Protein AF-0000000084596287 (afdb_homodimer)

pLDDT: mean 81.34, std 21.22, range [20.77, 98.56]

Structure (mmCIF, N/CA/C/O backbone):
data_AF-0000000084596287-model_v1
#
loop_
_entity.id
_entity.type
_entity.pdbx_description
1 polymer 'Putative short-chain dehydrogenase/reductase'
#
loop_
_atom_site.group_PDB
_atom_site.id
_atom_site.type_symbol
_atom_site.label_atom_id
_atom_site.label_alt_id
_atom_site.label_comp_id
_atom_site.label_asym_id
_atom_site.label_entity_id
_atom_site.label_seq_id
_atom_site.pdbx_PDB_ins_code
_atom_site.Cartn_x
_atom_site.Cartn_y
_atom_site.Cartn_z
_atom_site.occupancy
_atom_site.B_iso_or_equiv
_atom_site.auth_seq_id
_atom_site.auth_comp_id
_atom_site.auth_asym_id
_atom_site.auth_atom_id
_atom_site.pdbx_PDB_model_num
ATOM 1 N N . MET A 1 1 ? 4.531 -38.219 -10.102 1 72.12 1 MET A N 1
ATOM 2 C CA . MET A 1 1 ? 3.617 -37.281 -10.773 1 72.12 1 MET A CA 1
ATOM 3 C C . MET A 1 1 ? 4.258 -35.906 -10.953 1 72.12 1 MET A C 1
ATOM 5 O O . MET A 1 1 ? 5.074 -35.5 -10.125 1 72.12 1 MET A O 1
ATOM 9 N N . SER A 1 2 ? 4.152 -35.281 -12.078 1 91.38 2 SER A N 1
ATOM 10 C CA . SER A 1 2 ? 4.789 -34 -12.422 1 91.38 2 SER A CA 1
ATOM 11 C C . SER A 1 2 ? 4.223 -32.875 -11.586 1 91.38 2 SER A C 1
ATOM 13 O O . SER A 1 2 ? 3.033 -32.844 -11.273 1 91.38 2 SER A O 1
ATOM 15 N N . VAL A 1 3 ? 5.141 -32.125 -10.961 1 96.31 3 VAL A N 1
ATOM 16 C CA . VAL A 1 3 ? 4.738 -30.938 -10.211 1 96.31 3 VAL A CA 1
ATOM 17 C C . VAL A 1 3 ? 4.984 -29.688 -11.055 1 96.31 3 VAL A C 1
ATOM 19 O O . VAL A 1 3 ? 6.066 -29.516 -11.625 1 96.31 3 VAL A O 1
ATOM 22 N N . SER A 1 4 ? 3.945 -28.891 -11.164 1 98.31 4 SER A N 1
ATOM 23 C CA . SER A 1 4 ? 4.051 -27.688 -11.984 1 98.31 4 SER A CA 1
ATOM 24 C C . SER A 1 4 ? 4.273 -26.453 -11.125 1 98.31 4 SER A C 1
ATOM 26 O O . SER A 1 4 ? 3.65 -26.297 -10.07 1 98.31 4 SER A O 1
ATOM 28 N N . TYR A 1 5 ? 5.234 -25.562 -11.562 1 97.31 5 TYR A N 1
ATOM 29 C CA . TYR A 1 5 ? 5.605 -24.328 -10.875 1 97.31 5 TYR A CA 1
ATOM 30 C C . TYR A 1 5 ? 5.52 -23.125 -11.82 1 97.31 5 TYR A C 1
ATOM 32 O O . TYR A 1 5 ? 6.109 -23.141 -12.898 1 97.31 5 TYR A O 1
ATOM 40 N N . ALA A 1 6 ? 4.73 -22.188 -11.453 1 97.81 6 ALA A N 1
ATOM 41 C CA . ALA A 1 6 ? 4.758 -20.891 -12.125 1 97.81 6 ALA A CA 1
ATOM 42 C C . ALA A 1 6 ? 5.523 -19.859 -11.297 1 97.81 6 ALA A C 1
ATOM 44 O O . ALA A 1 6 ? 5.18 -19.609 -10.141 1 97.81 6 ALA A O 1
ATOM 45 N N . ILE A 1 7 ? 6.578 -19.266 -11.852 1 94.56 7 ILE A N 1
ATOM 46 C CA . ILE A 1 7 ? 7.461 -18.344 -11.141 1 94.56 7 ILE A CA 1
ATOM 47 C C . ILE A 1 7 ? 7.492 -17 -11.867 1 94.56 7 ILE A C 1
ATOM 49 O O . ILE A 1 7 ? 7.988 -16.906 -12.992 1 94.56 7 ILE A O 1
ATOM 53 N N . THR A 1 8 ? 6.957 -15.992 -11.227 1 94.69 8 THR A N 1
ATOM 54 C CA . THR A 1 8 ? 7.027 -14.656 -11.82 1 94.69 8 THR A CA 1
ATOM 55 C C . THR A 1 8 ? 8.367 -14 -11.516 1 94.69 8 THR A C 1
ATOM 57 O O . THR A 1 8 ? 9.016 -14.336 -10.523 1 94.69 8 THR A O 1
ATOM 60 N N . GLY A 1 9 ? 8.789 -13.07 -12.43 1 90.31 9 GLY A N 1
ATOM 61 C CA . GLY A 1 9 ? 10.055 -12.398 -12.203 1 90.31 9 GLY A CA 1
ATOM 62 C C . GLY A 1 9 ? 11.242 -13.344 -12.172 1 90.31 9 GLY A C 1
ATOM 63 O O . GLY A 1 9 ? 12.125 -13.219 -11.32 1 90.31 9 GLY A O 1
ATOM 64 N N . ALA A 1 10 ? 11.328 -14.258 -13.023 1 87.75 10 ALA A N 1
ATOM 65 C CA . ALA A 1 10 ? 12.281 -15.359 -12.961 1 87.75 10 ALA A CA 1
ATOM 66 C C . ALA A 1 10 ? 13.656 -14.93 -13.461 1 87.75 10 ALA A C 1
ATOM 68 O O . ALA A 1 10 ? 14.648 -15.617 -13.227 1 87.75 10 ALA A O 1
ATOM 69 N N . ASN A 1 11 ? 13.812 -13.852 -14.266 1 76.44 11 ASN A N 1
ATOM 70 C CA . ASN A 1 11 ? 15.094 -13.469 -14.844 1 76.44 11 ASN A CA 1
ATOM 71 C C . ASN A 1 11 ? 15.914 -12.633 -13.867 1 76.44 11 ASN A C 1
ATOM 73 O O . ASN A 1 11 ? 17.109 -12.875 -13.688 1 76.44 11 ASN A O 1
ATOM 77 N N . ARG A 1 12 ? 15.508 -11.227 -13.711 1 60.16 12 ARG A N 1
ATOM 78 C CA . ARG A 1 12 ? 16.297 -10.266 -12.953 1 60.16 12 ARG A CA 1
ATOM 79 C C . ARG A 1 12 ? 15.602 -9.891 -11.648 1 60.16 12 ARG A C 1
ATOM 81 O O . ARG A 1 12 ? 14.375 -9.805 -11.602 1 60.16 12 ARG A O 1
ATOM 88 N N . GLY A 1 13 ? 16.047 -10.492 -10.602 1 51.16 13 GLY A N 1
ATOM 89 C CA . GLY A 1 13 ? 15.422 -9.891 -9.43 1 51.16 13 GLY A CA 1
ATOM 90 C C . GLY A 1 13 ? 16.141 -8.641 -8.953 1 51.16 13 GLY A C 1
ATOM 91 O O . GLY A 1 13 ? 17.375 -8.586 -8.961 1 51.16 13 GLY A O 1
ATOM 92 N N . ILE A 1 14 ? 15.609 -7.574 -9.445 1 44.91 14 ILE A N 1
ATOM 93 C CA . ILE A 1 14 ? 16.25 -6.398 -8.859 1 44.91 14 ILE A CA 1
ATOM 94 C C . ILE A 1 14 ? 16.531 -6.648 -7.383 1 44.91 14 ILE A C 1
ATOM 96 O O . ILE A 1 14 ? 17.578 -6.258 -6.867 1 44.91 14 ILE A O 1
ATOM 100 N N . VAL A 1 15 ? 15.43 -6.965 -6.773 1 43.16 15 VAL A N 1
ATOM 101 C CA . VAL A 1 15 ? 15.547 -7.215 -5.34 1 43.16 15 VAL A CA 1
ATOM 102 C C . VAL A 1 15 ? 16.266 -8.547 -5.105 1 43.16 15 VAL A C 1
ATOM 104 O O . VAL A 1 15 ? 15.828 -9.586 -5.59 1 43.16 15 VAL A O 1
ATOM 107 N N . LEU A 1 16 ? 17.406 -8.516 -4.594 1 46.19 16 LEU A N 1
ATOM 108 C CA . LEU A 1 16 ? 18.344 -9.57 -4.223 1 46.19 16 LEU A CA 1
ATOM 109 C C . LEU A 1 16 ? 18.656 -10.461 -5.422 1 46.19 16 LEU A C 1
ATOM 111 O O . LEU A 1 16 ? 18.078 -11.539 -5.57 1 46.19 16 LEU A O 1
ATOM 115 N N . ARG A 1 17 ? 19.359 -9.883 -6.477 1 46.84 17 ARG A N 1
ATOM 116 C CA . ARG A 1 17 ? 19.766 -10.383 -7.785 1 46.84 17 ARG A CA 1
ATOM 117 C C . ARG A 1 17 ? 19.828 -11.906 -7.793 1 46.84 17 ARG A C 1
ATOM 119 O O . ARG A 1 17 ? 19.328 -12.555 -8.719 1 46.84 17 ARG A O 1
ATOM 126 N N . HIS A 1 18 ? 20.438 -12.367 -6.875 1 50.06 18 HIS A N 1
ATOM 127 C CA . HIS A 1 18 ? 20.875 -13.766 -6.957 1 50.06 18 HIS A CA 1
ATOM 128 C C . HIS A 1 18 ? 19.734 -14.711 -6.594 1 50.06 18 HIS A C 1
ATOM 130 O O . HIS A 1 18 ? 19.656 -15.828 -7.117 1 50.06 18 HIS A O 1
ATOM 136 N N . GLU A 1 19 ? 18.641 -14.195 -5.949 1 54.28 19 GLU A N 1
ATOM 137 C CA . GLU A 1 19 ? 17.672 -15.117 -5.344 1 54.28 19 GLU A CA 1
ATOM 138 C C . GLU A 1 19 ? 16.562 -15.469 -6.32 1 54.28 19 GLU A C 1
ATOM 140 O O . GLU A 1 19 ? 16.078 -16.594 -6.34 1 54.28 19 GLU A O 1
ATOM 145 N N . LYS A 1 20 ? 16.312 -14.648 -7.359 1 61.31 20 LYS A N 1
ATOM 146 C CA . LYS A 1 20 ? 15.125 -14.844 -8.18 1 61.31 20 LYS A CA 1
ATOM 147 C C . LYS A 1 20 ? 15.32 -15.992 -9.172 1 61.31 20 LYS A C 1
ATOM 149 O O . LYS A 1 20 ? 14.43 -16.812 -9.352 1 61.31 20 LYS A O 1
ATOM 154 N N . PHE A 1 21 ? 16.547 -16.141 -9.586 1 74.12 21 PHE A N 1
ATOM 155 C CA . PHE A 1 21 ? 16.922 -17.188 -10.539 1 74.12 21 PHE A CA 1
ATOM 156 C C . PHE A 1 21 ? 17.094 -18.516 -9.844 1 74.12 21 PHE A C 1
ATOM 158 O O . PHE A 1 21 ? 16.891 -19.578 -10.445 1 74.12 21 PHE A O 1
ATOM 165 N N . GLU A 1 22 ? 17.172 -18.453 -8.578 1 78.56 22 GLU A N 1
ATOM 166 C CA . GLU A 1 22 ? 17.531 -19.656 -7.836 1 78.56 22 GLU A CA 1
ATOM 167 C C . GLU A 1 22 ? 16.344 -20.609 -7.738 1 78.56 22 GLU A C 1
ATOM 169 O O . GLU A 1 22 ? 16.531 -21.828 -7.754 1 78.56 22 GLU A O 1
ATOM 174 N N . PHE A 1 23 ? 15.203 -20.094 -7.789 1 85.25 23 PHE A N 1
ATOM 175 C CA . PHE A 1 23 ? 14.039 -20.953 -7.77 1 85.25 23 PHE A CA 1
ATOM 176 C C . PHE A 1 23 ? 13.977 -21.812 -9.031 1 85.25 23 PHE A C 1
ATOM 178 O O . PHE A 1 23 ? 13.766 -23.016 -8.961 1 85.25 23 PHE A O 1
ATOM 185 N N . VAL A 1 24 ? 14.219 -21.156 -10.164 1 91.62 24 VAL A N 1
ATOM 186 C CA . VAL A 1 24 ? 14.141 -21.875 -11.43 1 91.62 24 VAL A CA 1
ATOM 187 C C . VAL A 1 24 ? 15.234 -22.938 -11.492 1 91.62 24 VAL A C 1
ATOM 189 O O . VAL A 1 24 ? 14.977 -24.094 -11.859 1 91.62 24 VAL A O 1
ATOM 192 N N . ASN A 1 25 ? 16.375 -22.531 -11.062 1 90.31 25 ASN A N 1
ATOM 193 C CA . ASN A 1 25 ? 17.516 -23.438 -11.094 1 90.31 25 ASN A CA 1
ATOM 194 C C . ASN A 1 25 ? 17.297 -24.656 -10.219 1 90.31 25 ASN A C 1
ATOM 196 O O . ASN A 1 25 ? 17.438 -25.797 -10.688 1 90.31 25 ASN A O 1
ATOM 200 N N . GLN A 1 26 ? 16.828 -24.5 -9.062 1 89.75 26 GLN A N 1
ATOM 201 C CA . GLN A 1 26 ? 16.672 -25.594 -8.102 1 89.75 26 GLN A CA 1
ATOM 202 C C . GLN A 1 26 ? 15.5 -26.484 -8.477 1 89.75 26 GLN A C 1
ATOM 204 O O . GLN A 1 26 ? 15.633 -27.719 -8.492 1 89.75 26 GLN A O 1
ATOM 209 N N . LEU A 1 27 ? 14.414 -25.938 -8.82 1 93.31 27 LEU A N 1
ATOM 210 C CA . LEU A 1 27 ? 13.203 -26.703 -9.078 1 93.31 27 LEU A CA 1
ATOM 211 C C . LEU A 1 27 ? 13.297 -27.453 -10.398 1 93.31 27 LEU A C 1
ATOM 213 O O . LEU A 1 27 ? 12.734 -28.547 -10.547 1 93.31 27 LEU A O 1
ATOM 217 N N . SER A 1 28 ? 14.031 -26.891 -11.367 1 95.56 28 SER A N 1
ATOM 218 C CA . SER A 1 28 ? 14.133 -27.516 -12.68 1 95.56 28 SER A CA 1
ATOM 219 C C . SER A 1 28 ? 15.117 -28.688 -12.664 1 95.56 28 SER A C 1
ATOM 221 O O . SER A 1 28 ? 15.195 -29.453 -13.625 1 95.56 28 SER A O 1
ATOM 223 N N . ALA A 1 29 ? 15.844 -28.812 -11.594 1 93.62 29 ALA A N 1
ATOM 224 C CA . ALA A 1 29 ? 16.797 -29.906 -11.469 1 93.62 29 ALA A CA 1
ATOM 225 C C . ALA A 1 29 ? 16.078 -31.25 -11.5 1 93.62 29 ALA A C 1
ATOM 227 O O . ALA A 1 29 ? 16.656 -32.25 -11.93 1 93.62 29 ALA A O 1
ATOM 228 N N . ASN A 1 30 ? 14.867 -31.328 -11.016 1 94.44 30 ASN A N 1
ATOM 229 C CA . ASN A 1 30 ? 14.008 -32.5 -11.203 1 94.44 30 ASN A CA 1
ATOM 230 C C . ASN A 1 30 ? 13.305 -32.469 -12.555 1 94.44 30 ASN A C 1
ATOM 232 O O . ASN A 1 30 ? 12.406 -31.641 -12.773 1 94.44 30 ASN A O 1
ATOM 236 N N . PRO A 1 31 ? 13.633 -33.375 -13.391 1 95.69 31 PRO A N 1
ATOM 237 C CA . PRO A 1 31 ? 13.117 -33.312 -14.766 1 95.69 31 PRO A CA 1
ATOM 238 C C . PRO A 1 31 ? 11.617 -33.594 -14.836 1 95.69 31 PRO A C 1
ATOM 240 O O . PRO A 1 31 ? 10.984 -33.344 -15.867 1 95.69 31 PRO A O 1
ATOM 243 N N . ASN A 1 32 ? 11.078 -34.094 -13.836 1 95.94 32 ASN A N 1
ATOM 244 C CA . ASN A 1 32 ? 9.648 -34.406 -13.828 1 95.94 32 ASN A CA 1
ATOM 245 C C . ASN A 1 32 ? 8.828 -33.156 -13.539 1 95.94 32 ASN A C 1
ATOM 247 O O . ASN A 1 32 ? 7.613 -33.125 -13.766 1 95.94 32 ASN A O 1
ATOM 251 N N . ASN A 1 33 ? 9.469 -32.156 -13.023 1 97.06 33 ASN A N 1
ATOM 252 C CA . ASN A 1 33 ? 8.781 -30.891 -12.781 1 97.06 33 ASN A CA 1
ATOM 253 C C . ASN A 1 33 ? 8.516 -30.141 -14.078 1 97.06 33 ASN A C 1
ATOM 255 O O . ASN A 1 33 ? 9.203 -30.359 -15.078 1 97.06 33 ASN A O 1
ATOM 259 N N . ILE A 1 34 ? 7.488 -29.375 -14.117 1 98.12 34 ILE A N 1
ATOM 260 C CA . ILE A 1 34 ? 7.223 -28.422 -15.203 1 98.12 34 ILE A CA 1
ATOM 261 C C . ILE A 1 34 ? 7.359 -27 -14.68 1 98.12 34 ILE A C 1
ATOM 263 O O . ILE A 1 34 ? 6.617 -26.578 -13.781 1 98.12 34 ILE A O 1
ATOM 267 N N . ILE A 1 35 ? 8.305 -26.219 -15.227 1 97.5 35 ILE A N 1
ATOM 268 C CA . ILE A 1 35 ? 8.609 -24.891 -14.727 1 97.5 35 ILE A CA 1
ATOM 269 C C . ILE A 1 35 ? 8.172 -23.844 -15.75 1 97.5 35 ILE A C 1
ATOM 271 O O . ILE A 1 35 ? 8.602 -23.875 -16.906 1 97.5 35 ILE A O 1
ATOM 275 N N . PHE A 1 36 ? 7.328 -23.031 -15.352 1 97.94 36 PHE A N 1
ATOM 276 C CA . PHE A 1 36 ? 7.012 -21.828 -16.125 1 97.94 36 PHE A CA 1
ATOM 277 C C . PHE A 1 36 ? 7.742 -20.625 -15.555 1 97.94 36 PHE A C 1
ATOM 279 O O . PHE A 1 36 ? 7.387 -20.109 -14.492 1 97.94 36 PHE A O 1
ATOM 286 N N . ALA A 1 37 ? 8.75 -20.156 -16.266 1 96.25 37 ALA A N 1
ATOM 287 C CA . ALA A 1 37 ? 9.531 -18.984 -15.875 1 96.25 37 ALA A CA 1
ATOM 288 C C . ALA A 1 37 ? 9.047 -17.734 -16.609 1 96.25 37 ALA A C 1
ATOM 290 O O . ALA A 1 37 ? 9.289 -17.578 -17.812 1 96.25 37 ALA A O 1
ATOM 291 N N . PHE A 1 38 ? 8.438 -16.859 -15.859 1 95.94 38 PHE A N 1
ATOM 292 C CA . PHE A 1 38 ? 7.895 -15.648 -16.453 1 95.94 38 PHE A CA 1
ATOM 293 C C . PHE A 1 38 ? 8.891 -14.5 -16.328 1 95.94 38 PHE A C 1
ATOM 295 O O . PHE A 1 38 ? 9.461 -14.266 -15.258 1 95.94 38 PHE A O 1
ATOM 302 N N . ALA A 1 39 ? 9.133 -13.805 -17.406 1 92.62 39 ALA A N 1
ATOM 303 C CA . ALA A 1 39 ? 10 -12.641 -17.453 1 92.62 39 ALA A CA 1
ATOM 304 C C . ALA A 1 39 ? 9.383 -11.531 -18.297 1 92.62 39 ALA A C 1
ATOM 306 O O . ALA A 1 39 ? 8.703 -11.805 -19.297 1 92.62 39 ALA A O 1
ATOM 307 N N . ARG A 1 40 ? 9.68 -10.328 -17.891 1 90.69 40 ARG A N 1
ATOM 308 C CA . ARG A 1 40 ? 9.156 -9.188 -18.641 1 90.69 40 ARG A CA 1
ATOM 309 C C . ARG A 1 40 ? 9.727 -9.156 -20.062 1 90.69 40 ARG A C 1
ATOM 311 O O . ARG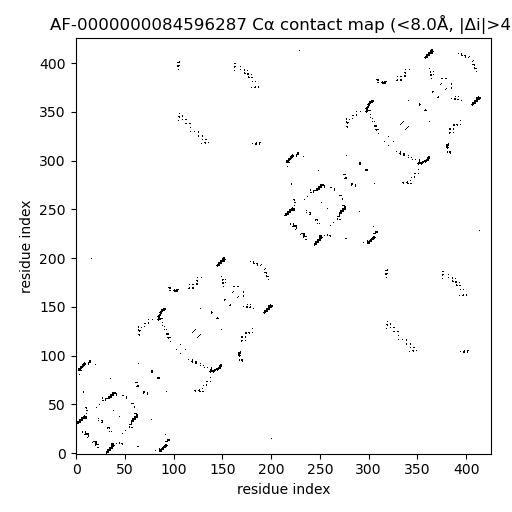 A 1 40 ? 9.023 -8.797 -21 1 90.69 40 ARG A O 1
ATOM 318 N N . ASN A 1 41 ? 10.945 -9.477 -20.109 1 90.31 41 ASN A N 1
ATOM 319 C CA . ASN A 1 41 ? 11.648 -9.539 -21.391 1 90.31 41 ASN A CA 1
ATOM 320 C C . ASN A 1 41 ? 12.383 -10.867 -21.562 1 90.31 41 ASN A C 1
ATOM 322 O O . ASN A 1 41 ? 13.586 -10.953 -21.328 1 90.31 41 ASN A O 1
ATOM 326 N N . PRO A 1 42 ? 11.641 -11.836 -22.094 1 91.62 42 PRO A N 1
ATOM 327 C CA . PRO A 1 42 ? 12.258 -13.156 -22.25 1 91.62 42 PRO A CA 1
ATOM 328 C C . PRO A 1 42 ? 13.492 -13.133 -23.156 1 91.62 42 PRO A C 1
ATOM 330 O O . PRO A 1 42 ? 14.43 -13.898 -22.938 1 91.62 42 PRO A O 1
ATOM 333 N N . GLY A 1 43 ? 13.469 -12.266 -24.109 1 89.56 43 GLY A N 1
ATOM 334 C CA . GLY A 1 43 ? 14.594 -12.188 -25.031 1 89.56 43 GLY A CA 1
ATOM 335 C C . GLY A 1 43 ? 15.898 -11.805 -24.359 1 89.56 43 GLY A C 1
ATOM 336 O O . GLY A 1 43 ? 16.969 -12.203 -24.797 1 89.56 43 GLY A O 1
ATOM 337 N N . ALA A 1 44 ? 15.797 -11.109 -23.266 1 86.88 44 ALA A N 1
ATOM 338 C CA . ALA A 1 44 ? 16.984 -10.617 -22.578 1 86.88 44 ALA A CA 1
ATOM 339 C C . ALA A 1 44 ? 17.328 -11.516 -21.391 1 86.88 44 ALA A C 1
ATOM 341 O O . ALA A 1 44 ? 18.297 -11.25 -20.672 1 86.88 44 ALA A O 1
ATOM 342 N N . ALA A 1 45 ? 16.594 -12.586 -21.297 1 88.69 45 ALA A N 1
ATOM 343 C CA . ALA A 1 45 ? 16.812 -13.469 -20.156 1 88.69 45 ALA A CA 1
ATOM 344 C C . ALA A 1 45 ? 17.844 -14.547 -20.484 1 88.69 45 ALA A C 1
ATOM 346 O O . ALA A 1 45 ? 17.531 -15.742 -20.469 1 88.69 45 ALA A O 1
ATOM 347 N N . THR A 1 46 ? 19.047 -14.172 -20.578 1 88.06 46 THR A N 1
ATOM 348 C CA . THR A 1 46 ? 20.109 -15.039 -21.078 1 88.06 46 THR A CA 1
ATOM 349 C C . THR A 1 46 ? 20.344 -16.203 -20.141 1 88.06 46 THR A C 1
ATOM 351 O O . THR A 1 46 ? 20.516 -17.344 -20.578 1 88.06 46 THR A O 1
ATOM 354 N N . ARG A 1 47 ? 20.312 -15.969 -18.875 1 88.06 47 ARG A N 1
ATOM 355 C CA . ARG A 1 47 ? 20.547 -17.016 -17.891 1 88.06 47 ARG A CA 1
ATOM 356 C C . ARG A 1 47 ? 19.469 -18.094 -17.969 1 88.06 47 ARG A C 1
ATOM 358 O O . ARG A 1 47 ? 19.781 -19.281 -17.844 1 88.06 47 ARG A O 1
ATOM 365 N N . LEU A 1 48 ? 18.312 -17.703 -18.172 1 92.06 48 LEU A N 1
ATOM 366 C CA . LEU A 1 48 ? 17.203 -18.656 -18.281 1 92.06 48 LEU A CA 1
ATOM 367 C C . LEU A 1 48 ? 17.344 -19.5 -19.547 1 92.06 48 LEU A C 1
ATOM 369 O O . LEU A 1 48 ? 17.109 -20.719 -19.5 1 92.06 48 LEU A O 1
ATOM 373 N N . HIS A 1 49 ? 17.688 -18.859 -20.547 1 93.38 49 HIS A N 1
ATOM 374 C CA . HIS A 1 49 ? 17.859 -19.594 -21.797 1 93.38 49 HIS A CA 1
ATOM 375 C C . HIS A 1 49 ? 19.016 -20.578 -21.703 1 93.38 49 HIS A C 1
ATOM 377 O O . HIS A 1 49 ? 18.906 -21.703 -22.203 1 93.38 49 HIS A O 1
ATOM 383 N N . ASP A 1 50 ? 20.047 -20.109 -21.094 1 92.56 50 ASP A N 1
ATOM 384 C CA . ASP A 1 50 ? 21.172 -21.016 -20.891 1 92.56 50 ASP A CA 1
ATOM 385 C C . ASP A 1 50 ? 20.75 -22.234 -20.078 1 92.56 50 ASP A C 1
ATOM 387 O O . ASP A 1 50 ? 21.109 -23.375 -20.438 1 92.56 50 ASP A O 1
ATOM 391 N N . LEU A 1 51 ? 20.031 -22.031 -19.062 1 93.06 51 LEU A N 1
ATOM 392 C CA . LEU A 1 51 ? 19.562 -23.125 -18.219 1 93.06 51 LEU A CA 1
ATOM 393 C C . LEU A 1 51 ? 18.641 -24.047 -18.984 1 93.06 51 LEU A C 1
ATOM 395 O O . LEU A 1 51 ? 18.688 -25.266 -18.812 1 93.06 51 LEU A O 1
ATOM 399 N N . ARG A 1 52 ? 17.844 -23.516 -19.812 1 94.25 52 ARG A N 1
ATOM 400 C CA . ARG A 1 52 ? 16.875 -24.266 -20.594 1 94.25 52 ARG A CA 1
ATOM 401 C C . ARG A 1 52 ? 17.562 -25.234 -21.547 1 94.25 52 ARG A C 1
ATOM 403 O O . ARG A 1 52 ? 17 -26.281 -21.891 1 94.25 52 ARG A O 1
ATOM 410 N N . THR A 1 53 ? 18.734 -24.844 -22.016 1 94.88 53 THR A N 1
ATOM 411 C CA . THR A 1 53 ? 19.469 -25.75 -22.891 1 94.88 53 THR A CA 1
ATOM 412 C C . THR A 1 53 ? 19.797 -27.062 -22.172 1 94.88 53 THR A C 1
ATOM 414 O O . THR A 1 53 ? 19.922 -28.109 -22.812 1 94.88 53 THR A O 1
ATOM 417 N N . GLN A 1 54 ? 19.859 -27.016 -20.859 1 94.44 54 GLN A N 1
ATOM 418 C CA . GLN A 1 54 ? 20.203 -28.188 -20.062 1 94.44 54 GLN A CA 1
ATOM 419 C C . GLN A 1 54 ? 18.969 -28.812 -19.438 1 94.44 54 GLN A C 1
ATOM 421 O O . GLN A 1 54 ? 18.953 -30 -19.094 1 94.44 54 GLN A O 1
ATOM 426 N N . ARG A 1 55 ? 18.031 -27.984 -19.188 1 95.38 55 ARG A N 1
ATOM 427 C CA . ARG A 1 55 ? 16.797 -28.375 -18.516 1 95.38 55 ARG A CA 1
ATOM 428 C C . ARG A 1 55 ? 15.594 -28.172 -19.422 1 95.38 55 ARG A C 1
ATOM 430 O O . ARG A 1 55 ? 15.039 -27.078 -19.5 1 95.38 55 ARG A O 1
ATOM 437 N N . LYS A 1 56 ? 15.031 -29.234 -19.984 1 95.31 56 LYS A N 1
ATOM 438 C CA . LYS A 1 56 ? 14.008 -29.125 -21.016 1 95.31 56 LYS A CA 1
ATOM 439 C C . LYS A 1 56 ? 12.633 -28.891 -20.406 1 95.31 56 LYS A C 1
ATOM 441 O O . LYS A 1 56 ? 11.672 -28.609 -21.125 1 95.31 56 LYS A O 1
ATOM 446 N N . ASN A 1 57 ? 12.594 -28.984 -19.078 1 97.06 57 ASN A N 1
ATOM 447 C CA . ASN A 1 57 ? 11.312 -28.844 -18.391 1 97.06 57 ASN A CA 1
ATOM 448 C C . ASN A 1 57 ? 11.016 -27.391 -18.047 1 97.06 57 ASN A C 1
ATOM 450 O O . ASN A 1 57 ? 10.102 -27.094 -17.266 1 97.06 57 ASN A O 1
ATOM 454 N N . ILE A 1 58 ? 11.797 -26.391 -18.688 1 97.06 58 ILE A N 1
ATOM 455 C CA . ILE A 1 58 ? 11.617 -24.969 -18.422 1 97.06 58 ILE A CA 1
ATOM 456 C C . ILE A 1 58 ? 10.891 -24.312 -19.594 1 97.06 58 ILE A C 1
ATOM 458 O O . ILE A 1 58 ? 11.336 -24.406 -20.734 1 97.06 58 ILE A O 1
ATOM 462 N N . HIS A 1 59 ? 9.758 -23.734 -19.312 1 97.5 59 HIS A N 1
ATOM 463 C CA . HIS A 1 59 ? 9.039 -22.875 -20.234 1 97.5 59 HIS A CA 1
ATOM 464 C C . HIS A 1 59 ? 9.289 -21.391 -19.938 1 97.5 59 HIS A C 1
ATOM 466 O O . HIS A 1 59 ? 8.922 -20.922 -18.859 1 97.5 59 HIS A O 1
ATOM 472 N N . ILE A 1 60 ? 9.922 -20.625 -20.844 1 96.19 60 ILE A N 1
ATOM 473 C CA . ILE A 1 60 ? 10.148 -19.188 -20.656 1 96.19 60 ILE A CA 1
ATOM 474 C C . ILE A 1 60 ? 9.016 -18.406 -21.312 1 96.19 60 ILE A C 1
ATOM 476 O O . ILE A 1 60 ? 8.805 -18.5 -22.516 1 96.19 60 ILE A O 1
ATOM 480 N N . VAL A 1 61 ? 8.289 -17.641 -20.547 1 96.12 61 VAL A N 1
ATOM 481 C CA . VAL A 1 61 ? 7.07 -16.984 -21.016 1 96.12 61 VAL A CA 1
ATOM 482 C C . VAL A 1 61 ? 7.109 -15.5 -20.656 1 96.12 61 VAL A C 1
ATOM 484 O O . VAL A 1 61 ? 7.57 -15.133 -19.562 1 96.12 61 VAL A O 1
ATOM 487 N N . LYS A 1 62 ? 6.625 -14.656 -21.516 1 96.19 62 LYS A N 1
ATOM 488 C CA . LYS A 1 62 ? 6.551 -13.219 -21.266 1 96.19 62 LYS A CA 1
ATOM 489 C C . LYS A 1 62 ? 5.418 -12.891 -20.281 1 96.19 62 LYS A C 1
ATOM 491 O O . LYS A 1 62 ? 4.297 -13.375 -20.453 1 96.19 62 LYS A O 1
ATOM 496 N N . LEU A 1 63 ? 5.789 -12.086 -19.281 1 96.5 63 LEU A N 1
ATOM 497 C CA . LEU A 1 63 ? 4.746 -11.617 -18.375 1 96.5 63 LEU A CA 1
ATOM 498 C C . LEU A 1 63 ? 5.215 -10.391 -17.594 1 96.5 63 LEU A C 1
ATOM 500 O O . LEU A 1 63 ? 6.258 -10.43 -16.938 1 96.5 63 LEU A O 1
ATOM 504 N N . ASP A 1 64 ? 4.551 -9.352 -17.766 1 95.06 64 ASP A N 1
ATOM 505 C CA . ASP A 1 64 ? 4.539 -8.234 -16.812 1 95.06 64 ASP A CA 1
ATOM 506 C C . ASP A 1 64 ? 3.27 -8.25 -15.969 1 95.06 64 ASP A C 1
ATOM 508 O O . ASP A 1 64 ? 2.168 -8.047 -16.484 1 95.06 64 ASP A O 1
ATOM 512 N N . ILE A 1 65 ? 3.461 -8.477 -14.695 1 95.06 65 ILE A N 1
ATOM 513 C CA . ILE A 1 65 ? 2.33 -8.773 -13.82 1 95.06 65 ILE A CA 1
ATOM 514 C C . ILE A 1 65 ? 1.466 -7.523 -13.656 1 95.06 65 ILE A C 1
ATOM 516 O O . ILE A 1 65 ? 0.379 -7.586 -13.078 1 95.06 65 ILE A O 1
ATOM 520 N N . ARG A 1 66 ? 1.858 -6.379 -14.195 1 93.62 66 ARG A N 1
ATOM 521 C CA . ARG A 1 66 ? 1.077 -5.148 -14.117 1 93.62 66 ARG A CA 1
ATOM 522 C C . ARG A 1 66 ? -0.008 -5.113 -15.188 1 93.62 66 ARG A C 1
ATOM 524 O O . ARG A 1 66 ? -0.925 -4.293 -15.125 1 93.62 66 ARG A O 1
ATOM 531 N N . TYR A 1 67 ? 0.077 -6.027 -16.094 1 95.31 67 TYR A N 1
ATOM 532 C CA . TYR A 1 67 ? -0.854 -6 -17.219 1 95.31 67 TYR A CA 1
ATOM 533 C C . TYR A 1 67 ? -1.77 -7.219 -17.188 1 95.31 67 TYR A C 1
ATOM 535 O O . TYR A 1 67 ? -1.315 -8.344 -17.391 1 95.31 67 TYR A O 1
ATOM 543 N N . LEU A 1 68 ? -3.029 -6.957 -17.172 1 95.44 68 LEU A N 1
ATOM 544 C CA . LEU A 1 68 ? -4.023 -8.016 -17.016 1 95.44 68 LEU A CA 1
ATOM 545 C C . LEU A 1 68 ? -4.055 -8.906 -18.25 1 95.44 68 LEU A C 1
ATOM 547 O O . LEU A 1 68 ? -4.234 -10.125 -18.141 1 95.44 68 LEU A O 1
ATOM 551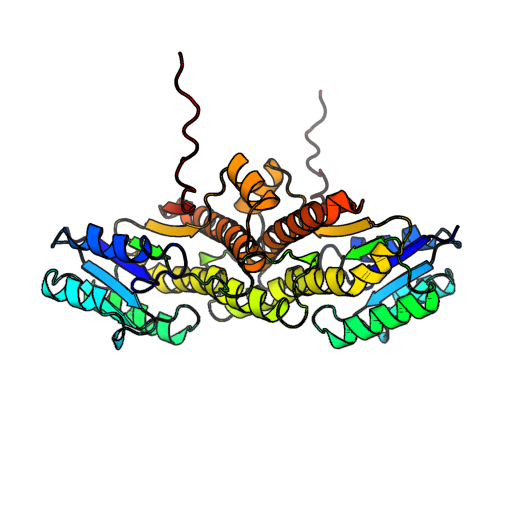 N N . GLN A 1 69 ? -3.893 -8.32 -19.344 1 96.31 69 GLN A N 1
ATOM 552 C CA . GLN A 1 69 ? -3.934 -9.109 -20.578 1 96.31 69 GLN A CA 1
ATOM 553 C C . GLN A 1 69 ? -2.775 -10.102 -20.625 1 96.31 69 GLN A C 1
ATOM 555 O O . GLN A 1 69 ? -2.947 -11.242 -21.062 1 96.31 69 GLN A O 1
ATOM 560 N N . GLU A 1 70 ? -1.605 -9.672 -20.234 1 97.5 70 GLU A N 1
ATOM 561 C CA . GLU A 1 70 ? -0.467 -10.586 -20.203 1 97.5 70 GLU A CA 1
ATOM 562 C C . GLU A 1 70 ? -0.678 -11.695 -19.188 1 97.5 70 GLU A C 1
ATOM 564 O O . GLU A 1 70 ? -0.277 -12.836 -19.406 1 97.5 70 GLU A O 1
ATOM 569 N N . LEU A 1 71 ? -1.354 -11.359 -18.125 1 97.69 71 LEU A N 1
ATOM 570 C CA . LEU A 1 71 ? -1.688 -12.367 -17.125 1 97.69 71 LEU A CA 1
ATOM 571 C C . LEU A 1 71 ? -2.65 -13.398 -17.703 1 97.69 71 LEU A C 1
ATOM 573 O O . LEU A 1 71 ? -2.455 -14.602 -17.516 1 97.69 71 LEU A O 1
ATOM 577 N N . ALA A 1 72 ? -3.604 -12.93 -18.406 1 97.31 72 ALA A N 1
ATOM 578 C CA . ALA A 1 72 ? -4.57 -13.828 -19.031 1 97.31 72 ALA A CA 1
ATOM 579 C C . ALA A 1 72 ? -3.883 -14.773 -20.016 1 97.31 72 ALA A C 1
ATOM 581 O O . ALA A 1 72 ? -4.156 -15.977 -20.016 1 97.31 72 ALA A O 1
ATOM 582 N N . ASP A 1 73 ? -3.029 -14.227 -20.781 1 98.06 73 ASP A N 1
ATOM 583 C CA . ASP A 1 73 ? -2.287 -15.023 -21.75 1 98.06 73 ASP A CA 1
ATOM 584 C C . ASP A 1 73 ? -1.414 -16.062 -21.047 1 98.06 73 ASP A C 1
ATOM 586 O O . ASP A 1 73 ? -1.317 -17.203 -21.516 1 98.06 73 ASP A O 1
ATOM 590 N N . ALA A 1 74 ? -0.792 -15.641 -19.984 1 98.19 74 ALA A N 1
ATOM 591 C CA . ALA A 1 74 ? 0.06 -16.547 -19.219 1 98.19 74 ALA A CA 1
ATOM 592 C C . ALA A 1 74 ? -0.75 -17.703 -18.641 1 98.19 74 ALA A C 1
ATOM 594 O O . ALA A 1 74 ? -0.327 -18.859 -18.719 1 98.19 74 ALA A O 1
ATOM 595 N N . VAL A 1 75 ? -1.871 -17.406 -18.094 1 98.38 75 VAL A N 1
ATOM 596 C CA . VAL A 1 75 ? -2.748 -18.422 -17.516 1 98.38 75 VAL A CA 1
ATOM 597 C C . VAL A 1 75 ? -3.17 -19.422 -18.594 1 98.38 75 VAL A C 1
ATOM 599 O O . VAL A 1 75 ? -3.121 -20.625 -18.375 1 98.38 75 VAL A O 1
ATOM 602 N N . LYS A 1 76 ? -3.561 -18.891 -19.672 1 98.31 76 LYS A N 1
ATOM 603 C CA . LYS A 1 76 ? -3.967 -19.734 -20.797 1 98.31 76 LYS A CA 1
ATOM 604 C C . LYS A 1 76 ? -2.836 -20.672 -21.219 1 98.31 76 LYS A C 1
ATOM 606 O O . LYS A 1 76 ? -3.057 -21.859 -21.453 1 98.31 76 LYS A O 1
ATOM 611 N N . TYR A 1 77 ? -1.71 -20.156 -21.328 1 98.44 77 TYR A N 1
ATOM 612 C CA . TYR A 1 77 ? -0.561 -20.953 -21.734 1 98.44 77 TYR A CA 1
ATOM 613 C C . TYR A 1 77 ? -0.281 -22.062 -20.734 1 98.44 77 TYR A C 1
ATOM 615 O O . TYR A 1 77 ? -0.128 -23.234 -21.109 1 98.44 77 TYR A O 1
ATOM 623 N N . VAL A 1 78 ? -0.248 -21.734 -19.484 1 98.5 78 VAL A N 1
ATOM 624 C CA . VAL A 1 78 ? -0.003 -22.719 -18.438 1 98.5 78 VAL A CA 1
ATOM 625 C C . VAL A 1 78 ? -1.056 -23.828 -18.5 1 98.5 78 VAL A C 1
ATOM 627 O O . VAL A 1 78 ? -0.724 -25.016 -18.469 1 98.5 78 VAL A O 1
ATOM 630 N N . GLY A 1 79 ? -2.268 -23.422 -18.641 1 98.19 79 GLY A N 1
ATOM 631 C CA . GLY A 1 79 ? -3.352 -24.375 -18.75 1 98.19 79 GLY A CA 1
ATOM 632 C C . GLY A 1 79 ? -3.199 -25.328 -19.922 1 98.19 79 GLY A C 1
ATOM 633 O O . GLY A 1 79 ? -3.451 -26.516 -19.797 1 98.19 79 GLY A O 1
ATOM 634 N N . SER A 1 80 ? -2.764 -24.781 -21 1 98.25 80 SER A N 1
ATOM 635 C CA . SER A 1 80 ? -2.621 -25.594 -22.203 1 98.25 80 SER A CA 1
ATOM 636 C C . SER A 1 80 ? -1.534 -26.656 -22.047 1 98.25 80 SER A C 1
ATOM 638 O O . SER A 1 80 ? -1.615 -27.734 -22.641 1 98.25 80 SER A O 1
ATOM 640 N N . VAL A 1 81 ? -0.603 -26.375 -21.203 1 97.62 81 VAL A N 1
ATOM 641 C CA . VAL A 1 81 ? 0.524 -27.281 -21.031 1 97.62 81 VAL A CA 1
ATOM 642 C C . VAL A 1 81 ? 0.199 -28.312 -19.938 1 97.62 81 VAL A C 1
ATOM 644 O O . VAL A 1 81 ? 0.578 -29.484 -20.047 1 97.62 81 VAL A O 1
ATOM 647 N N . THR A 1 82 ? -0.581 -27.906 -18.953 1 97.69 82 THR A N 1
ATOM 648 C CA . THR A 1 82 ? -0.71 -28.734 -17.75 1 97.69 82 THR A CA 1
ATOM 649 C C . THR A 1 82 ? -2.098 -29.359 -17.688 1 97.69 82 THR A C 1
ATOM 651 O O . THR A 1 82 ? -2.402 -30.094 -16.734 1 97.69 82 THR A O 1
ATOM 654 N N . GLY A 1 83 ? -2.963 -29.125 -18.625 1 97.44 83 GLY A N 1
ATOM 655 C CA . GLY A 1 83 ? -4.34 -29.594 -18.547 1 97.44 83 GLY A CA 1
ATOM 656 C C . GLY A 1 83 ? -5.172 -28.812 -17.547 1 97.44 83 GLY A C 1
ATOM 657 O O . GLY A 1 83 ? -5.922 -29.406 -16.766 1 97.44 83 GLY A O 1
ATOM 658 N N . ASP A 1 84 ? -4.906 -27.516 -17.484 1 97.62 84 ASP A N 1
ATOM 659 C CA . ASP A 1 84 ? -5.68 -26.562 -16.703 1 97.62 84 ASP A CA 1
ATOM 660 C C . ASP A 1 84 ? -5.504 -26.812 -15.203 1 97.62 84 ASP A C 1
ATOM 662 O O . ASP A 1 84 ? -6.473 -26.781 -14.445 1 97.62 84 ASP A O 1
ATOM 666 N N . LYS A 1 85 ? -4.242 -27.141 -14.891 1 97.88 85 LYS A N 1
ATOM 667 C CA . LYS A 1 85 ? -3.881 -27.297 -13.484 1 97.88 85 LYS A CA 1
ATOM 668 C C . LYS A 1 85 ? -2.557 -26.609 -13.18 1 97.88 85 LYS A C 1
ATOM 670 O O . LYS A 1 85 ? -1.698 -26.484 -14.055 1 97.88 85 LYS A O 1
ATOM 675 N N . LEU A 1 86 ? -2.383 -26.188 -11.938 1 98.5 86 LEU A N 1
ATOM 676 C CA . LEU A 1 86 ? -1.13 -25.656 -11.422 1 98.5 86 LEU A CA 1
ATOM 677 C C . LEU A 1 86 ? -0.954 -26 -9.945 1 98.5 86 LEU A C 1
ATOM 679 O O . LEU A 1 86 ? -1.895 -25.875 -9.156 1 98.5 86 LEU A O 1
ATOM 683 N N . ASP A 1 87 ? 0.231 -26.422 -9.656 1 97.62 87 ASP A N 1
ATOM 684 C CA . ASP A 1 87 ? 0.459 -26.875 -8.289 1 97.62 87 ASP A CA 1
ATOM 685 C C . ASP A 1 87 ? 0.991 -25.75 -7.418 1 97.62 87 ASP A C 1
ATOM 687 O O . ASP A 1 87 ? 0.552 -25.578 -6.277 1 97.62 87 ASP A O 1
ATOM 691 N N . TRP A 1 88 ? 2.004 -24.953 -7.969 1 96.5 88 TRP A N 1
ATOM 692 C CA . TRP A 1 88 ? 2.684 -23.922 -7.195 1 96.5 88 TRP A CA 1
ATOM 693 C C . TRP A 1 88 ? 2.723 -22.609 -7.961 1 96.5 88 TRP A C 1
ATOM 695 O O . TRP A 1 88 ? 3.059 -22.578 -9.148 1 96.5 88 TRP A O 1
ATOM 705 N N . LEU A 1 89 ? 2.363 -21.578 -7.289 1 97.12 89 LEU A N 1
ATOM 706 C CA . LEU A 1 89 ? 2.596 -20.219 -7.773 1 97.12 89 LEU A CA 1
ATOM 707 C C . LEU A 1 89 ? 3.611 -19.5 -6.898 1 97.12 89 LEU A C 1
ATOM 709 O O . LEU A 1 89 ? 3.41 -19.359 -5.688 1 97.12 89 LEU A O 1
ATOM 713 N N . ILE A 1 90 ? 4.723 -19.109 -7.473 1 92.75 90 ILE A N 1
ATOM 714 C CA . ILE A 1 90 ? 5.773 -18.375 -6.77 1 92.75 90 ILE A CA 1
ATOM 715 C C . ILE A 1 90 ? 5.848 -16.953 -7.289 1 92.75 90 ILE A C 1
ATOM 717 O O . ILE A 1 90 ? 6.371 -16.703 -8.383 1 92.75 90 ILE A O 1
ATOM 721 N N . ASN A 1 91 ? 5.281 -16.078 -6.531 1 92.25 91 ASN A N 1
ATOM 722 C CA . ASN A 1 91 ? 5.34 -14.656 -6.844 1 92.25 91 ASN A CA 1
ATOM 723 C C . ASN A 1 91 ? 6.66 -14.039 -6.402 1 92.25 91 ASN A C 1
ATOM 725 O O . ASN A 1 91 ? 6.781 -13.562 -5.27 1 92.25 91 ASN A O 1
ATOM 729 N N . ASN A 1 92 ? 7.492 -13.93 -7.324 1 83.81 92 ASN A N 1
ATOM 730 C CA . ASN A 1 92 ? 8.852 -13.461 -7.074 1 83.81 92 ASN A CA 1
ATOM 731 C C . ASN A 1 92 ? 9.094 -12.094 -7.711 1 83.81 92 ASN A C 1
ATOM 733 O O . ASN A 1 92 ? 10.07 -11.414 -7.375 1 83.81 92 ASN A O 1
ATOM 737 N N . ALA A 1 93 ? 8.195 -11.758 -8.555 1 82.75 93 ALA A N 1
ATOM 738 C CA . ALA A 1 93 ? 8.312 -10.453 -9.203 1 82.75 93 ALA A CA 1
ATOM 739 C C . ALA A 1 93 ? 8.188 -9.32 -8.188 1 82.75 93 ALA A C 1
ATOM 741 O O . ALA A 1 93 ? 7.375 -9.398 -7.262 1 82.75 93 ALA A O 1
ATOM 742 N N . GLY A 1 94 ? 9.016 -8.32 -8.289 1 81.75 94 GLY A N 1
ATOM 743 C CA . GLY A 1 94 ? 8.992 -7.148 -7.438 1 81.75 94 GLY A CA 1
ATOM 744 C C . GLY A 1 94 ? 9.789 -5.984 -7.992 1 81.75 94 GLY A C 1
ATOM 745 O O . GLY A 1 94 ? 10.625 -6.168 -8.883 1 81.75 94 GLY A O 1
ATOM 746 N N . TYR A 1 95 ? 9.422 -4.871 -7.504 1 83 95 TYR A N 1
ATOM 747 C CA . TYR A 1 95 ? 10.07 -3.633 -7.93 1 83 95 TYR A CA 1
ATOM 748 C C . TYR A 1 95 ? 10.633 -2.873 -6.734 1 83 95 TYR A C 1
ATOM 750 O O . TYR A 1 95 ? 9.992 -2.795 -5.684 1 83 95 TYR A O 1
ATOM 758 N N . ILE A 1 96 ? 11.867 -2.484 -6.867 1 78.62 96 ILE A N 1
ATOM 759 C CA . ILE A 1 96 ? 12.5 -1.568 -5.926 1 78.62 96 ILE A CA 1
ATOM 760 C C . ILE A 1 96 ? 13.062 -0.361 -6.68 1 78.62 96 ILE A C 1
ATOM 762 O O . ILE A 1 96 ? 13.797 -0.515 -7.652 1 78.62 96 ILE A O 1
ATOM 766 N N . GLU A 1 97 ? 12.641 0.803 -6.254 1 76.25 97 GLU A N 1
ATOM 767 C CA . GLU A 1 97 ? 13.18 2.014 -6.863 1 76.25 97 GLU A CA 1
ATOM 768 C C . GLU A 1 97 ? 14.68 2.139 -6.594 1 76.25 97 GLU A C 1
ATOM 770 O O . GLU A 1 97 ? 15.109 2.137 -5.441 1 76.25 97 GLU A O 1
ATOM 775 N N . PRO A 1 98 ? 15.477 2.258 -7.586 1 75 98 PRO A N 1
ATOM 776 C CA . PRO A 1 98 ? 16.922 2.121 -7.418 1 75 98 PRO A CA 1
ATOM 777 C C . PRO A 1 98 ? 17.594 3.428 -6.996 1 75 98 PRO A C 1
ATOM 779 O O . PRO A 1 98 ? 18.688 3.408 -6.422 1 75 98 PRO A O 1
ATOM 782 N N . SER A 1 99 ? 17.078 4.559 -7.199 1 80.19 99 SER A N 1
ATOM 783 C CA . SER A 1 99 ? 17.797 5.824 -7.109 1 80.19 99 SER A CA 1
ATOM 784 C C . SER A 1 99 ? 17.609 6.469 -5.738 1 80.19 99 SER A C 1
ATOM 786 O O . SER A 1 99 ? 18.422 7.309 -5.332 1 80.19 99 SER A O 1
ATOM 788 N N . ARG A 1 100 ? 16.688 6.086 -4.953 1 79.81 100 ARG A N 1
ATOM 789 C CA . ARG A 1 100 ? 16.359 6.781 -3.711 1 79.81 100 ARG A CA 1
ATOM 790 C C . ARG A 1 100 ? 16.203 5.801 -2.557 1 79.81 100 ARG A C 1
ATOM 792 O O . ARG A 1 100 ? 15.289 5.941 -1.738 1 79.81 100 ARG A O 1
ATOM 799 N N . PHE A 1 101 ? 17.172 4.953 -2.523 1 73.5 101 PHE A N 1
ATOM 800 C CA . PHE A 1 101 ? 17.141 3.814 -1.614 1 73.5 101 PHE A CA 1
ATOM 801 C C . PHE A 1 101 ? 17.25 4.273 -0.165 1 73.5 101 PHE A C 1
ATOM 803 O O . PHE A 1 101 ? 16.609 3.705 0.719 1 73.5 101 PHE A O 1
ATOM 810 N N . PHE A 1 102 ? 17.922 5.328 0.065 1 75.06 102 PHE A N 1
ATOM 811 C CA . PHE A 1 102 ? 18.219 5.691 1.445 1 75.06 102 PHE A CA 1
ATOM 812 C C . PHE A 1 102 ? 17.516 6.992 1.825 1 75.06 102 PHE A C 1
ATOM 814 O O . PHE A 1 102 ? 17.812 7.578 2.871 1 75.06 102 PHE A O 1
ATOM 821 N N . VAL A 1 103 ? 16.656 7.355 1.065 1 81 103 VAL A N 1
ATOM 822 C CA . VAL A 1 103 ? 16.016 8.641 1.337 1 81 103 VAL A CA 1
ATOM 823 C C . VAL A 1 103 ? 14.867 8.445 2.33 1 81 103 VAL A C 1
ATOM 825 O O . VAL A 1 103 ? 14.016 7.574 2.145 1 81 103 VAL A O 1
ATOM 828 N N . SER A 1 104 ? 14.945 9.234 3.391 1 84.12 104 SER A N 1
ATOM 829 C CA . SER A 1 104 ? 13.875 9.234 4.383 1 84.12 104 SER A CA 1
ATOM 830 C C . SER A 1 104 ? 12.57 9.75 3.783 1 84.12 104 SER A C 1
ATOM 832 O O . SER A 1 104 ? 12.586 10.57 2.863 1 84.12 104 SER A O 1
ATOM 834 N N . PRO A 1 105 ? 11.43 9.219 4.379 1 87.94 105 PRO A N 1
ATOM 835 C CA . PRO A 1 105 ? 10.164 9.719 3.844 1 87.94 105 PRO A CA 1
ATOM 836 C C . PRO A 1 105 ? 10.008 11.227 3.992 1 87.94 105 PRO A C 1
ATOM 838 O O . PRO A 1 105 ? 9.414 11.883 3.127 1 87.94 105 PRO A O 1
ATOM 841 N N . ALA A 1 106 ? 10.602 11.797 5.027 1 89.75 106 ALA A N 1
ATOM 842 C CA . ALA A 1 106 ? 10.484 13.227 5.305 1 89.75 106 ALA A CA 1
ATOM 843 C C . ALA A 1 106 ? 11.328 14.047 4.328 1 89.75 106 ALA A C 1
ATOM 845 O O . ALA A 1 106 ? 11.078 15.242 4.141 1 89.75 106 ALA A O 1
ATOM 846 N N . GLU A 1 107 ? 12.328 13.414 3.738 1 89.75 107 GLU A N 1
ATOM 847 C CA . GLU A 1 107 ? 13.242 14.109 2.842 1 89.75 107 GLU A CA 1
ATOM 848 C C . GLU A 1 107 ? 13.039 13.672 1.396 1 89.75 107 GLU A C 1
ATOM 850 O O . GLU A 1 107 ? 13.812 14.047 0.514 1 89.75 107 GLU A O 1
ATOM 855 N N . TYR A 1 108 ? 12.039 12.852 1.24 1 89.62 108 TYR A N 1
ATOM 856 C CA . TYR A 1 108 ? 11.797 12.336 -0.102 1 89.62 108 TYR A CA 1
ATOM 857 C C . TYR A 1 108 ? 11.391 13.461 -1.051 1 89.62 108 TYR A C 1
ATOM 859 O O . TYR A 1 108 ? 10.5 14.25 -0.74 1 89.62 108 TYR A O 1
ATOM 867 N N . PRO A 1 109 ? 12.109 13.586 -2.168 1 90.06 109 PRO A N 1
ATOM 868 C CA . PRO A 1 109 ? 11.688 14.633 -3.104 1 90.06 109 PRO A CA 1
ATOM 869 C C . PRO A 1 109 ? 10.227 14.484 -3.527 1 90.06 109 PRO A C 1
ATOM 871 O O . PRO A 1 109 ? 9.828 13.422 -4.012 1 90.06 109 PRO A O 1
ATOM 874 N N . ILE A 1 110 ? 9.508 15.523 -3.393 1 89.19 110 ILE A N 1
ATOM 875 C CA . ILE A 1 110 ? 8.055 15.523 -3.531 1 89.19 110 ILE A CA 1
ATOM 876 C C . ILE A 1 110 ? 7.676 15.086 -4.945 1 89.19 110 ILE A C 1
ATOM 878 O O . ILE A 1 110 ? 6.656 14.422 -5.145 1 89.19 110 ILE A O 1
ATOM 882 N N . GLU A 1 111 ? 8.531 15.391 -5.879 1 89 111 GLU A N 1
ATOM 883 C CA . GLU A 1 111 ? 8.227 15.086 -7.277 1 89 111 GLU A CA 1
ATOM 884 C C . GLU A 1 111 ? 8.32 13.586 -7.547 1 89 111 GLU A C 1
ATOM 886 O O . GLU A 1 111 ? 7.801 13.102 -8.555 1 89 111 GLU A O 1
ATOM 891 N N . TYR A 1 112 ? 8.953 12.875 -6.633 1 91.38 112 TYR A N 1
ATOM 892 C CA . TYR A 1 112 ? 9.156 11.453 -6.879 1 91.38 112 TYR A CA 1
ATOM 893 C C . TYR A 1 112 ? 8.359 10.609 -5.895 1 91.38 112 TYR A C 1
ATOM 895 O O . TYR A 1 112 ? 8.172 9.406 -6.105 1 91.38 112 TYR A O 1
ATOM 903 N N . LEU A 1 113 ? 7.926 11.227 -4.844 1 91.12 113 LEU A N 1
ATOM 904 C CA . LEU A 1 113 ? 7.301 10.469 -3.764 1 91.12 113 LEU A CA 1
ATOM 905 C C . LEU A 1 113 ? 6.094 9.688 -4.273 1 91.12 113 LEU A C 1
ATOM 907 O O . LEU A 1 113 ? 6.039 8.461 -4.137 1 91.12 113 LEU A O 1
ATOM 911 N N . ALA A 1 114 ? 5.199 10.398 -4.93 1 92.69 114 ALA A N 1
ATOM 912 C CA . ALA A 1 114 ? 3.99 9.758 -5.434 1 92.69 114 ALA A CA 1
ATOM 913 C C . ALA A 1 114 ? 4.328 8.719 -6.5 1 92.69 114 ALA A C 1
ATOM 915 O O . ALA A 1 114 ? 3.85 7.582 -6.445 1 92.69 114 ALA A O 1
ATOM 916 N N . LYS A 1 115 ? 5.125 9.125 -7.375 1 93.25 115 LYS A N 1
ATOM 917 C CA . LYS A 1 115 ? 5.477 8.266 -8.5 1 93.25 115 LYS A CA 1
ATOM 918 C C . LYS A 1 115 ? 6.113 6.969 -8.016 1 93.25 115 LYS A C 1
ATOM 920 O O . LYS A 1 115 ? 5.711 5.879 -8.438 1 93.25 115 LYS A O 1
ATOM 925 N N . ASP A 1 116 ? 7.062 7.066 -7.121 1 92.25 116 ASP A N 1
ATOM 926 C CA . ASP A 1 116 ? 7.797 5.895 -6.648 1 92.25 116 ASP A CA 1
ATOM 927 C C . ASP A 1 116 ? 6.906 4.996 -5.793 1 92.25 116 ASP A C 1
ATOM 929 O O . ASP A 1 116 ? 6.973 3.77 -5.895 1 92.25 116 ASP A O 1
ATOM 933 N N . MET A 1 117 ? 6.086 5.566 -5.039 1 93.69 117 MET A N 1
ATOM 934 C CA . MET A 1 117 ? 5.172 4.777 -4.223 1 93.69 117 MET A CA 1
ATOM 935 C C . MET A 1 117 ? 4.141 4.066 -5.094 1 93.69 117 MET A C 1
ATOM 937 O O . MET A 1 117 ? 3.807 2.906 -4.848 1 93.69 117 MET A O 1
ATOM 941 N N . GLU A 1 118 ? 3.684 4.785 -6.102 1 94.69 118 GLU A N 1
ATOM 942 C CA . GLU A 1 118 ? 2.662 4.234 -6.984 1 94.69 118 GLU A CA 1
ATOM 943 C C . GLU A 1 118 ? 3.188 3.025 -7.754 1 94.69 118 GLU A C 1
ATOM 945 O O . GLU A 1 118 ? 2.57 1.958 -7.742 1 94.69 118 GLU A O 1
ATOM 950 N N . ILE A 1 119 ? 4.293 3.172 -8.359 1 93.25 119 ILE A N 1
ATOM 951 C CA . ILE A 1 119 ? 4.812 2.102 -9.203 1 93.25 119 ILE A CA 1
ATOM 952 C C . ILE A 1 119 ? 5.195 0.902 -8.336 1 93.25 119 ILE A C 1
ATOM 954 O O . ILE A 1 119 ? 5.008 -0.248 -8.742 1 93.25 119 ILE A O 1
ATOM 958 N N . THR A 1 120 ? 5.723 1.183 -7.184 1 91.62 120 THR A N 1
ATOM 959 C CA . THR A 1 120 ? 6.117 0.112 -6.277 1 91.62 120 THR A CA 1
ATOM 960 C C . THR A 1 120 ? 4.898 -0.66 -5.785 1 91.62 120 THR A C 1
ATOM 962 O O . THR A 1 120 ? 4.887 -1.893 -5.805 1 91.62 120 THR A O 1
ATOM 965 N N . PHE A 1 121 ? 3.906 0.049 -5.398 1 93.81 121 PHE A N 1
ATOM 966 C CA . PHE A 1 121 ? 2.674 -0.581 -4.938 1 93.81 121 PHE A CA 1
ATOM 967 C C . PHE A 1 121 ? 1.997 -1.344 -6.066 1 93.81 121 PHE A C 1
ATOM 969 O O . PHE A 1 121 ? 1.519 -2.463 -5.871 1 93.81 121 PHE A O 1
ATOM 976 N N . GLU A 1 122 ? 1.925 -0.728 -7.223 1 95.5 122 GLU A N 1
ATOM 977 C CA . GLU A 1 122 ? 1.307 -1.339 -8.398 1 95.5 122 GLU A CA 1
ATOM 978 C C . GLU A 1 122 ? 1.955 -2.68 -8.727 1 95.5 122 GLU A C 1
ATOM 980 O O . GLU A 1 122 ? 1.26 -3.668 -8.977 1 95.5 122 GLU A O 1
ATOM 985 N N . THR A 1 123 ? 3.189 -2.719 -8.68 1 92.94 123 THR A N 1
ATOM 986 C CA . THR A 1 123 ? 3.914 -3.924 -9.062 1 92.94 123 THR A CA 1
ATOM 987 C C . THR A 1 123 ? 3.902 -4.945 -7.93 1 92.94 123 THR A C 1
ATOM 989 O O . THR A 1 123 ? 3.506 -6.098 -8.125 1 92.94 123 THR A O 1
ATOM 992 N N . ASN A 1 124 ? 4.195 -4.492 -6.719 1 90.06 124 ASN A N 1
ATOM 993 C CA . ASN A 1 124 ? 4.496 -5.41 -5.625 1 90.06 124 ASN A CA 1
ATOM 994 C C . ASN A 1 124 ? 3.225 -5.898 -4.934 1 90.06 124 ASN A C 1
ATOM 996 O O . ASN A 1 124 ? 3.232 -6.938 -4.273 1 90.06 124 ASN A O 1
ATOM 1000 N N . VAL A 1 125 ? 2.197 -5.129 -5.043 1 93.44 125 VAL A N 1
ATOM 1001 C CA . VAL A 1 125 ? 0.997 -5.5 -4.301 1 93.44 125 VAL A CA 1
ATOM 1002 C C . VAL A 1 125 ? -0.141 -5.801 -5.273 1 93.44 125 VAL A C 1
ATOM 1004 O O . VAL A 1 125 ? -0.664 -6.918 -5.301 1 93.44 125 VAL A O 1
ATOM 1007 N N . ILE A 1 126 ? -0.428 -4.844 -6.105 1 96 126 ILE A N 1
ATOM 1008 C CA . ILE A 1 126 ? -1.532 -5.031 -7.039 1 96 126 ILE A CA 1
ATOM 1009 C C . ILE A 1 126 ? -1.186 -6.133 -8.031 1 96 126 ILE A C 1
ATOM 1011 O O . ILE A 1 126 ? -1.995 -7.031 -8.281 1 96 126 ILE A O 1
ATOM 1015 N N . GLY A 1 127 ? 0.003 -6.02 -8.625 1 96 127 GLY A N 1
ATOM 1016 C CA . GLY A 1 127 ? 0.435 -7.031 -9.578 1 96 127 GLY A CA 1
ATOM 1017 C C . GLY A 1 127 ? 0.392 -8.438 -9.016 1 96 127 GLY A C 1
ATOM 1018 O O . GLY A 1 127 ? -0.085 -9.367 -9.672 1 96 127 GLY A O 1
ATOM 1019 N N . VAL A 1 128 ? 0.858 -8.594 -7.797 1 94.31 128 VAL A N 1
ATOM 1020 C CA . VAL A 1 128 ? 0.88 -9.898 -7.141 1 94.31 128 VAL A CA 1
ATOM 1021 C C . VAL A 1 128 ? -0.548 -10.367 -6.871 1 94.31 128 VAL A C 1
ATOM 1023 O O . VAL A 1 128 ? -0.884 -11.531 -7.113 1 94.31 128 VAL A O 1
ATOM 1026 N N . SER A 1 129 ? -1.393 -9.492 -6.391 1 95.25 129 SER A N 1
ATOM 1027 C CA . SER A 1 129 ? -2.785 -9.836 -6.125 1 95.25 129 SER A CA 1
ATOM 1028 C C . SER A 1 129 ? -3.504 -10.273 -7.395 1 95.25 129 SER A C 1
ATOM 1030 O O . SER A 1 129 ? -4.23 -11.266 -7.395 1 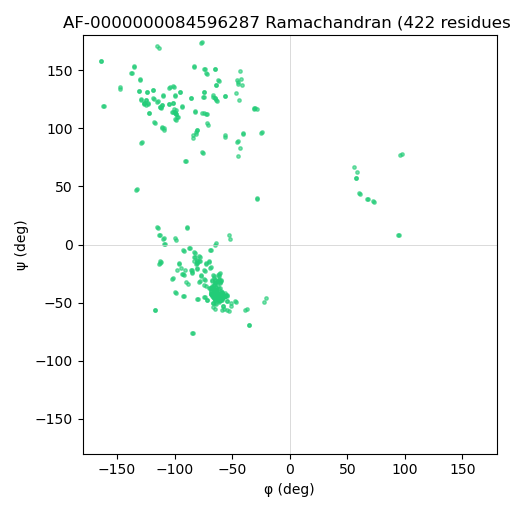95.25 129 SER A O 1
ATOM 1032 N N . GLN A 1 130 ? -3.266 -9.562 -8.461 1 96.69 130 GLN A N 1
ATOM 1033 C CA . GLN A 1 130 ? -3.855 -9.922 -9.742 1 96.69 130 GLN A CA 1
ATOM 1034 C C . GLN A 1 130 ? -3.346 -11.281 -10.219 1 96.69 130 GLN A C 1
ATOM 1036 O O . GLN A 1 130 ? -4.102 -12.07 -10.789 1 96.69 130 GLN A O 1
ATOM 1041 N N . THR A 1 131 ? -2.092 -11.461 -10.016 1 97.5 131 THR A N 1
ATOM 1042 C CA . THR A 1 131 ? -1.496 -12.734 -10.414 1 97.5 131 THR A CA 1
ATOM 1043 C C . THR A 1 131 ? -2.162 -13.891 -9.68 1 97.5 131 THR A C 1
ATOM 1045 O O . THR A 1 131 ? -2.555 -14.883 -10.305 1 97.5 131 THR A O 1
ATOM 1048 N N . ILE A 1 132 ? -2.35 -13.742 -8.398 1 96.5 132 ILE A N 1
ATOM 1049 C CA . ILE A 1 132 ? -2.98 -14.789 -7.598 1 96.5 132 ILE A CA 1
ATOM 1050 C C . ILE A 1 132 ? -4.391 -15.055 -8.109 1 96.5 132 ILE A C 1
ATOM 1052 O O . ILE A 1 132 ? -4.75 -16.203 -8.391 1 96.5 132 ILE A O 1
ATOM 1056 N N . ASN A 1 133 ? -5.129 -14.023 -8.312 1 96.62 133 ASN A N 1
ATOM 1057 C CA . ASN A 1 133 ? -6.516 -14.172 -8.742 1 96.62 133 ASN A CA 1
ATOM 1058 C C . ASN A 1 133 ? -6.605 -14.82 -10.125 1 96.62 133 ASN A C 1
ATOM 1060 O O . ASN A 1 133 ? -7.465 -15.672 -10.359 1 96.62 133 ASN A O 1
ATOM 1064 N N . CYS A 1 134 ? -5.773 -14.414 -11.016 1 97.44 134 CYS A N 1
ATOM 1065 C CA . CYS A 1 134 ? -5.812 -14.938 -12.375 1 97.44 134 CYS A CA 1
ATOM 1066 C C . CYS A 1 134 ? -5.449 -16.422 -12.398 1 97.44 134 CYS A C 1
ATOM 1068 O O . CYS A 1 134 ? -6.02 -17.188 -13.172 1 97.44 134 CYS A O 1
ATOM 1070 N N . PHE A 1 135 ? -4.543 -16.828 -11.539 1 98.25 135 PHE A N 1
ATOM 1071 C CA . PHE A 1 135 ? -4.055 -18.203 -11.57 1 98.25 135 PHE A CA 1
ATOM 1072 C C . PHE A 1 135 ? -4.871 -19.078 -10.641 1 98.25 135 PHE A C 1
ATOM 1074 O O . PHE A 1 135 ? -4.699 -20.312 -10.625 1 98.25 135 PHE A O 1
ATOM 1081 N N . LEU A 1 136 ? -5.766 -18.531 -9.891 1 97.69 136 LEU A N 1
ATOM 1082 C CA . LEU A 1 136 ? -6.48 -19.234 -8.828 1 97.69 136 LEU A CA 1
ATOM 1083 C C . LEU A 1 136 ? -7.254 -20.422 -9.391 1 97.69 136 LEU A C 1
ATOM 1085 O O . LEU A 1 136 ? -7.219 -21.516 -8.82 1 97.69 136 LEU A O 1
ATOM 1089 N N . PRO A 1 137 ? -7.945 -20.266 -10.531 1 97.88 137 PRO A N 1
ATOM 1090 C CA . PRO A 1 137 ? -8.656 -21.438 -11.062 1 97.88 137 PRO A CA 1
ATOM 1091 C C . PRO A 1 137 ? -7.727 -22.609 -11.344 1 97.88 137 PRO A C 1
ATOM 1093 O O . PRO A 1 137 ? -8.07 -23.766 -11.047 1 97.88 137 PRO A O 1
ATOM 1096 N N . LEU A 1 138 ? -6.602 -22.359 -11.891 1 98.56 138 LEU A N 1
ATOM 1097 C CA . LEU A 1 138 ? -5.641 -23.438 -12.141 1 98.56 138 LEU A CA 1
ATOM 1098 C C . LEU A 1 138 ? -5.113 -24.016 -10.836 1 98.56 138 LEU A C 1
ATOM 1100 O O . LEU A 1 138 ? -4.898 -25.219 -10.727 1 98.56 138 LEU A O 1
ATOM 1104 N N . LEU A 1 139 ? -4.895 -23.141 -9.859 1 98.31 139 LEU A N 1
ATOM 1105 C CA . LEU A 1 139 ? -4.387 -23.578 -8.562 1 98.31 139 LEU A CA 1
ATOM 1106 C C . LEU A 1 139 ? -5.406 -24.453 -7.836 1 98.31 139 LEU A C 1
ATOM 1108 O O . LEU A 1 139 ? -5.043 -25.438 -7.199 1 98.31 139 LEU A O 1
ATOM 1112 N N . ARG A 1 140 ? -6.625 -24.062 -7.945 1 97.75 140 ARG A N 1
ATOM 1113 C CA . ARG A 1 140 ? -7.691 -24.844 -7.332 1 97.75 140 ARG A CA 1
ATOM 1114 C C . ARG A 1 140 ? -7.762 -26.25 -7.934 1 97.75 140 ARG A C 1
ATOM 1116 O O . ARG A 1 140 ? -8.078 -27.203 -7.23 1 97.75 140 ARG A O 1
ATOM 1123 N N . ALA A 1 141 ? -7.508 -26.328 -9.188 1 97.81 141 ALA A N 1
ATOM 1124 C CA . ALA A 1 141 ? -7.551 -27.609 -9.891 1 97.81 141 ALA A CA 1
ATOM 1125 C C . ALA A 1 141 ? -6.285 -28.422 -9.641 1 97.81 141 ALA A C 1
ATOM 1127 O O . ALA A 1 141 ? -6.242 -29.625 -9.922 1 97.81 141 ALA A O 1
ATOM 1128 N N . GLY A 1 142 ? -5.23 -27.75 -9.094 1 96.62 142 GLY A N 1
ATOM 1129 C CA . GLY A 1 142 ? -3.963 -28.422 -8.844 1 96.62 142 GLY A CA 1
ATOM 1130 C C . GLY A 1 142 ? -3.992 -29.328 -7.621 1 96.62 142 GLY A C 1
ATOM 1131 O O . GLY A 1 142 ? -4.953 -29.297 -6.848 1 96.62 142 GLY A O 1
ATOM 1132 N N . ASN A 1 143 ? -2.895 -30.047 -7.422 1 94 143 ASN A N 1
ATOM 1133 C CA . ASN A 1 143 ? -2.846 -31.016 -6.332 1 94 143 ASN A CA 1
ATOM 1134 C C . ASN A 1 143 ? -2.25 -30.406 -5.066 1 94 143 ASN A C 1
ATOM 1136 O O . ASN A 1 143 ? -2.578 -30.828 -3.957 1 94 143 ASN A O 1
ATOM 1140 N N . HIS A 1 144 ? -1.439 -29.406 -5.199 1 93.44 144 HIS A N 1
ATOM 1141 C CA . HIS A 1 144 ? -0.688 -28.906 -4.051 1 93.44 144 HIS A CA 1
ATOM 1142 C C . HIS A 1 144 ? -1.343 -27.672 -3.447 1 93.44 144 HIS A C 1
ATOM 1144 O O . HIS A 1 144 ? -1.308 -27.469 -2.23 1 93.44 144 HIS A O 1
ATOM 1150 N N . LYS A 1 145 ? -1.856 -26.719 -4.266 1 95.56 145 LYS A N 1
ATOM 1151 C CA . LYS A 1 145 ? -2.496 -25.469 -3.846 1 95.56 145 LYS A CA 1
ATOM 1152 C C . LYS A 1 145 ? -1.562 -24.641 -2.973 1 95.56 145 LYS A C 1
ATOM 1154 O O . LYS A 1 145 ? -1.93 -24.234 -1.864 1 95.56 145 LYS A O 1
ATOM 1159 N N . ARG A 1 146 ? -0.362 -24.312 -3.521 1 93.06 146 ARG A N 1
ATOM 1160 C CA . ARG A 1 146 ? 0.669 -23.562 -2.799 1 93.06 146 ARG A CA 1
ATOM 1161 C C . ARG A 1 146 ? 0.979 -22.25 -3.49 1 93.06 146 ARG A C 1
ATOM 1163 O O . ARG A 1 146 ? 1.126 -22.188 -4.711 1 93.06 146 ARG A O 1
ATOM 1170 N N . VAL A 1 147 ? 1.018 -21.25 -2.691 1 94.44 147 VAL A N 1
ATOM 1171 C CA . VAL A 1 147 ? 1.384 -19.938 -3.197 1 94.44 147 VAL A CA 1
ATOM 1172 C C . VAL A 1 147 ? 2.486 -19.344 -2.328 1 94.44 147 VAL A C 1
ATOM 1174 O O . VAL A 1 147 ? 2.35 -19.266 -1.104 1 94.44 147 VAL A O 1
ATOM 1177 N N . ILE A 1 148 ? 3.631 -18.953 -2.965 1 88.88 148 ILE A N 1
ATOM 1178 C CA . ILE A 1 148 ? 4.727 -18.266 -2.283 1 88.88 148 ILE A CA 1
ATOM 1179 C C . ILE A 1 148 ? 4.805 -16.812 -2.758 1 88.88 148 ILE A C 1
ATOM 1181 O O . ILE A 1 148 ? 4.738 -16.547 -3.961 1 88.88 148 ILE A O 1
ATOM 1185 N N . CYS A 1 149 ? 4.82 -15.93 -1.86 1 87.31 149 CYS A N 1
ATOM 1186 C CA . CYS A 1 149 ? 5.031 -14.523 -2.174 1 87.31 149 CYS A CA 1
ATOM 1187 C C . CYS A 1 149 ? 6.301 -14 -1.511 1 87.31 149 CYS A C 1
ATOM 1189 O O . CYS A 1 149 ? 6.5 -14.188 -0.31 1 87.31 149 CYS A O 1
ATOM 1191 N N . LEU A 1 150 ? 7.191 -13.445 -2.205 1 73.44 150 LEU A N 1
ATOM 1192 C CA . LEU A 1 150 ? 8.438 -12.914 -1.665 1 73.44 150 LEU A CA 1
ATOM 1193 C C . LEU A 1 150 ? 8.227 -11.531 -1.059 1 73.44 150 LEU A C 1
ATOM 1195 O O . LEU A 1 150 ? 7.836 -10.594 -1.76 1 73.44 150 LEU A O 1
ATOM 1199 N N . SER A 1 151 ? 8.008 -11.547 0.28 1 59.19 151 SER A N 1
ATOM 1200 C CA . SER A 1 151 ? 7.863 -10.336 1.075 1 59.19 151 SER A CA 1
ATOM 1201 C C . SER A 1 151 ? 9.016 -10.18 2.061 1 59.19 151 SER A C 1
ATOM 1203 O O . SER A 1 151 ? 9.93 -11.008 2.096 1 59.19 151 SER A O 1
ATOM 1205 N N . SER A 1 152 ? 9.234 -9.016 2.777 1 47.47 152 SER A N 1
ATOM 1206 C CA . SER A 1 152 ? 10.141 -8.938 3.922 1 47.47 152 SER A CA 1
ATOM 1207 C C . SER A 1 152 ? 9.57 -9.68 5.125 1 47.47 152 SER A C 1
ATOM 1209 O O . SER A 1 152 ? 8.352 -9.719 5.32 1 47.47 152 SER A O 1
ATOM 1211 N N . GLY A 1 153 ? 10.008 -10.859 5.465 1 41.88 153 GLY A N 1
ATOM 1212 C CA . GLY A 1 153 ? 9.477 -11.648 6.562 1 41.88 153 GLY A CA 1
ATOM 1213 C C . GLY A 1 153 ? 8.891 -10.805 7.676 1 41.88 153 GLY A C 1
ATOM 1214 O O . GLY A 1 153 ? 9.438 -9.758 8.023 1 41.88 153 GLY A O 1
ATOM 1215 N N . LEU A 1 154 ? 7.559 -10.828 8.047 1 39.53 154 LEU A N 1
ATOM 1216 C CA . LEU A 1 154 ? 6.801 -10.203 9.125 1 39.53 154 LEU A CA 1
ATOM 1217 C C . LEU A 1 154 ? 7.434 -10.5 10.477 1 39.53 154 LEU A C 1
ATOM 1219 O O . LEU A 1 154 ? 6.781 -10.352 11.516 1 39.53 154 LEU A O 1
ATOM 1223 N N . GLY A 1 155 ? 8.586 -11.078 10.711 1 37.44 155 GLY A N 1
ATOM 1224 C CA . GLY A 1 155 ? 8.883 -11.289 12.117 1 37.44 155 GLY A CA 1
ATOM 1225 C C . GLY A 1 155 ? 8.992 -10 12.906 1 37.44 155 GLY A C 1
ATOM 1226 O O . GLY A 1 155 ? 9.211 -8.93 12.328 1 37.44 155 GLY A O 1
ATOM 1227 N N . ASP A 1 156 ? 8.523 -9.945 14.133 1 39.59 156 ASP A N 1
ATOM 1228 C CA . ASP A 1 156 ? 8.422 -8.891 15.133 1 39.59 156 ASP A CA 1
ATOM 1229 C C . ASP A 1 156 ? 9.617 -7.945 15.07 1 39.59 156 ASP A C 1
ATOM 1231 O O . ASP A 1 156 ? 9.453 -6.723 15.031 1 39.59 156 ASP A O 1
ATOM 1235 N N . GLU A 1 157 ? 10.781 -8.531 15.492 1 39.59 157 GLU A N 1
ATOM 1236 C CA . GLU A 1 157 ? 12.062 -7.836 15.578 1 39.59 157 GLU A CA 1
ATOM 1237 C C . GLU A 1 157 ? 12.445 -7.227 14.234 1 39.59 157 GLU A C 1
ATOM 1239 O O . GLU A 1 157 ? 13 -6.129 14.18 1 39.59 157 GLU A O 1
ATOM 1244 N N . GLU A 1 158 ? 12.227 -7.934 13.227 1 41.25 158 GLU A N 1
ATOM 1245 C CA . GLU A 1 158 ? 12.641 -7.559 11.875 1 41.25 158 GLU A CA 1
ATOM 1246 C C . GLU A 1 158 ? 11.75 -6.453 11.312 1 41.25 158 GLU A C 1
ATOM 1248 O O . GLU A 1 158 ? 12.227 -5.574 10.594 1 41.25 158 GLU A O 1
ATOM 1253 N N . PHE A 1 159 ? 10.547 -6.488 11.648 1 43.56 159 PHE A N 1
ATOM 1254 C CA . PHE A 1 159 ? 9.633 -5.379 11.422 1 43.56 159 PHE A CA 1
ATOM 1255 C C . PHE A 1 159 ? 10.18 -4.09 12.023 1 43.56 159 PHE A C 1
ATOM 1257 O O . PHE A 1 159 ? 10.141 -3.035 11.391 1 43.56 159 PHE A O 1
ATOM 1264 N N . THR A 1 160 ? 10.406 -4.324 13.336 1 43.19 160 THR A N 1
ATOM 1265 C CA . THR A 1 160 ? 10.969 -3.203 14.086 1 43.19 160 THR A CA 1
ATOM 1266 C C . THR A 1 160 ? 12.203 -2.65 13.375 1 43.19 160 THR A C 1
ATOM 1268 O O . THR A 1 160 ? 12.391 -1.434 13.297 1 43.19 160 THR A O 1
ATOM 1271 N N . LYS A 1 161 ? 13.148 -3.594 13.023 1 43.31 161 LYS A N 1
ATOM 1272 C CA . LYS A 1 161 ? 14.398 -3.27 12.344 1 43.31 161 LYS A CA 1
ATOM 1273 C C . LYS A 1 161 ? 14.133 -2.699 10.953 1 43.31 161 LYS A C 1
ATOM 1275 O O . LYS A 1 161 ? 14.867 -1.832 10.477 1 43.31 161 LYS A O 1
ATOM 1280 N N . MET A 1 162 ? 13.273 -3.17 10.266 1 42.81 162 MET A N 1
ATOM 1281 C CA . MET A 1 162 ? 12.828 -2.688 8.969 1 42.81 162 MET A CA 1
ATOM 1282 C C . MET A 1 162 ? 12.281 -1.269 9.07 1 42.81 162 MET A C 1
ATOM 1284 O O . MET A 1 162 ? 12.508 -0.445 8.18 1 42.81 162 MET A O 1
ATOM 1288 N N . CYS A 1 163 ? 11.391 -1.024 10.078 1 44.5 163 CYS A N 1
ATOM 1289 C CA . CYS A 1 163 ? 10.805 0.275 10.398 1 44.5 163 CYS A CA 1
ATOM 1290 C C . CYS A 1 163 ? 11.891 1.294 10.727 1 44.5 163 CYS A C 1
ATOM 1292 O O . CYS A 1 163 ? 11.789 2.461 10.344 1 44.5 163 CYS A O 1
ATOM 1294 N N . GLY A 1 164 ? 12.734 0.93 11.734 1 44.5 164 GLY A N 1
ATOM 1295 C CA . GLY A 1 164 ? 13.773 1.843 12.18 1 44.5 164 GLY A CA 1
ATOM 1296 C C . GLY A 1 164 ? 14.836 2.098 11.133 1 44.5 164 GLY A C 1
ATOM 1297 O O . GLY A 1 164 ? 15.375 3.203 11.039 1 44.5 164 GLY A O 1
ATOM 1298 N N . PHE A 1 165 ? 15.516 0.954 10.539 1 44.47 165 PHE A N 1
ATOM 1299 C CA . PHE A 1 165 ? 16.688 1.057 9.68 1 44.47 165 PHE A CA 1
ATOM 1300 C C . PHE A 1 165 ? 16.297 0.989 8.211 1 44.47 165 PHE A C 1
ATOM 1302 O O . PHE A 1 165 ? 17.156 0.97 7.332 1 44.47 165 PHE A O 1
ATOM 1309 N N . ALA A 1 166 ? 15.141 0.44 7.773 1 49.47 166 ALA A N 1
ATOM 1310 C CA . ALA A 1 166 ? 15.164 -0.022 6.391 1 49.47 166 ALA A CA 1
ATOM 1311 C C . ALA A 1 166 ? 15.062 1.151 5.418 1 49.47 166 ALA A C 1
ATOM 1313 O O . ALA A 1 166 ? 14.086 1.899 5.441 1 49.47 166 ALA A O 1
ATOM 1314 N N . PRO A 1 167 ? 16.047 1.319 4.77 1 57.69 167 PRO A N 1
ATOM 1315 C CA . PRO A 1 167 ? 16.109 2.072 3.514 1 57.69 167 PRO A CA 1
ATOM 1316 C C . PRO A 1 167 ? 14.977 1.723 2.559 1 57.69 167 PRO A C 1
ATOM 1318 O O . PRO A 1 167 ? 14.242 0.757 2.793 1 57.69 167 PRO A O 1
ATOM 1321 N N . HIS A 1 168 ? 14.43 2.676 1.866 1 74.56 168 HIS A N 1
ATOM 1322 C CA . HIS A 1 168 ? 13.531 2.656 0.713 1 74.56 168 HIS A CA 1
ATOM 1323 C C . HIS A 1 168 ? 12.078 2.787 1.143 1 74.56 168 HIS A C 1
ATOM 1325 O O . HIS A 1 168 ? 11.352 1.791 1.206 1 74.56 168 HIS A O 1
ATOM 1331 N N . THR A 1 169 ? 11.68 3.809 1.442 1 83.25 169 THR A N 1
ATOM 1332 C CA . THR A 1 169 ? 10.352 4.133 1.957 1 83.25 169 THR A CA 1
ATOM 1333 C C . THR A 1 169 ? 9.266 3.471 1.111 1 83.25 169 THR A C 1
ATOM 1335 O O . THR A 1 169 ? 8.477 2.676 1.621 1 83.25 169 THR A O 1
ATOM 1338 N N . PRO A 1 170 ? 9.344 3.605 -0.217 1 85.38 170 PRO A N 1
ATOM 1339 C CA . PRO A 1 170 ? 8.289 2.986 -1.021 1 85.38 170 PRO A CA 1
ATOM 1340 C C . PRO A 1 170 ? 8.328 1.461 -0.967 1 85.38 170 PRO A C 1
ATOM 1342 O O . PRO A 1 170 ? 7.277 0.818 -0.879 1 85.38 170 PRO A O 1
ATOM 1345 N N . TYR A 1 171 ? 9.438 0.892 -0.922 1 83.25 171 TYR A N 1
ATOM 1346 C CA . TYR A 1 171 ? 9.555 -0.562 -0.955 1 83.25 171 TYR A CA 1
ATOM 1347 C C . TYR A 1 171 ? 9.094 -1.177 0.361 1 83.25 171 TYR A C 1
ATOM 1349 O O . TYR A 1 171 ? 8.328 -2.141 0.368 1 83.25 171 TYR A O 1
ATOM 1357 N N . SER A 1 172 ? 9.547 -0.651 1.438 1 80.38 172 SER A N 1
ATOM 1358 C CA . SER A 1 172 ? 9.164 -1.178 2.746 1 80.38 172 SER A CA 1
ATOM 1359 C C . SER A 1 172 ? 7.656 -1.11 2.953 1 80.38 172 SER A C 1
ATOM 1361 O O . SER A 1 172 ? 7.055 -2.045 3.484 1 80.38 172 SER A O 1
ATOM 1363 N N . ILE A 1 173 ? 7.117 -0.07 2.559 1 83.19 173 ILE A N 1
ATOM 1364 C CA . ILE A 1 173 ? 5.672 0.102 2.689 1 83.19 173 ILE A CA 1
ATOM 1365 C C . ILE A 1 173 ? 4.949 -0.929 1.827 1 83.19 173 ILE A C 1
ATOM 1367 O O . ILE A 1 173 ? 3.982 -1.553 2.273 1 83.19 173 ILE A O 1
ATOM 1371 N N . SER A 1 174 ? 5.387 -1.096 0.634 1 85.44 174 SER A N 1
ATOM 1372 C CA . SER A 1 174 ? 4.754 -2.064 -0.258 1 85.44 174 SER A CA 1
ATOM 1373 C C . SER A 1 174 ? 4.863 -3.48 0.297 1 85.44 174 SER A C 1
ATOM 1375 O O . SER A 1 174 ? 3.932 -4.277 0.168 1 85.44 174 SER A O 1
ATOM 1377 N N . LYS A 1 175 ? 5.984 -3.791 0.791 1 80.69 175 LYS A N 1
ATOM 1378 C CA . LYS A 1 175 ? 6.176 -5.125 1.347 1 80.69 175 LYS A CA 1
ATOM 1379 C C . LYS A 1 175 ? 5.23 -5.375 2.52 1 80.69 175 LYS A C 1
ATOM 1381 O O . LYS A 1 175 ? 4.691 -6.473 2.664 1 80.69 175 LYS A O 1
ATOM 1386 N N . TYR A 1 176 ? 5.141 -4.422 3.322 1 79.69 176 TYR A N 1
ATOM 1387 C CA . TYR A 1 176 ? 4.199 -4.527 4.43 1 79.69 176 TYR A CA 1
ATOM 1388 C C . TYR A 1 176 ? 2.773 -4.711 3.922 1 79.69 176 TYR A C 1
ATOM 1390 O O . TYR A 1 176 ? 2.031 -5.559 4.422 1 79.69 176 TYR A O 1
ATOM 1398 N N . ALA A 1 177 ? 2.451 -3.939 3.031 1 84.06 177 ALA A N 1
ATOM 1399 C CA . ALA A 1 177 ? 1.136 -4.055 2.406 1 84.06 177 ALA A CA 1
ATOM 1400 C C . ALA A 1 177 ? 0.937 -5.441 1.8 1 84.06 177 ALA A C 1
ATOM 1402 O O . ALA A 1 177 ? -0.136 -6.035 1.931 1 84.06 177 ALA A O 1
ATOM 1403 N N . LEU A 1 178 ? 1.948 -5.895 1.147 1 85.19 178 LEU A N 1
ATOM 1404 C CA . LEU A 1 178 ? 1.881 -7.219 0.539 1 85.19 178 LEU A CA 1
ATOM 1405 C C . LEU A 1 178 ? 1.659 -8.297 1.597 1 85.19 178 LEU A C 1
ATOM 1407 O O . LEU A 1 178 ? 0.889 -9.234 1.383 1 85.19 178 LEU A O 1
ATOM 1411 N N . ASN A 1 179 ? 2.318 -8.203 2.658 1 79.31 179 ASN A N 1
ATOM 1412 C CA . ASN A 1 179 ? 2.156 -9.172 3.736 1 79.31 179 ASN A CA 1
ATOM 1413 C C . ASN A 1 179 ? 0.702 -9.266 4.188 1 79.31 179 ASN A C 1
ATOM 1415 O O . ASN A 1 179 ? 0.192 -10.367 4.414 1 79.31 179 ASN A O 1
ATOM 1419 N N . LEU A 1 180 ? 0.113 -8.156 4.324 1 79.62 180 LEU A N 1
ATOM 1420 C CA . LEU A 1 180 ? -1.29 -8.203 4.727 1 79.62 180 LEU A CA 1
ATOM 1421 C C . LEU A 1 180 ? -2.152 -8.789 3.613 1 79.62 180 LEU A C 1
ATOM 1423 O O . LEU A 1 180 ? -3.094 -9.539 3.883 1 79.62 180 LEU A O 1
ATOM 1427 N N . ALA A 1 181 ? -1.896 -8.391 2.412 1 85.06 181 ALA A N 1
ATOM 1428 C CA . ALA A 1 181 ? -2.643 -8.977 1.3 1 85.06 181 ALA A CA 1
ATOM 1429 C C . ALA A 1 181 ? -2.539 -10.492 1.305 1 85.06 181 ALA A C 1
ATOM 1431 O O . ALA A 1 181 ? -3.547 -11.195 1.17 1 85.06 181 ALA A O 1
ATOM 1432 N N . VAL A 1 182 ? -1.33 -10.969 1.438 1 84 182 VAL A N 1
ATOM 1433 C CA . VAL A 1 182 ? -1.083 -12.406 1.437 1 84 182 VAL A CA 1
ATOM 1434 C C . VAL A 1 182 ? -1.85 -13.062 2.582 1 84 182 VAL A C 1
ATOM 1436 O O . VAL A 1 182 ? -2.453 -14.125 2.406 1 84 182 VAL A O 1
ATOM 1439 N N . LEU A 1 183 ? -1.799 -12.43 3.723 1 80.19 183 LEU A N 1
ATOM 1440 C CA . LEU A 1 183 ? -2.541 -12.938 4.867 1 80.19 183 LEU A CA 1
ATOM 1441 C C . LEU A 1 183 ? -4.031 -13.016 4.559 1 80.19 183 LEU A C 1
ATOM 1443 O O . LEU A 1 183 ? -4.695 -13.992 4.914 1 80.19 183 LEU A O 1
ATOM 1447 N N . LYS A 1 184 ? -4.551 -12.062 3.955 1 84.31 184 LYS A N 1
ATOM 1448 C CA . LYS A 1 184 ? -5.969 -12.047 3.605 1 84.31 184 LYS A CA 1
ATOM 1449 C C . LYS A 1 184 ? -6.305 -13.172 2.627 1 84.31 184 LYS A C 1
ATOM 1451 O O . LYS A 1 184 ? -7.352 -13.812 2.748 1 84.31 184 LYS A O 1
ATOM 1456 N N . TYR A 1 185 ? -5.473 -13.391 1.675 1 88.44 185 TYR A N 1
ATOM 1457 C CA . TYR A 1 185 ? -5.668 -14.516 0.765 1 88.44 185 TYR A CA 1
ATOM 1458 C C . TYR A 1 185 ? -5.633 -15.836 1.519 1 88.44 185 TYR A C 1
ATOM 1460 O O . TYR A 1 185 ? -6.469 -16.719 1.286 1 88.44 185 TYR A O 1
ATOM 1468 N N . ALA A 1 186 ? -4.645 -16 2.367 1 83.94 186 ALA A N 1
ATOM 1469 C CA . ALA A 1 186 ? -4.48 -17.234 3.135 1 83.94 186 ALA A CA 1
ATOM 1470 C C . ALA A 1 186 ? -5.742 -17.547 3.938 1 83.94 186 ALA A C 1
ATOM 1472 O O . ALA A 1 186 ? -6.211 -18.688 3.945 1 83.94 186 ALA A O 1
ATOM 1473 N N . LEU A 1 187 ? -6.238 -16.531 4.539 1 82.5 187 LEU A N 1
ATOM 1474 C CA . LEU A 1 187 ? -7.438 -16.703 5.352 1 82.5 187 LEU A CA 1
ATOM 1475 C C . LEU A 1 187 ? -8.648 -17.016 4.477 1 82.5 187 LEU A C 1
ATOM 1477 O O . LEU A 1 187 ? -9.438 -17.906 4.809 1 82.5 187 LEU A O 1
ATOM 1481 N N . ALA A 1 188 ? -8.805 -16.375 3.387 1 86 188 ALA A N 1
ATOM 1482 C CA . ALA A 1 188 ? -9.945 -16.547 2.492 1 86 188 ALA A CA 1
ATOM 1483 C C . ALA A 1 188 ? -9.961 -17.938 1.874 1 86 188 ALA A C 1
ATOM 1485 O O . ALA A 1 188 ? -11.023 -18.5 1.601 1 86 188 ALA A O 1
ATOM 1486 N N . LEU A 1 189 ? -8.789 -18.516 1.713 1 91.19 189 LEU A N 1
ATOM 1487 C CA . LEU A 1 189 ? -8.703 -19.766 0.952 1 91.19 189 LEU A CA 1
ATOM 1488 C C . LEU A 1 189 ? -8.305 -20.922 1.852 1 91.19 189 LEU A C 1
ATOM 1490 O O . LEU A 1 189 ? -8.039 -22.031 1.368 1 91.19 189 LEU A O 1
ATOM 1494 N N . LYS A 1 190 ? -8.273 -20.688 3.102 1 86.81 190 LYS A N 1
ATOM 1495 C CA . LYS A 1 190 ? -7.828 -21.672 4.082 1 86.81 190 LYS A CA 1
ATOM 1496 C C . LYS A 1 190 ? -8.68 -22.938 4.012 1 86.81 190 LYS A C 1
ATOM 1498 O O . LYS A 1 190 ? -8.156 -24.047 4.008 1 86.81 190 LYS A O 1
ATOM 1503 N N . GLU A 1 191 ? -9.891 -22.719 3.924 1 91.69 191 GLU A N 1
ATOM 1504 C CA . GLU A 1 191 ? -10.82 -23.844 3.945 1 91.69 191 GLU A CA 1
ATOM 1505 C C . GLU A 1 191 ? -10.703 -24.688 2.674 1 91.69 191 GLU A C 1
ATOM 1507 O O . GLU A 1 191 ? -11.133 -25.844 2.641 1 91.69 191 GLU A O 1
ATOM 1512 N N . GLU A 1 192 ? -10.156 -24.141 1.63 1 94.56 192 GLU A N 1
ATOM 1513 C CA . GLU A 1 192 ? -9.977 -24.859 0.37 1 94.56 192 GLU A CA 1
ATOM 1514 C C . GLU A 1 192 ? -8.664 -25.625 0.36 1 94.56 192 GLU A C 1
ATOM 1516 O O . GLU A 1 192 ? -8.336 -26.297 -0.626 1 94.56 192 GLU A O 1
ATOM 1521 N N . GLY A 1 193 ? -7.891 -25.453 1.45 1 92 193 GLY A N 1
ATOM 1522 C CA . GLY A 1 193 ? -6.668 -26.234 1.574 1 92 193 GLY A CA 1
ATOM 1523 C C . GLY A 1 193 ? -5.441 -25.5 1.064 1 92 193 GLY A C 1
ATOM 1524 O O . GLY A 1 193 ? -4.363 -26.094 0.941 1 92 193 GLY A O 1
ATOM 1525 N N . PHE A 1 194 ? -5.598 -24.266 0.756 1 92.94 194 PHE A N 1
ATOM 1526 C CA . PHE A 1 194 ? -4.469 -23.5 0.262 1 92.94 194 PHE A CA 1
ATOM 1527 C C . PHE A 1 194 ? -3.488 -23.188 1.388 1 92.94 194 PHE A C 1
ATOM 1529 O O . PHE A 1 194 ? -3.895 -22.984 2.533 1 92.94 194 PHE A O 1
ATOM 1536 N N . ILE A 1 195 ? -2.176 -23.125 1.012 1 89.12 195 ILE A N 1
ATOM 1537 C CA . ILE A 1 195 ? -1.121 -22.656 1.902 1 89.12 195 ILE A CA 1
ATOM 1538 C C . ILE A 1 195 ? -0.381 -21.484 1.253 1 89.12 195 ILE A C 1
ATOM 1540 O O . ILE A 1 195 ? 0.102 -21.609 0.124 1 89.12 195 ILE A O 1
ATOM 1544 N N . PHE A 1 196 ? -0.435 -20.438 1.938 1 88.44 196 PHE A N 1
ATOM 1545 C CA . PHE A 1 196 ? 0.303 -19.25 1.519 1 88.44 196 PHE A CA 1
ATOM 1546 C C . PHE A 1 196 ? 1.545 -19.062 2.379 1 88.44 196 PHE A C 1
ATOM 1548 O O . PHE A 1 196 ? 1.479 -19.156 3.605 1 88.44 196 PHE A O 1
ATOM 1555 N N . LEU A 1 197 ? 2.693 -18.75 1.682 1 77 197 LEU A N 1
ATOM 1556 C CA . LEU A 1 197 ? 3.945 -18.469 2.375 1 77 197 LEU A CA 1
ATOM 1557 C C . LEU A 1 197 ? 4.516 -17.125 1.935 1 77 197 LEU A C 1
ATOM 1559 O O . LEU A 1 197 ? 4.594 -16.844 0.737 1 77 197 LEU A O 1
ATOM 1563 N N . ALA A 1 198 ? 4.66 -16.297 2.881 1 72.62 198 ALA A N 1
ATOM 1564 C CA . ALA A 1 198 ? 5.379 -15.055 2.611 1 72.62 198 ALA A CA 1
ATOM 1565 C C . ALA A 1 198 ? 6.828 -15.148 3.072 1 72.62 198 ALA A C 1
ATOM 1567 O O . ALA A 1 198 ? 7.098 -15.453 4.234 1 72.62 198 ALA A O 1
ATOM 1568 N N . ILE A 1 199 ? 7.816 -15.148 2.248 1 57.53 199 ILE A N 1
ATOM 1569 C CA . ILE A 1 199 ? 9.234 -15.273 2.582 1 57.53 199 ILE A CA 1
ATOM 1570 C C . ILE A 1 199 ? 9.883 -13.891 2.578 1 57.53 199 ILE A C 1
ATOM 1572 O O . ILE A 1 199 ? 9.664 -13.094 1.659 1 57.53 199 ILE A O 1
ATOM 1576 N N . SER A 1 200 ? 10.352 -13.422 3.816 1 49.31 200 SER A N 1
ATOM 1577 C CA . SER A 1 200 ? 11.18 -12.219 3.857 1 49.31 200 SER A CA 1
ATOM 1578 C C . SER A 1 200 ? 12.602 -12.508 3.387 1 49.31 200 SER A C 1
ATOM 1580 O O . SER A 1 200 ? 13.188 -13.523 3.764 1 49.31 200 SER A O 1
ATOM 1582 N N . PRO A 1 201 ? 13.148 -11.82 2.459 1 40.19 201 PRO A N 1
ATOM 1583 C CA . PRO A 1 201 ? 14.562 -12.078 2.211 1 40.19 201 PRO A CA 1
ATOM 1584 C C . PRO A 1 201 ? 15.422 -11.891 3.459 1 40.19 201 PRO A C 1
ATOM 1586 O O . PRO A 1 201 ? 15.18 -10.977 4.25 1 40.19 201 PRO A O 1
ATOM 1589 N N . GLY A 1 202 ? 15.734 -12.898 4.266 1 33.16 202 GLY A N 1
ATOM 1590 C CA . GLY A 1 202 ? 16.672 -12.914 5.379 1 33.16 202 GLY A CA 1
ATOM 1591 C C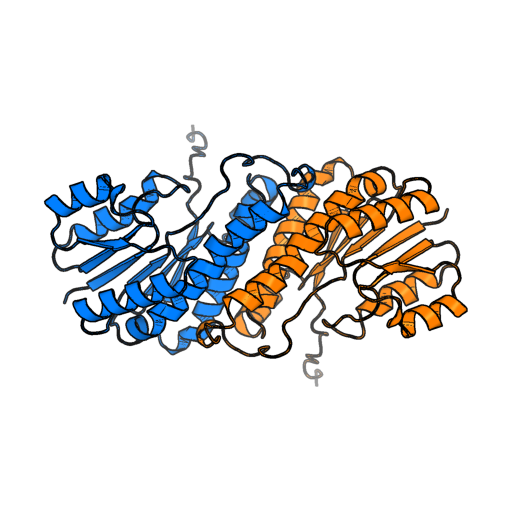 . GLY A 1 202 ? 17.766 -11.867 5.254 1 33.16 202 GLY A C 1
ATOM 1592 O O . GLY A 1 202 ? 18.328 -11.664 4.176 1 33.16 202 GLY A O 1
ATOM 1593 N N . VAL A 1 203 ? 17.688 -10.641 5.871 1 30.8 203 VAL A N 1
ATOM 1594 C CA . VAL A 1 203 ? 19.062 -10.25 6.195 1 30.8 203 VAL A CA 1
ATOM 1595 C C . VAL A 1 203 ? 19.844 -11.461 6.703 1 30.8 203 VAL A C 1
ATOM 1597 O O . VAL A 1 203 ? 19.438 -12.102 7.676 1 30.8 203 VAL A O 1
ATOM 1600 N N . VAL A 1 204 ? 20.609 -12.211 5.93 1 26.84 204 VAL A N 1
ATOM 1601 C CA . VAL A 1 204 ? 21.594 -13.148 6.461 1 26.84 204 VAL A CA 1
ATOM 1602 C C . VAL A 1 204 ? 22.141 -12.617 7.785 1 26.84 204 VAL A C 1
ATOM 1604 O O . VAL A 1 204 ? 22.312 -11.414 7.953 1 26.84 204 VAL A O 1
ATOM 1607 N N . ASN A 1 205 ? 21.891 -13.352 8.852 1 27.84 205 ASN A N 1
ATOM 1608 C CA . ASN A 1 205 ? 22.609 -13.297 10.125 1 27.84 205 ASN A CA 1
ATOM 1609 C C . ASN A 1 205 ? 24.062 -12.844 9.93 1 27.84 205 ASN A C 1
ATOM 1611 O O . ASN A 1 205 ? 24.953 -13.672 9.742 1 27.84 205 ASN A O 1
ATOM 1615 N N . THR A 1 206 ? 24.531 -12.031 9.234 1 26.78 206 THR A N 1
ATOM 1616 C CA . THR A 1 206 ? 25.953 -11.812 9.391 1 26.78 206 THR A CA 1
ATOM 1617 C C . THR A 1 206 ? 26.266 -11.273 10.781 1 26.78 206 THR A C 1
ATOM 1619 O O . THR A 1 206 ? 27.359 -10.742 11.016 1 26.78 206 THR A O 1
ATOM 1622 N N . PHE A 1 207 ? 25.297 -11.086 11.695 1 24.95 207 PHE A N 1
ATOM 1623 C CA . PHE A 1 207 ? 26.016 -10.734 12.914 1 24.95 207 PHE A CA 1
ATOM 1624 C C . PHE A 1 207 ? 26.641 -11.969 13.555 1 24.95 207 PHE A C 1
ATOM 1626 O O . PHE A 1 207 ? 25.922 -12.836 14.07 1 24.95 207 PHE A O 1
ATOM 1633 N N . GLU A 1 208 ? 27.781 -12.469 13.078 1 25.48 208 GLU A N 1
ATOM 1634 C CA . GLU A 1 208 ? 28.766 -13.164 13.914 1 25.48 208 GLU A CA 1
ATOM 1635 C C . GLU A 1 208 ? 29.016 -12.422 15.219 1 25.48 208 GLU A C 1
ATOM 1637 O O . GLU A 1 208 ? 29.531 -11.305 15.211 1 25.48 208 GLU A O 1
ATOM 1642 N N . GLY A 1 209 ? 28.188 -12.43 16.219 1 26.48 209 GLY A N 1
ATOM 1643 C CA . GLY A 1 209 ? 28.812 -12.203 17.516 1 26.48 209 GLY A CA 1
ATOM 1644 C C . GLY A 1 209 ? 30.078 -13 17.734 1 26.48 209 GLY A C 1
ATOM 1645 O O . GLY A 1 209 ? 30.328 -13.969 17.016 1 26.48 209 GLY A O 1
ATOM 1646 N N . PRO A 1 210 ? 31.188 -12.398 18.391 1 26.7 210 PRO A N 1
ATOM 1647 C CA . PRO A 1 210 ? 32.406 -13.078 18.844 1 26.7 210 PRO A CA 1
ATOM 1648 C C . PRO A 1 210 ? 32.094 -14.414 19.531 1 26.7 210 PRO A C 1
ATOM 1650 O O . PRO A 1 210 ? 30.984 -14.625 20.016 1 26.7 210 PRO A O 1
ATOM 1653 N N . GLN A 1 211 ? 33.031 -15.445 19.438 1 23.17 211 GLN A N 1
ATOM 1654 C CA . GLN A 1 211 ? 33.375 -16.656 20.156 1 23.17 211 GLN A CA 1
ATOM 1655 C C . GLN A 1 211 ? 33.438 -16.391 21.672 1 23.17 211 GLN A C 1
ATOM 1657 O O . GLN A 1 211 ? 33.875 -15.32 22.094 1 23.17 211 GLN A O 1
ATOM 1662 N N . ARG A 1 212 ? 32.75 -17.266 22.484 1 24.17 212 ARG A N 1
ATOM 1663 C CA . ARG A 1 212 ? 33.188 -17.547 23.859 1 24.17 212 ARG A CA 1
ATOM 1664 C C . ARG A 1 212 ? 34.688 -17.797 23.906 1 24.17 212 ARG A C 1
ATOM 1666 O O . ARG A 1 212 ? 35.188 -18.688 23.234 1 24.17 212 ARG A O 1
ATOM 1673 N N . THR A 1 213 ? 35.656 -16.766 24.078 1 20.77 213 THR A N 1
ATOM 1674 C CA . THR A 1 213 ? 36.594 -17.312 25.031 1 20.77 213 THR A CA 1
ATOM 1675 C C . THR A 1 213 ? 36 -17.344 26.438 1 20.77 213 THR A C 1
ATOM 1677 O O . THR A 1 213 ? 35.156 -16.516 26.781 1 20.77 213 THR A O 1
ATOM 1680 N N . MET B 1 1 ? -1.496 31.172 24.219 1 72.06 1 MET B N 1
ATOM 1681 C CA . MET B 1 1 ? -0.961 31.219 22.859 1 72.06 1 MET B CA 1
ATOM 1682 C C . MET B 1 1 ? -1.814 30.391 21.906 1 72.06 1 MET B C 1
ATOM 1684 O O . MET B 1 1 ? -2.391 29.375 22.312 1 72.06 1 MET B O 1
ATOM 1688 N N . SER B 1 2 ? -2.154 30.859 20.75 1 91.38 2 SER B N 1
ATOM 1689 C CA . SER B 1 2 ? -3.041 30.219 19.781 1 91.38 2 SER B CA 1
ATOM 1690 C C . SER B 1 2 ? -2.42 28.938 19.219 1 91.38 2 SER B C 1
ATOM 1692 O O . SER B 1 2 ? -1.203 28.875 19.047 1 91.38 2 SER B O 1
ATOM 1694 N N . VAL B 1 3 ? -3.197 27.875 19.312 1 96.25 3 VAL B N 1
ATOM 1695 C CA . VAL B 1 3 ? -2.76 26.609 18.719 1 96.25 3 VAL B CA 1
ATOM 1696 C C . VAL B 1 3 ? -3.434 26.406 17.375 1 96.25 3 VAL B C 1
ATOM 1698 O O . VAL B 1 3 ? -4.648 26.578 17.234 1 96.25 3 VAL B O 1
ATOM 1701 N N . SER B 1 4 ? -2.617 26.125 16.375 1 98.38 4 SER B N 1
ATOM 1702 C CA . SER B 1 4 ? -3.143 25.953 15.031 1 98.38 4 SER B CA 1
ATOM 1703 C C . SER B 1 4 ? -3.266 24.484 14.664 1 98.38 4 SER B C 1
ATOM 1705 O O . SER B 1 4 ? -2.375 23.688 14.969 1 98.38 4 SER B O 1
ATOM 1707 N N . TYR B 1 5 ? -4.422 24.109 14.031 1 97.38 5 TYR B N 1
ATOM 1708 C CA . TYR B 1 5 ? -4.738 22.75 13.609 1 97.38 5 TYR B CA 1
ATOM 1709 C C . TYR B 1 5 ? -5.117 22.703 12.133 1 97.38 5 TYR B C 1
ATOM 1711 O O . TYR B 1 5 ? -6 23.438 11.695 1 97.38 5 TYR B O 1
ATOM 1719 N N . ALA B 1 6 ? -4.406 21.953 11.398 1 97.81 6 ALA B N 1
ATOM 1720 C CA . ALA B 1 6 ? -4.824 21.625 10.031 1 97.81 6 ALA B CA 1
ATOM 1721 C C . ALA B 1 6 ? -5.438 20.219 9.969 1 97.81 6 ALA B C 1
ATOM 1723 O O . ALA B 1 6 ? -4.797 19.234 10.336 1 97.81 6 ALA B O 1
ATOM 1724 N N . ILE B 1 7 ? -6.691 20.094 9.523 1 94.56 7 ILE B N 1
ATOM 1725 C CA . ILE B 1 7 ? -7.438 18.844 9.508 1 94.56 7 ILE B CA 1
ATOM 1726 C C . ILE B 1 7 ? -7.883 18.531 8.086 1 94.56 7 ILE B C 1
ATOM 1728 O O . ILE B 1 7 ? -8.711 19.234 7.512 1 94.56 7 ILE B O 1
ATOM 1732 N N . THR B 1 8 ? -7.332 17.469 7.535 1 94.69 8 THR B N 1
ATOM 1733 C CA . THR B 1 8 ? -7.77 17.062 6.207 1 94.69 8 THR B CA 1
ATOM 1734 C C . THR B 1 8 ? -9.039 16.219 6.293 1 94.69 8 THR B C 1
ATOM 1736 O O . THR B 1 8 ? -9.297 15.578 7.316 1 94.69 8 THR B O 1
ATOM 1739 N N . GLY B 1 9 ? -9.852 16.25 5.184 1 90.31 9 GLY B N 1
ATOM 1740 C CA . GLY B 1 9 ? -11.078 15.477 5.188 1 90.31 9 GLY B CA 1
ATOM 1741 C C . GLY B 1 9 ? -12.039 15.883 6.289 1 90.31 9 GLY B C 1
ATOM 1742 O O . GLY B 1 9 ? -12.633 15.023 6.953 1 90.31 9 GLY B O 1
ATOM 1743 N N . ALA B 1 10 ? -12.242 17.078 6.516 1 87.69 10 ALA B N 1
ATOM 1744 C CA . ALA B 1 10 ? -12.953 17.594 7.684 1 87.69 10 ALA B CA 1
ATOM 1745 C C . ALA B 1 10 ? -14.461 17.5 7.492 1 87.69 10 ALA B C 1
ATOM 1747 O O . ALA B 1 10 ? -15.227 17.625 8.453 1 87.69 10 ALA B O 1
ATOM 1748 N N . ASN B 1 11 ? -15.008 17.391 6.262 1 76.5 11 ASN B N 1
ATOM 1749 C CA . ASN B 1 11 ? -16.453 17.406 6.035 1 76.5 11 ASN B CA 1
ATOM 1750 C C . ASN B 1 11 ? -17.062 16.016 6.215 1 76.5 11 ASN B C 1
ATOM 1752 O O . ASN B 1 11 ? -18.078 15.859 6.887 1 76.5 11 ASN B O 1
ATOM 1756 N N . ARG B 1 12 ? -16.828 15.047 5.098 1 60.06 12 ARG B N 1
ATOM 1757 C CA . ARG B 1 12 ? -17.484 13.742 5.047 1 60.06 12 ARG B CA 1
ATOM 1758 C C . ARG B 1 12 ? -16.5 12.617 5.312 1 60.06 12 ARG B C 1
ATOM 1760 O O . ARG B 1 12 ? -15.344 12.688 4.891 1 60.06 12 ARG B O 1
ATOM 1767 N N . GLY B 1 13 ? -16.531 12.203 6.527 1 51.22 13 GLY B N 1
ATOM 1768 C CA . GLY B 1 13 ? -15.672 11.023 6.559 1 51.22 13 GLY B CA 1
ATOM 1769 C C . GLY B 1 13 ? -16.375 9.758 6.129 1 51.22 13 GLY B C 1
ATOM 1770 O O . GLY B 1 13 ? -17.547 9.539 6.48 1 51.22 13 GLY B O 1
ATOM 1771 N N . ILE B 1 14 ? -16.234 9.555 4.863 1 44.44 14 ILE B N 1
ATOM 1772 C CA . ILE B 1 14 ? -16.828 8.273 4.508 1 44.44 14 ILE B CA 1
ATOM 1773 C C . ILE B 1 14 ? -16.578 7.262 5.625 1 44.44 14 ILE B C 1
ATOM 1775 O O . ILE B 1 14 ? -17.469 6.477 5.965 1 44.44 14 ILE B O 1
ATOM 1779 N N . VAL B 1 15 ? -15.297 7.164 5.871 1 43.69 15 VAL B N 1
ATOM 1780 C CA . VAL B 1 15 ? -14.922 6.203 6.906 1 43.69 15 VAL B CA 1
ATOM 1781 C C . VAL B 1 15 ? -15.312 6.746 8.281 1 43.69 15 VAL B C 1
ATOM 1783 O O . VAL B 1 15 ? -14.891 7.836 8.664 1 43.69 15 VAL B O 1
ATOM 1786 N N . LEU B 1 16 ? -16.25 6.141 8.906 1 45.91 16 LEU B N 1
ATOM 1787 C CA . LEU B 1 16 ? -16.844 6.379 10.219 1 45.91 16 LEU B CA 1
ATOM 1788 C C . LEU B 1 16 ? -17.422 7.789 10.312 1 45.91 16 LEU B C 1
ATOM 1790 O O . LEU B 1 16 ? -16.766 8.695 10.82 1 45.91 16 LEU B O 1
ATOM 1794 N N . ARG B 1 17 ? -18.453 8.156 9.477 1 46.88 17 ARG B N 1
ATOM 1795 C CA . ARG B 1 17 ? -19.172 9.398 9.234 1 46.88 17 ARG B CA 1
ATOM 1796 C C . ARG B 1 17 ? -19.031 10.359 10.406 1 46.88 17 ARG B C 1
ATOM 1798 O O . ARG B 1 17 ? -18.797 11.555 10.211 1 46.88 17 ARG B O 1
ATOM 1805 N N . HIS B 1 18 ? -19.203 9.867 11.484 1 49.78 18 HIS B N 1
ATOM 1806 C CA . HIS B 1 18 ? -19.438 10.758 12.617 1 49.78 18 HIS B CA 1
ATOM 1807 C C . HIS B 1 18 ? -18.125 11.273 13.188 1 49.78 18 HIS B C 1
ATOM 1809 O O . HIS B 1 18 ? -18.062 12.383 13.719 1 49.78 18 HIS B O 1
ATOM 1815 N N . GLU B 1 19 ? -16.938 10.656 12.812 1 54.56 19 GLU B N 1
ATOM 1816 C CA . GLU B 1 19 ? -15.719 10.922 13.562 1 54.56 19 GLU B CA 1
ATOM 1817 C C . GLU B 1 19 ? -14.914 12.047 12.914 1 54.56 19 GLU B C 1
ATOM 1819 O O . GLU B 1 19 ? -14.297 12.852 13.617 1 54.56 1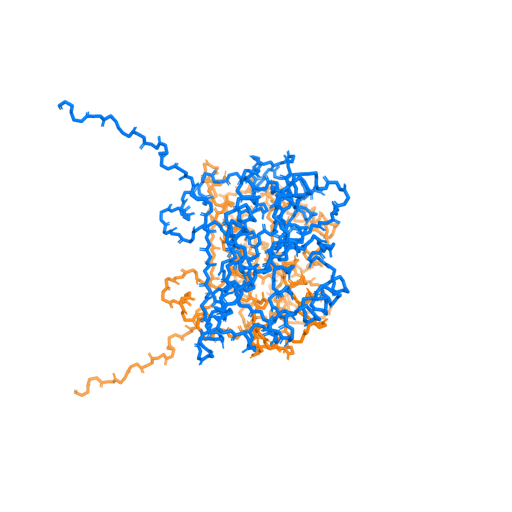9 GLU B O 1
ATOM 1824 N N . LYS B 1 20 ? -15.141 12.336 11.625 1 61.31 20 LYS B N 1
ATOM 1825 C CA . LYS B 1 20 ? -14.242 13.258 10.938 1 61.31 20 LYS B CA 1
ATOM 1826 C C . LYS B 1 20 ? -14.555 14.711 11.297 1 61.31 20 LYS B C 1
ATOM 1828 O O . LYS B 1 20 ? -13.648 15.5 11.555 1 61.31 20 LYS B O 1
ATOM 1833 N N . PHE B 1 21 ? -15.828 14.93 11.531 1 74 21 PHE B N 1
ATOM 1834 C CA . PHE B 1 21 ? -16.312 16.266 11.875 1 74 21 PHE B CA 1
ATOM 1835 C C . PHE B 1 21 ? -16.062 16.562 13.344 1 74 21 PHE B C 1
ATOM 1837 O O . PHE B 1 21 ? -15.906 17.734 13.727 1 74 21 PHE B O 1
ATOM 1844 N N . GLU B 1 22 ? -15.75 15.547 14.055 1 78.69 22 GLU B N 1
ATOM 1845 C CA . GLU B 1 22 ? -15.695 15.711 15.5 1 78.69 22 GLU B CA 1
ATOM 1846 C C . GLU B 1 22 ? -14.406 16.422 15.922 1 78.69 22 GLU B C 1
ATOM 1848 O O . GLU B 1 22 ? -14.406 17.188 16.891 1 78.69 22 GLU B O 1
ATOM 1853 N N . PHE B 1 23 ? -13.43 16.297 15.141 1 85.12 23 PHE B N 1
ATOM 1854 C CA . PHE B 1 23 ? -12.203 17.016 15.453 1 85.12 23 PHE B CA 1
ATOM 1855 C C . PHE B 1 23 ? -12.406 18.516 15.344 1 85.12 23 PHE B C 1
ATOM 1857 O O . PHE B 1 23 ? -12.016 19.266 16.234 1 85.12 23 PHE B O 1
ATOM 1864 N N . VAL B 1 24 ? -13.07 18.922 14.266 1 91.62 24 VAL B N 1
ATOM 1865 C CA . VAL B 1 24 ? -13.289 20.344 14.047 1 91.62 24 VAL B CA 1
ATOM 1866 C C . VAL B 1 24 ? -14.18 20.906 15.148 1 91.62 24 VAL B C 1
ATOM 1868 O O . VAL B 1 24 ? -13.883 21.953 15.719 1 91.62 24 VAL B O 1
ATOM 1871 N N . ASN B 1 25 ? -15.18 20.156 15.43 1 90.38 25 ASN B N 1
ATOM 1872 C CA . ASN B 1 25 ? -16.141 20.578 16.438 1 90.38 25 ASN B CA 1
ATOM 1873 C C . ASN B 1 25 ? -15.477 20.75 17.812 1 90.38 25 ASN B C 1
ATOM 1875 O O . ASN B 1 25 ? -15.594 21.797 18.438 1 90.38 25 ASN B O 1
ATOM 1879 N N . GLN B 1 26 ? -14.719 19.844 18.219 1 89.75 26 GLN B N 1
ATOM 1880 C CA . GLN B 1 26 ? -14.117 19.828 19.547 1 89.75 26 GLN B CA 1
ATOM 1881 C C . GLN B 1 26 ? -13 20.859 19.656 1 89.75 26 GLN B C 1
ATOM 1883 O O . GLN B 1 26 ? -12.945 21.641 20.609 1 89.75 26 GLN B O 1
ATOM 1888 N N . LEU B 1 27 ? -12.164 20.938 18.719 1 93.38 27 LEU B N 1
ATOM 1889 C CA . LEU B 1 27 ? -10.992 21.797 18.781 1 93.38 27 LEU B CA 1
ATOM 1890 C C . LEU B 1 27 ? -11.375 23.266 18.594 1 93.38 27 LEU B C 1
ATOM 1892 O O . LEU B 1 27 ? -10.734 24.141 19.172 1 93.38 27 LEU B O 1
ATOM 1896 N N . SER B 1 28 ? -12.438 23.516 17.844 1 95.62 28 SER B N 1
ATOM 1897 C CA . SER B 1 28 ? -12.852 24.891 17.578 1 95.62 28 SER B CA 1
ATOM 1898 C C . SER B 1 28 ? -13.609 25.484 18.766 1 95.62 28 SER B C 1
ATOM 1900 O O . SER B 1 28 ? -13.867 26.688 18.812 1 95.62 28 SER B O 1
ATOM 1902 N N . ALA B 1 29 ? -13.938 24.641 19.703 1 93.75 29 ALA B N 1
ATOM 1903 C CA . ALA B 1 29 ? -14.625 25.109 20.891 1 93.75 29 ALA B CA 1
ATOM 1904 C C . ALA B 1 29 ? -13.766 26.109 21.672 1 93.75 29 ALA B C 1
ATOM 1906 O O . ALA B 1 29 ? -14.289 26.984 22.359 1 93.75 29 ALA B O 1
ATOM 1907 N N . ASN B 1 30 ? -12.469 25.953 21.641 1 94.5 30 ASN B N 1
ATOM 1908 C CA . ASN B 1 30 ? -11.555 26.969 22.156 1 94.5 30 ASN B CA 1
ATOM 1909 C C . ASN B 1 30 ? -11.312 28.078 21.125 1 94.5 30 ASN B C 1
ATOM 1911 O O . ASN B 1 30 ? -10.656 27.844 20.109 1 94.5 30 ASN B O 1
ATOM 1915 N N . PRO B 1 31 ? -11.742 29.25 21.438 1 95.75 31 PRO B N 1
ATOM 1916 C CA . PRO B 1 31 ? -11.688 30.312 20.438 1 95.75 31 PRO B CA 1
ATOM 1917 C C . PRO B 1 31 ? -10.258 30.766 20.141 1 95.75 31 PRO B C 1
ATOM 1919 O O . PRO B 1 31 ? -10.016 31.469 19.156 1 95.75 31 PRO B O 1
ATOM 1922 N N . ASN B 1 32 ? -9.367 30.422 20.938 1 95.94 32 ASN B N 1
ATOM 1923 C CA . ASN B 1 32 ? -7.977 30.812 20.719 1 95.94 32 ASN B CA 1
ATOM 1924 C C . ASN B 1 32 ? -7.297 29.906 19.703 1 95.94 32 ASN B C 1
ATOM 1926 O O . ASN B 1 32 ? -6.234 30.234 19.172 1 95.94 32 ASN B O 1
ATOM 1930 N N . ASN B 1 33 ? -7.891 28.797 19.453 1 97.12 33 ASN B N 1
ATOM 1931 C CA . ASN B 1 33 ? -7.352 27.906 18.438 1 97.12 33 ASN B CA 1
ATOM 1932 C C . ASN B 1 33 ? -7.617 28.438 17.031 1 97.12 33 ASN B C 1
ATOM 1934 O O . ASN B 1 33 ? -8.547 29.219 16.828 1 97.12 33 ASN B O 1
ATOM 1938 N N . ILE B 1 34 ? -6.777 28.125 16.109 1 98.12 34 ILE B N 1
ATOM 1939 C CA . ILE B 1 34 ? -6.996 28.375 14.68 1 98.12 34 ILE B CA 1
ATOM 1940 C C . ILE B 1 34 ? -7.172 27.047 13.945 1 98.12 34 ILE B C 1
ATOM 1942 O O . ILE B 1 34 ? -6.262 26.219 13.93 1 98.12 34 ILE B O 1
ATOM 1946 N N . ILE B 1 35 ? -8.336 26.844 13.352 1 97.5 35 ILE B N 1
ATOM 1947 C CA . ILE B 1 35 ? -8.664 25.562 12.727 1 97.5 35 ILE B CA 1
ATOM 1948 C C . ILE B 1 35 ? -8.719 25.734 11.211 1 97.5 35 ILE B C 1
ATOM 1950 O O . ILE B 1 35 ? -9.469 26.562 10.695 1 97.5 35 ILE B O 1
ATOM 1954 N N . PHE B 1 36 ? -7.918 25.031 10.562 1 97.94 36 PHE B N 1
ATOM 1955 C CA . PHE B 1 36 ? -8.031 24.891 9.117 1 97.94 36 PHE B CA 1
ATOM 1956 C C . PHE B 1 36 ? -8.727 23.594 8.75 1 97.94 36 PHE B C 1
ATOM 1958 O O . PHE B 1 36 ? -8.133 22.516 8.875 1 97.94 36 PHE B O 1
ATOM 1965 N N . ALA B 1 37 ? -9.953 23.688 8.305 1 96.31 37 ALA B N 1
ATOM 1966 C CA . ALA B 1 37 ? -10.742 22.531 7.883 1 96.31 37 ALA B CA 1
ATOM 1967 C C . ALA B 1 37 ? -10.695 22.344 6.371 1 96.31 37 ALA B C 1
ATOM 1969 O O . ALA B 1 37 ? -11.305 23.125 5.629 1 96.31 37 ALA B O 1
ATOM 1970 N N . PHE B 1 38 ? -10.031 21.312 5.961 1 96 38 PHE B N 1
ATOM 1971 C CA . PHE B 1 38 ? -9.875 21.062 4.531 1 96 38 PHE B CA 1
ATOM 1972 C C . PHE B 1 38 ? -10.945 20.094 4.035 1 96 38 PHE B C 1
ATOM 1974 O O . PHE B 1 38 ? -11.188 19.062 4.66 1 96 38 PHE B O 1
ATOM 1981 N N . ALA B 1 39 ? -11.586 20.438 2.963 1 92.62 39 ALA B N 1
ATOM 1982 C CA . ALA B 1 39 ? -12.594 19.594 2.316 1 92.62 39 ALA B CA 1
ATOM 1983 C C . ALA B 1 39 ? -12.43 19.625 0.799 1 92.62 39 ALA B C 1
ATOM 1985 O O . ALA B 1 39 ? -12.047 20.641 0.223 1 92.62 39 ALA B O 1
ATOM 1986 N N . ARG B 1 40 ? -12.758 18.5 0.215 1 90.69 40 ARG B N 1
ATOM 1987 C CA . ARG B 1 40 ? -12.656 18.406 -1.238 1 90.69 40 ARG B CA 1
ATOM 1988 C C . ARG B 1 40 ? -13.633 19.375 -1.912 1 90.69 40 ARG B C 1
ATOM 1990 O O . ARG B 1 40 ? -13.312 19.953 -2.951 1 90.69 40 ARG B O 1
ATOM 1997 N N . ASN B 1 41 ? -14.758 19.438 -1.32 1 90.31 41 ASN B N 1
ATOM 1998 C CA . ASN B 1 41 ? -15.797 20.344 -1.801 1 90.31 41 ASN B CA 1
ATOM 1999 C C . ASN B 1 41 ? -16.344 21.219 -0.678 1 90.31 41 ASN B C 1
ATOM 2001 O O . ASN B 1 41 ? -17.391 20.922 -0.108 1 90.31 41 ASN B O 1
ATOM 2005 N N . PRO B 1 42 ? -15.672 22.344 -0.49 1 91.81 42 PRO B N 1
ATOM 2006 C CA . PRO B 1 42 ? -16.109 23.219 0.605 1 91.81 42 PRO B CA 1
ATOM 2007 C C . PRO B 1 42 ? -17.547 23.703 0.438 1 91.81 42 PRO B C 1
ATOM 2009 O O . PRO B 1 42 ? -18.25 23.891 1.428 1 91.81 42 PRO B O 1
ATOM 2012 N N . GLY B 1 43 ? -17.938 23.891 -0.776 1 89.81 43 GLY B N 1
ATOM 2013 C CA . GLY B 1 43 ? -19.281 24.375 -1.022 1 89.81 43 GLY B CA 1
ATOM 2014 C C . GLY B 1 43 ? -20.359 23.422 -0.518 1 89.81 43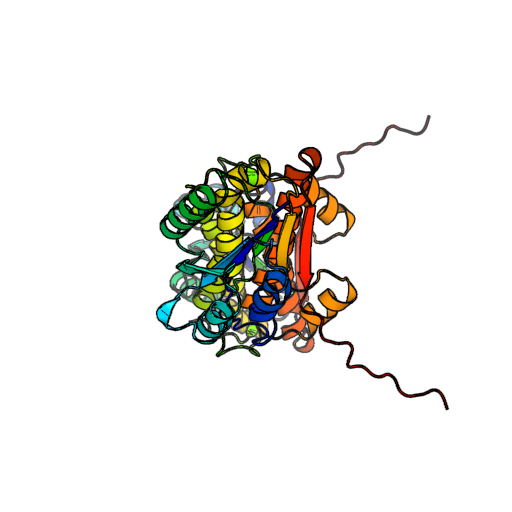 GLY B C 1
ATOM 2015 O O . GLY B 1 43 ? -21.453 23.859 -0.142 1 89.81 43 GLY B O 1
ATOM 2016 N N . ALA B 1 44 ? -20.047 22.172 -0.456 1 87.25 44 ALA B N 1
ATOM 2017 C CA . ALA B 1 44 ? -21.016 21.156 -0.06 1 87.25 44 ALA B CA 1
ATOM 2018 C C . ALA B 1 44 ? -20.859 20.781 1.413 1 87.25 44 ALA B C 1
ATOM 2020 O O . ALA B 1 44 ? -21.594 19.938 1.928 1 87.25 44 ALA B O 1
ATOM 2021 N N . ALA B 1 45 ? -19.969 21.484 2.047 1 88.81 45 ALA B N 1
ATOM 2022 C CA . ALA B 1 45 ? -19.703 21.156 3.443 1 88.81 45 ALA B CA 1
ATOM 2023 C C . ALA B 1 45 ? -20.609 21.938 4.383 1 88.81 45 ALA B C 1
ATOM 2025 O O . ALA B 1 45 ? -20.141 22.734 5.195 1 88.81 45 ALA B O 1
ATOM 2026 N N . THR B 1 46 ? -21.828 21.609 4.414 1 88.19 46 THR B N 1
ATOM 2027 C CA . THR B 1 46 ? -22.859 22.375 5.105 1 88.19 46 THR B CA 1
ATOM 2028 C C . THR B 1 46 ? -22.609 22.375 6.613 1 88.19 46 THR B C 1
ATOM 2030 O O . THR B 1 46 ? -22.734 23.422 7.27 1 88.19 46 THR B O 1
ATOM 2033 N N . ARG B 1 47 ? -22.234 21.266 7.145 1 88.06 47 ARG B N 1
ATOM 2034 C CA . ARG B 1 47 ? -22 21.156 8.586 1 88.06 47 ARG B CA 1
ATOM 2035 C C . ARG B 1 47 ? -20.859 22.062 9.023 1 88.06 47 ARG B C 1
ATOM 2037 O O . ARG B 1 47 ? -20.922 22.703 10.086 1 88.06 47 ARG B O 1
ATOM 2044 N N . LEU B 1 48 ? -19.875 22.141 8.25 1 92.06 48 LEU B N 1
ATOM 2045 C CA . LEU B 1 48 ? -18.734 23 8.562 1 92.06 48 LEU B CA 1
ATOM 2046 C C . LEU B 1 48 ? -19.141 24.469 8.523 1 92.06 48 LEU B C 1
ATOM 2048 O O . LEU B 1 48 ? -18.734 25.25 9.391 1 92.06 48 LEU B O 1
ATOM 2052 N N . HIS B 1 49 ? -19.859 24.766 7.551 1 93.44 49 HIS B N 1
ATOM 2053 C CA . HIS B 1 49 ? -20.297 26.156 7.43 1 93.44 49 HIS B CA 1
ATOM 2054 C C . HIS B 1 49 ? -21.203 26.547 8.586 1 93.44 49 HIS B C 1
ATOM 2056 O O . HIS B 1 49 ? -21.094 27.656 9.117 1 93.44 49 HIS B O 1
ATOM 2062 N N . ASP B 1 50 ? -22.062 25.641 8.914 1 92.69 50 ASP B N 1
ATOM 2063 C CA . ASP B 1 50 ? -22.922 25.906 10.055 1 92.69 50 ASP B CA 1
ATOM 2064 C C . ASP B 1 50 ? -22.094 26.141 11.328 1 92.69 50 ASP B C 1
ATOM 2066 O O . ASP B 1 50 ? -22.375 27.078 12.086 1 92.69 50 ASP B O 1
ATOM 2070 N N . LEU B 1 51 ? -21.141 25.328 11.531 1 93.12 51 LEU B N 1
ATOM 2071 C CA . LEU B 1 51 ? -20.297 25.453 12.703 1 93.12 51 LEU B CA 1
ATOM 2072 C C . LEU B 1 51 ? -19.516 26.766 12.68 1 93.12 51 LEU B C 1
ATOM 2074 O O . LEU B 1 51 ? -19.328 27.406 13.711 1 93.12 51 LEU B O 1
ATOM 2078 N N . ARG B 1 52 ? -19.109 27.156 11.539 1 94.38 52 ARG B N 1
ATOM 2079 C CA . ARG B 1 52 ? -18.312 28.375 11.367 1 94.38 52 ARG B CA 1
ATOM 2080 C C . ARG B 1 52 ? -19.109 29.609 11.75 1 94.38 52 ARG B C 1
ATOM 2082 O O . ARG B 1 52 ? -18.547 30.625 12.164 1 94.38 52 ARG B O 1
ATOM 2089 N N . THR B 1 53 ? -20.422 29.547 11.555 1 94.94 53 THR B N 1
ATOM 2090 C CA . THR B 1 53 ? -21.25 30.672 11.953 1 94.94 53 THR B CA 1
ATOM 2091 C C . THR B 1 53 ? -21.156 30.922 13.453 1 94.94 53 THR B C 1
ATOM 2093 O O . THR B 1 53 ? -21.312 32.062 13.906 1 94.94 53 THR B O 1
ATOM 2096 N N . GLN B 1 54 ? -20.828 29.875 14.203 1 94.5 54 GLN B N 1
ATOM 2097 C CA . GLN B 1 54 ? -20.734 29.969 15.656 1 94.5 54 GLN B CA 1
ATOM 2098 C C . GLN B 1 54 ? -19.281 30.078 16.109 1 94.5 54 GLN B C 1
ATOM 2100 O O . GLN B 1 54 ? -19 30.594 17.203 1 94.5 54 GLN B O 1
ATOM 2105 N N . ARG B 1 55 ? -18.453 29.516 15.344 1 95.5 55 ARG B N 1
ATOM 2106 C CA . ARG B 1 55 ? -17.031 29.453 15.648 1 95.5 55 ARG B CA 1
ATOM 2107 C C . ARG B 1 55 ? -16.203 30.188 14.602 1 95.5 55 ARG B C 1
ATOM 2109 O O . ARG B 1 55 ? -15.859 29.625 13.562 1 95.5 55 ARG B O 1
ATOM 2116 N N . LYS B 1 56 ? -15.695 31.359 14.906 1 95.44 56 LYS B N 1
ATOM 2117 C CA . LYS B 1 56 ? -15.062 32.219 13.922 1 95.44 56 LYS B CA 1
ATOM 2118 C C . LYS B 1 56 ? -13.609 31.828 13.68 1 95.44 56 LYS B C 1
ATOM 2120 O O . LYS B 1 56 ? -12.969 32.312 12.75 1 95.44 56 LYS B O 1
ATOM 2125 N N . ASN B 1 57 ? -13.156 30.875 14.508 1 97.06 57 ASN B N 1
ATOM 2126 C CA . ASN B 1 57 ? -11.766 30.453 14.406 1 97.06 57 ASN B CA 1
ATOM 2127 C C . ASN B 1 57 ? -11.594 29.312 13.414 1 97.06 57 ASN B C 1
ATOM 2129 O O . ASN B 1 57 ? -10.539 28.672 13.375 1 97.06 57 ASN B O 1
ATOM 2133 N N . ILE B 1 58 ? -12.656 29.047 12.539 1 97.12 58 ILE B N 1
ATOM 2134 C CA . ILE B 1 58 ? -12.617 27.969 11.562 1 97.12 58 ILE B CA 1
ATOM 2135 C C . ILE B 1 58 ? -12.383 28.531 10.172 1 97.12 58 ILE B C 1
ATOM 2137 O O . ILE B 1 58 ? -13.141 29.391 9.711 1 97.12 58 ILE B O 1
ATOM 2141 N N . HIS B 1 59 ? -11.32 28.109 9.539 1 97.56 59 HIS B N 1
ATOM 2142 C CA . HIS B 1 59 ? -11.055 28.375 8.133 1 97.56 59 HIS B CA 1
ATOM 2143 C C . HIS B 1 59 ? -11.406 27.156 7.273 1 97.56 59 HIS B C 1
ATOM 2145 O O . HIS B 1 59 ? -10.805 26.094 7.43 1 97.56 59 HIS B O 1
ATOM 2151 N N . ILE B 1 60 ? -12.391 27.266 6.355 1 96.25 60 ILE B N 1
ATOM 2152 C CA . ILE B 1 60 ? -12.758 26.188 5.453 1 96.25 60 ILE B CA 1
ATOM 2153 C C . ILE B 1 60 ? -12.008 26.328 4.129 1 96.25 60 ILE B C 1
ATOM 2155 O O . ILE B 1 60 ? -12.164 27.344 3.438 1 96.25 60 ILE B O 1
ATOM 2159 N N . VAL B 1 61 ? -11.195 25.359 3.781 1 96.19 61 VAL B N 1
ATOM 2160 C CA . VAL B 1 61 ? -10.281 25.484 2.645 1 96.19 61 VAL B CA 1
ATOM 2161 C C . VAL B 1 61 ? -10.43 24.25 1.745 1 96.19 61 VAL B C 1
ATOM 2163 O O . VAL B 1 61 ? -10.578 23.125 2.234 1 96.19 61 VAL B O 1
ATOM 2166 N N . LYS B 1 62 ? -10.367 24.438 0.45 1 96.25 62 LYS B N 1
ATOM 2167 C CA . LYS B 1 62 ? -10.43 23.344 -0.509 1 96.25 62 LYS B CA 1
ATOM 2168 C C . LYS B 1 62 ? -9.117 22.562 -0.539 1 96.25 62 LYS B C 1
ATOM 2170 O O . LYS B 1 62 ? -8.039 23.156 -0.613 1 96.25 62 LYS B O 1
ATOM 2175 N N . LEU B 1 63 ? -9.281 21.234 -0.455 1 96.56 63 LEU B N 1
ATOM 2176 C CA . LEU B 1 63 ? -8.086 20.406 -0.602 1 96.56 63 LEU B CA 1
ATOM 2177 C C . LEU B 1 63 ? -8.469 18.969 -0.928 1 96.56 63 LEU B C 1
ATOM 2179 O O . LEU B 1 63 ? -9.242 18.344 -0.198 1 96.56 63 LEU B O 1
ATOM 2183 N N . ASP B 1 64 ? -8.047 18.531 -2.021 1 95.12 64 ASP B N 1
ATOM 2184 C CA . ASP B 1 64 ? -7.906 17.109 -2.316 1 95.12 64 ASP B CA 1
ATOM 2185 C C . ASP B 1 64 ? -6.453 16.656 -2.201 1 95.12 64 ASP B C 1
ATOM 2187 O O . ASP B 1 64 ? -5.605 17.078 -2.992 1 95.12 64 ASP B O 1
ATOM 2191 N N . ILE B 1 65 ? -6.207 15.812 -1.222 1 95.12 65 ILE B N 1
ATOM 2192 C CA . ILE B 1 65 ? -4.832 15.5 -0.837 1 95.12 65 ILE B CA 1
ATOM 2193 C C . ILE B 1 65 ? -4.148 14.711 -1.948 1 95.12 65 ILE B C 1
ATOM 2195 O O . ILE B 1 65 ? -2.941 14.469 -1.896 1 95.12 65 ILE B O 1
ATOM 2199 N N . ARG B 1 66 ? -4.836 14.328 -3.016 1 93.75 66 ARG B N 1
ATOM 2200 C CA . ARG B 1 66 ? -4.258 13.594 -4.133 1 93.75 66 ARG B CA 1
ATOM 2201 C C . ARG B 1 66 ? -3.57 14.539 -5.113 1 93.75 66 ARG B C 1
ATOM 2203 O O . ARG B 1 66 ? -2.812 14.102 -5.98 1 93.75 66 ARG B O 1
ATOM 2210 N N . TYR B 1 67 ? -3.799 15.805 -4.918 1 95.38 67 TYR B N 1
ATOM 2211 C CA . TYR B 1 67 ? -3.271 16.766 -5.875 1 95.38 67 TYR B CA 1
ATOM 2212 C C . TYR B 1 67 ? -2.227 17.672 -5.227 1 95.38 67 TYR B C 1
ATOM 2214 O O . TYR B 1 67 ? -2.551 18.469 -4.355 1 95.38 67 TYR B O 1
ATOM 2222 N N . LEU B 1 68 ? -1.068 17.656 -5.801 1 95.5 68 LEU B N 1
ATOM 2223 C CA . LEU B 1 68 ? 0.068 18.375 -5.223 1 95.5 68 LEU B CA 1
ATOM 2224 C C . LEU B 1 68 ? -0.154 19.875 -5.273 1 95.5 68 LEU B C 1
ATOM 2226 O O . LEU B 1 68 ? 0.224 20.594 -4.344 1 95.5 68 LEU B O 1
ATOM 2230 N N . GLN B 1 69 ? -0.727 20.312 -6.297 1 96.38 69 GLN B N 1
ATOM 2231 C CA . GLN B 1 69 ? -0.95 21.75 -6.422 1 96.38 69 GLN B CA 1
ATOM 2232 C C . GLN B 1 69 ? -1.91 22.25 -5.344 1 96.38 69 GLN B C 1
ATOM 2234 O O . GLN B 1 69 ? -1.718 23.328 -4.789 1 96.38 69 GLN B O 1
ATOM 2239 N N . GLU B 1 70 ? -2.955 21.5 -5.082 1 97.5 70 GLU B N 1
ATOM 2240 C CA . GLU B 1 70 ? -3.887 21.891 -4.027 1 97.5 70 GLU B CA 1
ATOM 2241 C C . GLU B 1 70 ? -3.213 21.859 -2.658 1 97.5 70 GLU B C 1
ATOM 2243 O O . GLU B 1 70 ? -3.496 22.703 -1.803 1 97.5 70 GLU B O 1
ATOM 2248 N N . LEU B 1 71 ? -2.301 20.938 -2.506 1 97.69 71 LEU B N 1
ATOM 2249 C CA . LEU B 1 71 ? -1.532 20.875 -1.268 1 97.69 71 LEU B CA 1
ATOM 2250 C C . LEU B 1 71 ? -0.657 22.125 -1.115 1 97.69 71 LEU B C 1
ATOM 2252 O O . LEU B 1 71 ? -0.611 22.719 -0.042 1 97.69 71 LEU B O 1
ATOM 2256 N N . ALA B 1 72 ? -0.042 22.5 -2.168 1 97.38 72 ALA B N 1
ATOM 2257 C CA . ALA B 1 72 ? 0.804 23.688 -2.15 1 97.38 72 ALA B CA 1
ATOM 2258 C C . ALA B 1 72 ? -0.007 24.938 -1.805 1 97.38 72 ALA B C 1
ATOM 2260 O O . ALA B 1 72 ? 0.421 25.75 -0.991 1 97.38 72 ALA B O 1
ATOM 2261 N N . ASP B 1 73 ? -1.119 25.031 -2.393 1 98.12 73 ASP B N 1
ATOM 2262 C CA . ASP B 1 73 ? -2.002 26.156 -2.131 1 98.12 73 ASP B CA 1
ATOM 2263 C C . ASP B 1 73 ? -2.459 26.172 -0.673 1 98.12 73 ASP B C 1
ATOM 2265 O O . ASP B 1 73 ? -2.523 27.234 -0.049 1 98.12 73 ASP B O 1
ATOM 2269 N N . ALA B 1 74 ? -2.775 25.016 -0.177 1 98.19 74 ALA B N 1
ATOM 2270 C CA . ALA B 1 74 ? -3.207 24.891 1.213 1 98.19 74 ALA B CA 1
ATOM 2271 C C . ALA B 1 74 ? -2.102 25.312 2.172 1 98.19 74 ALA B C 1
ATOM 2273 O O . ALA B 1 74 ? -2.352 26.047 3.129 1 98.19 74 ALA B O 1
ATOM 2274 N N . VAL B 1 75 ? -0.925 24.875 1.908 1 98.38 75 VAL B N 1
ATOM 2275 C CA . VAL B 1 75 ? 0.227 25.219 2.738 1 98.38 75 VAL B CA 1
ATOM 2276 C C . VAL B 1 75 ? 0.439 26.719 2.736 1 98.38 75 VAL B C 1
ATOM 2278 O O . VAL B 1 75 ? 0.64 27.328 3.791 1 98.38 75 VAL B O 1
ATOM 2281 N N . LYS B 1 76 ? 0.39 27.266 1.587 1 98.38 76 LYS B N 1
ATOM 2282 C CA . LYS B 1 76 ? 0.554 28.703 1.451 1 98.38 76 LYS B CA 1
ATOM 2283 C C . LYS B 1 76 ? -0.505 29.453 2.252 1 98.38 76 LYS B C 1
ATOM 2285 O O . LYS B 1 76 ? -0.195 30.422 2.945 1 98.38 76 LYS B O 1
ATOM 2290 N N . TYR B 1 77 ? -1.668 29.047 2.154 1 98.44 77 TYR B N 1
ATOM 2291 C CA . TYR B 1 77 ? -2.758 29.688 2.873 1 98.44 77 TYR B CA 1
ATOM 2292 C C . TYR B 1 77 ? -2.551 29.594 4.379 1 98.44 77 TYR B C 1
ATOM 2294 O O . TYR B 1 77 ? -2.643 30.609 5.09 1 98.44 77 TYR B O 1
ATOM 2302 N N . VAL B 1 78 ? -2.244 28.453 4.871 1 98.5 78 VAL B N 1
ATOM 2303 C CA . VAL B 1 78 ? -2.01 28.25 6.297 1 98.5 78 VAL B CA 1
ATOM 2304 C C . VAL B 1 78 ? -0.882 29.156 6.766 1 98.5 78 VAL B C 1
ATOM 2306 O O . VAL B 1 78 ? -1.012 29.844 7.789 1 98.5 78 VAL B O 1
ATOM 2309 N N . GLY B 1 79 ? 0.156 29.188 6.012 1 98.19 79 GLY B N 1
ATOM 2310 C CA . GLY B 1 79 ? 1.282 30.047 6.344 1 98.19 79 GLY B CA 1
ATOM 2311 C C . GLY B 1 79 ? 0.913 31.516 6.422 1 98.19 79 GLY B C 1
ATOM 2312 O O . GLY B 1 79 ? 1.36 32.219 7.32 1 98.19 79 GLY B O 1
ATOM 2313 N N . SER B 1 80 ? 0.105 31.906 5.523 1 98.25 80 SER B N 1
ATOM 2314 C CA . SER B 1 80 ? -0.285 33.312 5.473 1 98.25 80 SER B CA 1
ATOM 2315 C C . SER B 1 80 ? -1.101 33.719 6.699 1 98.25 80 SER B C 1
ATOM 2317 O O . SER B 1 80 ? -1.047 34.844 7.148 1 98.25 80 SER B O 1
ATOM 2319 N N . VAL B 1 81 ? -1.768 32.75 7.258 1 97.69 81 VAL B N 1
ATOM 2320 C CA . VAL B 1 81 ? -2.641 33.031 8.391 1 97.69 81 VAL B CA 1
ATOM 2321 C C . VAL B 1 81 ? -1.853 32.938 9.695 1 97.69 81 VAL B C 1
ATOM 2323 O O . VAL B 1 81 ? -2.072 33.688 10.633 1 97.69 81 VAL B O 1
ATOM 2326 N N . THR B 1 82 ? -0.876 32.031 9.727 1 97.75 82 THR B N 1
ATOM 2327 C CA . THR B 1 82 ? -0.266 31.688 11.008 1 97.75 82 THR B CA 1
ATOM 2328 C C . THR B 1 82 ? 1.151 32.25 11.102 1 97.75 82 THR B C 1
ATOM 2330 O O . THR B 1 82 ? 1.834 32.062 12.109 1 97.75 82 THR B O 1
ATOM 2333 N N . GLY B 1 83 ? 1.634 32.938 10.102 1 97.44 83 GLY B N 1
ATOM 2334 C CA . GLY B 1 83 ? 3.02 33.375 10.078 1 97.44 83 GLY B CA 1
ATOM 2335 C C . GLY B 1 83 ? 4 32.25 9.828 1 97.44 83 GLY B C 1
ATOM 2336 O O . GLY B 1 83 ? 5.031 32.156 10.5 1 97.44 83 GLY B O 1
ATOM 2337 N N . ASP B 1 84 ? 3.582 31.328 8.953 1 97.62 84 ASP B N 1
ATOM 2338 C CA . ASP B 1 84 ? 4.414 30.234 8.453 1 97.62 84 ASP B CA 1
ATOM 2339 C C . ASP B 1 84 ? 4.738 29.25 9.562 1 97.62 84 ASP B C 1
ATOM 2341 O O . ASP B 1 84 ? 5.879 28.797 9.695 1 97.62 84 ASP B O 1
ATOM 2345 N N . LYS B 1 85 ? 3.695 29.031 10.383 1 97.88 85 LYS B N 1
ATOM 2346 C CA . LYS B 1 85 ? 3.809 28.016 11.422 1 97.88 85 LYS B CA 1
ATOM 2347 C C . LYS B 1 85 ? 2.555 27.156 11.484 1 97.88 85 LYS B C 1
ATOM 2349 O O . LYS B 1 85 ? 1.463 27.609 11.133 1 97.88 85 LYS B O 1
ATOM 2354 N N . LEU B 1 86 ? 2.709 25.922 11.953 1 98.5 86 LEU B N 1
ATOM 2355 C CA . LEU B 1 86 ? 1.611 25 12.234 1 98.5 86 LEU B CA 1
ATOM 2356 C C . LEU B 1 86 ? 1.95 24.094 13.406 1 98.5 86 LEU B C 1
ATOM 2358 O O . LEU B 1 86 ? 3.059 23.562 13.484 1 98.5 86 LEU B O 1
ATOM 2362 N N . ASP B 1 87 ? 0.986 23.984 14.266 1 97.69 87 ASP B N 1
ATOM 2363 C CA . ASP B 1 87 ? 1.26 23.203 15.469 1 97.69 87 ASP B CA 1
ATOM 2364 C C . ASP B 1 87 ? 0.865 21.734 15.281 1 97.69 87 ASP B C 1
ATOM 2366 O O . ASP B 1 87 ? 1.602 20.844 15.688 1 97.69 87 ASP B O 1
ATOM 2370 N N . TRP B 1 88 ? -0.371 21.5 14.672 1 96.56 88 TRP B N 1
ATOM 2371 C CA . TRP B 1 88 ? -0.922 20.141 14.547 1 96.56 88 TRP B CA 1
ATOM 2372 C C . TRP B 1 88 ? -1.387 19.875 13.117 1 96.56 88 TRP B C 1
ATOM 2374 O O . TRP B 1 88 ? -2.072 20.703 12.516 1 96.56 88 TRP B O 1
ATOM 2384 N N . LEU B 1 89 ? -0.99 18.766 12.625 1 97.12 89 LEU B N 1
ATOM 2385 C CA . LEU B 1 89 ? -1.557 18.234 11.391 1 97.12 89 LEU B CA 1
ATOM 2386 C C . LEU B 1 89 ? -2.348 16.953 11.664 1 97.12 89 LEU B C 1
ATOM 2388 O O . LEU B 1 89 ? -1.805 15.984 12.203 1 97.12 89 LEU B O 1
ATOM 2392 N N . ILE B 1 90 ? -3.627 16.969 11.375 1 92.75 90 ILE B N 1
ATOM 2393 C CA . ILE B 1 90 ? -4.504 15.82 11.562 1 92.75 90 ILE B CA 1
ATOM 2394 C C . ILE B 1 90 ? -4.941 15.281 10.203 1 92.75 90 ILE B C 1
ATOM 2396 O O . ILE B 1 90 ? -5.805 15.867 9.547 1 92.75 90 ILE B O 1
ATOM 2400 N N . ASN B 1 91 ? -4.301 14.242 9.805 1 92.25 91 ASN B N 1
ATOM 2401 C CA . ASN B 1 91 ? -4.656 13.562 8.562 1 92.25 91 ASN B CA 1
ATOM 2402 C C . ASN B 1 91 ? -5.852 12.633 8.758 1 92.25 91 ASN B C 1
ATOM 2404 O O . ASN B 1 91 ? -5.688 11.461 9.094 1 92.25 91 ASN B O 1
ATOM 2408 N N . ASN B 1 92 ? -6.926 13.141 8.398 1 83.81 92 ASN B N 1
ATOM 2409 C CA . ASN B 1 92 ? -8.195 12.453 8.602 1 83.81 92 ASN B CA 1
ATOM 2410 C C . ASN B 1 92 ? -8.82 12.023 7.281 1 83.81 92 ASN B C 1
ATOM 2412 O O . ASN B 1 92 ? -9.734 11.195 7.262 1 83.81 92 ASN B O 1
ATOM 2416 N N . ALA B 1 93 ? -8.289 12.594 6.262 1 82.56 93 ALA B N 1
ATOM 2417 C CA . ALA B 1 93 ? -8.797 12.227 4.941 1 82.56 93 ALA B CA 1
ATOM 2418 C C . ALA B 1 93 ? -8.523 10.758 4.633 1 82.56 93 ALA B C 1
ATOM 2420 O O . ALA B 1 93 ? -7.461 10.234 4.977 1 82.56 93 ALA B O 1
ATOM 2421 N N . GLY B 1 94 ? -9.477 10.078 4.086 1 81.75 94 GLY B N 1
ATOM 2422 C CA . GLY B 1 94 ? -9.359 8.68 3.688 1 81.75 94 GLY B CA 1
ATOM 2423 C C . GLY B 1 94 ? -10.453 8.242 2.732 1 81.75 94 GLY B C 1
ATOM 2424 O O . GLY B 1 94 ? -11.484 8.898 2.613 1 81.75 94 GLY B O 1
ATOM 2425 N N . TYR B 1 95 ? -10.109 7.215 2.066 1 83 95 TYR B N 1
ATOM 2426 C CA . TYR B 1 95 ? -11.031 6.648 1.086 1 83 95 TYR B CA 1
ATOM 2427 C C . TYR B 1 95 ? -11.305 5.176 1.378 1 83 95 TYR B C 1
ATOM 2429 O O . TYR B 1 95 ? -10.383 4.43 1.727 1 83 95 TYR B O 1
ATOM 2437 N N . ILE B 1 96 ? -12.57 4.852 1.378 1 78.56 96 ILE B N 1
ATOM 2438 C CA . ILE B 1 96 ? -13.016 3.463 1.428 1 78.56 96 ILE B CA 1
ATOM 2439 C C . ILE B 1 96 ? -13.945 3.176 0.251 1 78.56 96 ILE B C 1
ATOM 2441 O O . ILE B 1 96 ? -14.914 3.896 0.032 1 78.56 96 ILE B O 1
ATOM 2445 N N . GLU B 1 97 ? -13.578 2.172 -0.513 1 76.19 97 GLU B N 1
ATOM 2446 C CA . GLU B 1 97 ? -14.453 1.777 -1.614 1 76.19 97 GLU B CA 1
ATOM 2447 C C . GLU B 1 97 ? -15.805 1.278 -1.099 1 76.19 97 GLU B C 1
ATOM 2449 O O . GLU B 1 97 ? -15.859 0.344 -0.296 1 76.19 97 GLU B O 1
ATOM 2454 N N . PRO B 1 98 ? -16.875 1.843 -1.519 1 74.94 98 PRO B N 1
ATOM 2455 C CA . PRO B 1 98 ? -18.172 1.594 -0.875 1 74.94 98 PRO B CA 1
ATOM 2456 C C . PRO B 1 98 ? -18.859 0.345 -1.41 1 74.94 98 PRO B C 1
ATOM 2458 O O . PRO B 1 98 ? -19.719 -0.231 -0.73 1 74.94 98 PRO B O 1
ATOM 2461 N N . SER B 1 99 ? -18.594 -0.155 -2.541 1 80.06 99 SER B N 1
ATOM 2462 C CA . SER B 1 99 ? -19.438 -1.136 -3.225 1 80.06 99 SER B CA 1
ATOM 2463 C C . SER B 1 99 ? -18.938 -2.557 -2.971 1 80.06 99 SER B C 1
ATOM 2465 O O . SER B 1 99 ? -19.688 -3.518 -3.121 1 80.06 99 SER B O 1
ATOM 2467 N N . ARG B 1 100 ? -17.766 -2.77 -2.52 1 79.88 100 ARG B N 1
ATOM 2468 C CA . ARG B 1 100 ? -17.188 -4.105 -2.424 1 79.88 100 ARG B CA 1
ATOM 2469 C C . ARG B 1 100 ? -16.547 -4.328 -1.062 1 79.88 100 ARG B C 1
ATOM 2471 O O . ARG B 1 100 ? -15.453 -4.902 -0.972 1 79.88 100 ARG B O 1
ATOM 2478 N N . PHE B 1 101 ? -17.328 -3.959 -0.088 1 73.38 101 PHE B N 1
ATOM 2479 C CA . PHE B 1 101 ? -16.859 -3.912 1.291 1 73.38 101 PHE B CA 1
ATOM 2480 C C . PHE B 1 101 ? -16.578 -5.316 1.813 1 73.38 101 PHE B C 1
ATOM 2482 O O . PHE B 1 101 ? -15.609 -5.523 2.557 1 73.38 101 PHE B O 1
ATOM 2489 N N . PHE B 1 102 ? -17.281 -6.262 1.345 1 75.12 102 PHE B N 1
ATOM 2490 C CA . PHE B 1 102 ? -17.188 -7.578 1.962 1 75.12 102 PHE B CA 1
ATOM 2491 C C . PHE B 1 102 ? -16.609 -8.594 0.984 1 75.12 102 PHE B C 1
ATOM 2493 O O . PHE B 1 102 ? -16.672 -9.805 1.231 1 75.12 102 PHE B O 1
ATOM 2500 N N . VAL B 1 103 ? -16.078 -8.125 0.009 1 81.25 103 VAL B N 1
ATOM 2501 C CA . VAL B 1 103 ? -15.578 -9.055 -0.997 1 81.25 103 VAL B CA 1
ATOM 2502 C C . VAL B 1 103 ? -14.172 -9.516 -0.626 1 81.25 103 VAL B C 1
ATOM 2504 O O . VAL B 1 103 ? -13.297 -8.688 -0.34 1 81.25 103 VAL B O 1
ATOM 2507 N N . SER B 1 104 ? -14.047 -10.836 -0.573 1 84.38 104 SER B N 1
ATOM 2508 C CA . SER B 1 104 ? -12.734 -11.422 -0.324 1 84.38 104 SER B CA 1
ATOM 2509 C C . SER B 1 104 ? -11.766 -11.117 -1.462 1 84.38 104 SER B C 1
ATOM 2511 O O . SER B 1 104 ? -12.18 -10.953 -2.611 1 84.38 104 SER B O 1
ATOM 2513 N N . PRO B 1 105 ? -10.438 -11.062 -1.066 1 88.12 105 PRO B N 1
ATOM 2514 C CA . PRO B 1 105 ? -9.477 -10.789 -2.141 1 88.12 105 PRO B CA 1
ATOM 2515 C C . PRO B 1 105 ? -9.516 -11.844 -3.242 1 88.12 105 PRO B C 1
ATOM 2517 O O . PRO B 1 105 ? -9.32 -11.523 -4.418 1 88.12 105 PRO B O 1
ATOM 2520 N N . ALA B 1 106 ? -9.828 -13.07 -2.889 1 89.88 106 ALA B N 1
ATOM 2521 C CA . ALA B 1 106 ? -9.844 -14.18 -3.84 1 89.88 106 ALA B CA 1
ATOM 2522 C C . ALA B 1 106 ? -11.055 -14.094 -4.77 1 89.88 106 ALA B C 1
ATOM 2524 O O . ALA B 1 106 ? -11.055 -14.68 -5.852 1 89.88 106 ALA B O 1
ATOM 2525 N N . GLU B 1 107 ? -12.086 -13.398 -4.328 1 89.69 107 GLU B N 1
ATOM 2526 C CA . GLU B 1 107 ? -13.32 -13.297 -5.094 1 89.69 107 GLU B CA 1
ATOM 2527 C C . GLU B 1 107 ? -13.516 -11.898 -5.664 1 89.69 107 GLU B C 1
ATOM 2529 O O . GLU B 1 107 ? -14.562 -11.586 -6.23 1 89.69 107 GLU B O 1
ATOM 2534 N N . TYR B 1 108 ? -12.5 -11.117 -5.445 1 89.69 108 TYR B N 1
ATOM 2535 C CA . TYR B 1 108 ? -12.602 -9.734 -5.914 1 89.69 108 TYR B CA 1
ATOM 2536 C C . TYR B 1 108 ? -12.68 -9.68 -7.434 1 89.69 108 TYR B C 1
ATOM 2538 O O . TYR B 1 108 ? -11.859 -10.297 -8.125 1 89.69 108 TYR B O 1
ATOM 2546 N N . PRO B 1 109 ? -13.727 -9.008 -7.961 1 90.06 109 PRO B N 1
ATOM 2547 C CA . PRO B 1 109 ? -13.766 -8.906 -9.422 1 90.06 109 PRO B CA 1
ATOM 2548 C C . PRO B 1 109 ? -12.5 -8.281 -10 1 90.06 109 PRO B C 1
ATOM 2550 O O . PRO B 1 109 ? -12.109 -7.18 -9.609 1 90.06 109 PRO B O 1
ATOM 2553 N N . ILE B 1 110 ? -11.93 -8.953 -10.938 1 89.31 110 ILE B N 1
ATOM 2554 C CA . ILE B 1 110 ? -10.602 -8.625 -11.461 1 89.31 110 ILE B CA 1
ATOM 2555 C C . ILE B 1 110 ? -10.617 -7.227 -12.07 1 89.31 110 ILE B C 1
ATOM 2557 O O . ILE B 1 110 ? -9.625 -6.5 -11.984 1 89.31 110 ILE B O 1
ATOM 2561 N N . GLU B 1 111 ? -11.75 -6.84 -12.57 1 89.12 111 GLU B N 1
ATOM 2562 C CA . GLU B 1 111 ? -11.852 -5.551 -13.25 1 89.12 111 GLU B CA 1
ATOM 2563 C C . GLU B 1 111 ? -11.797 -4.398 -12.25 1 89.12 111 GLU B C 1
ATOM 2565 O O . GLU B 1 111 ? -11.539 -3.254 -12.625 1 89.12 111 GLU B O 1
ATOM 2570 N N . TYR B 1 112 ? -12.016 -4.727 -10.984 1 91.5 112 TYR B N 1
ATOM 2571 C CA . TYR B 1 112 ? -12.07 -3.662 -9.992 1 91.5 112 TYR B CA 1
ATOM 2572 C C . TYR B 1 112 ? -10.891 -3.748 -9.023 1 91.5 112 TYR B C 1
ATOM 2574 O O . TYR B 1 112 ? -10.602 -2.791 -8.305 1 91.5 112 TYR B O 1
ATOM 2582 N N . LEU B 1 113 ? -10.258 -4.871 -9.016 1 91.19 113 LEU B N 1
ATOM 2583 C CA . LEU B 1 113 ? -9.227 -5.113 -8.008 1 91.19 113 LEU B CA 1
ATOM 2584 C C . LEU B 1 113 ? -8.133 -4.051 -8.086 1 91.19 113 LEU B C 1
ATOM 2586 O O . LEU B 1 113 ? -7.863 -3.361 -7.098 1 91.19 113 LEU B O 1
ATOM 2590 N N . ALA B 1 114 ? -7.594 -3.887 -9.289 1 92.81 114 ALA B N 1
ATOM 2591 C CA . ALA B 1 114 ? -6.516 -2.918 -9.461 1 92.81 114 ALA B CA 1
ATOM 2592 C C . ALA B 1 114 ? -7.004 -1.497 -9.195 1 92.81 114 ALA B C 1
ATOM 2594 O O . ALA B 1 114 ? -6.367 -0.743 -8.453 1 92.81 114 ALA B O 1
ATOM 2595 N N . LYS B 1 115 ? -8.078 -1.204 -9.766 1 93.31 115 LYS B N 1
ATOM 2596 C CA . LYS B 1 115 ? -8.633 0.145 -9.664 1 93.31 115 LYS B CA 1
ATOM 2597 C C . LYS B 1 115 ? -8.891 0.521 -8.203 1 93.31 115 LYS B C 1
ATOM 2599 O O . LYS B 1 115 ? -8.477 1.59 -7.75 1 93.31 115 LYS B O 1
ATOM 2604 N N . ASP B 1 116 ? -9.531 -0.362 -7.465 1 92.31 116 ASP B N 1
ATOM 2605 C CA . ASP B 1 116 ? -9.906 -0.077 -6.082 1 92.31 116 ASP B CA 1
ATOM 2606 C C . ASP B 1 116 ? -8.68 -0.016 -5.18 1 92.31 116 ASP B C 1
ATOM 2608 O O . ASP B 1 116 ? -8.594 0.836 -4.293 1 92.31 116 ASP B O 1
ATOM 2612 N N . MET B 1 117 ? -7.758 -0.836 -5.43 1 93.69 117 MET B N 1
ATOM 2613 C CA . MET B 1 117 ? -6.531 -0.813 -4.641 1 93.69 117 MET B CA 1
ATOM 2614 C C . MET B 1 117 ? -5.723 0.45 -4.922 1 93.69 117 MET B C 1
ATOM 2616 O O . MET B 1 117 ? -5.164 1.054 -4.004 1 93.69 117 MET B O 1
ATOM 2620 N N . GLU B 1 118 ? -5.703 0.82 -6.184 1 94.69 118 GLU B N 1
ATOM 2621 C CA . GLU B 1 118 ? -4.93 1.988 -6.598 1 94.69 118 GLU B CA 1
ATOM 2622 C C . GLU B 1 118 ? -5.484 3.264 -5.969 1 94.69 118 GLU B C 1
ATOM 2624 O O . GLU B 1 118 ? -4.742 4.027 -5.348 1 94.69 118 GLU B O 1
ATOM 2629 N N . ILE B 1 119 ? -6.73 3.469 -6.09 1 93.31 119 ILE B N 1
ATOM 2630 C CA . ILE B 1 119 ? -7.324 4.715 -5.613 1 93.31 119 ILE B CA 1
ATOM 2631 C C . ILE B 1 119 ? -7.242 4.77 -4.086 1 93.31 119 ILE B C 1
ATOM 2633 O O . ILE B 1 119 ? -7.023 5.836 -3.51 1 93.31 119 ILE B O 1
ATOM 2637 N N . THR B 1 120 ? -7.426 3.643 -3.465 1 91.62 120 THR B N 1
ATOM 2638 C CA . THR B 1 120 ? -7.363 3.586 -2.008 1 91.62 120 THR B CA 1
ATOM 2639 C C . THR B 1 120 ? -5.953 3.889 -1.514 1 91.62 120 THR B C 1
ATOM 2641 O O . THR B 1 120 ? -5.77 4.691 -0.598 1 91.62 120 THR B O 1
ATOM 2644 N N . PHE B 1 121 ? -5.004 3.285 -2.137 1 93.88 121 PHE B N 1
ATOM 2645 C CA . PHE B 1 121 ? -3.611 3.518 -1.771 1 93.88 121 PHE B CA 1
ATOM 2646 C C . PHE B 1 121 ? -3.209 4.961 -2.059 1 93.88 121 PHE B C 1
ATOM 2648 O O . PHE B 1 121 ? -2.537 5.594 -1.244 1 93.88 121 PHE B O 1
ATOM 2655 N N . GLU B 1 122 ? -3.574 5.449 -3.209 1 95.56 122 GLU B N 1
ATOM 2656 C CA . GLU B 1 122 ? -3.266 6.816 -3.617 1 95.56 122 GLU B CA 1
ATOM 2657 C C . GLU B 1 122 ? -3.781 7.828 -2.6 1 95.56 122 GLU B C 1
ATOM 2659 O O . GLU B 1 122 ? -3.062 8.75 -2.215 1 95.56 122 GLU B O 1
ATOM 2664 N N . THR B 1 123 ? -4.926 7.629 -2.162 1 93 123 THR B N 1
ATOM 2665 C CA . THR B 1 123 ? -5.551 8.586 -1.251 1 93 123 THR B CA 1
ATOM 2666 C C . THR B 1 123 ? -5.039 8.383 0.174 1 93 123 THR B C 1
ATOM 2668 O O . THR B 1 123 ? -4.555 9.328 0.803 1 93 123 THR B O 1
ATOM 2671 N N . ASN B 1 124 ? -5.012 7.141 0.626 1 90.12 124 ASN B N 1
ATOM 2672 C CA . ASN B 1 124 ? -4.828 6.859 2.045 1 90.12 124 ASN B CA 1
ATOM 2673 C C . ASN B 1 124 ? -3.352 6.832 2.426 1 90.12 124 ASN B C 1
ATOM 2675 O O . ASN B 1 124 ? -3.004 7 3.596 1 90.12 124 ASN B O 1
ATOM 2679 N N . VAL B 1 125 ? -2.529 6.578 1.472 1 93.44 125 VAL B N 1
ATOM 2680 C CA . VAL B 1 125 ? -1.118 6.43 1.814 1 93.44 125 VAL B CA 1
ATOM 2681 C C . VAL B 1 125 ? -0.301 7.52 1.125 1 93.44 125 VAL B C 1
ATOM 2683 O O . VAL B 1 125 ? 0.348 8.328 1.789 1 93.44 125 VAL B O 1
ATOM 2686 N N . ILE B 1 126 ? -0.426 7.574 -0.173 1 96 126 ILE B N 1
ATOM 2687 C CA . ILE B 1 126 ? 0.354 8.555 -0.915 1 96 126 ILE B CA 1
ATOM 2688 C C . ILE B 1 126 ? -0.116 9.961 -0.556 1 96 126 ILE B C 1
ATOM 2690 O O . ILE B 1 126 ? 0.7 10.844 -0.272 1 96 126 ILE B O 1
ATOM 2694 N N . GLY B 1 127 ? -1.428 10.172 -0.618 1 96.12 127 GLY B N 1
ATOM 2695 C CA . GLY B 1 127 ? -1.979 11.469 -0.277 1 96.12 127 GLY B CA 1
ATOM 2696 C C . GLY B 1 127 ? -1.565 11.953 1.102 1 96.12 127 GLY B C 1
ATOM 2697 O O . GLY B 1 127 ? -1.185 13.109 1.272 1 96.12 127 GLY B O 1
ATOM 2698 N N . VAL B 1 128 ? -1.616 11.07 2.068 1 94.31 128 VAL B N 1
ATOM 2699 C CA . VAL B 1 128 ? -1.248 11.398 3.441 1 94.31 128 VAL B CA 1
ATOM 2700 C C . VAL B 1 128 ? 0.246 11.703 3.516 1 94.31 128 VAL B C 1
ATOM 2702 O O . VAL B 1 128 ? 0.656 12.68 4.152 1 94.31 128 VAL B O 1
ATOM 2705 N N . SER B 1 129 ? 1.061 10.914 2.875 1 95.31 129 SER B N 1
ATOM 2706 C CA . SER B 1 129 ? 2.504 11.125 2.863 1 95.31 129 SER B CA 1
ATOM 2707 C C . SER B 1 129 ? 2.855 12.469 2.234 1 95.31 129 SER B C 1
ATOM 2709 O O . SER B 1 129 ? 3.686 13.211 2.768 1 95.31 129 SER B O 1
ATOM 2711 N N . GLN B 1 130 ? 2.201 12.781 1.154 1 96.69 130 GLN B N 1
ATOM 2712 C CA . GLN B 1 130 ? 2.418 14.062 0.502 1 96.69 130 GLN B CA 1
ATOM 2713 C C . GLN B 1 130 ? 1.987 15.219 1.404 1 96.69 130 GLN B C 1
ATOM 2715 O O . GLN B 1 130 ? 2.641 16.266 1.439 1 96.69 130 GLN B O 1
ATOM 2720 N N . THR B 1 131 ? 0.903 15 2.051 1 97.56 131 THR B N 1
ATOM 2721 C CA . THR B 1 131 ? 0.405 16.016 2.961 1 97.56 131 THR B CA 1
ATOM 2722 C C . THR B 1 131 ? 1.424 16.312 4.059 1 97.56 131 THR B C 1
ATOM 2724 O O . THR B 1 131 ? 1.745 17.469 4.324 1 97.56 131 THR B O 1
ATOM 2727 N N . ILE B 1 132 ? 1.966 15.281 4.633 1 96.5 132 ILE B N 1
ATOM 2728 C CA . ILE B 1 132 ? 2.957 15.438 5.691 1 96.5 132 ILE B CA 1
ATOM 2729 C C . ILE B 1 132 ? 4.164 16.203 5.16 1 96.5 132 ILE B C 1
ATOM 2731 O O . ILE B 1 132 ? 4.582 17.203 5.754 1 96.5 132 ILE B O 1
ATOM 2735 N N . ASN B 1 133 ? 4.648 15.805 4.035 1 96.69 133 ASN B N 1
ATOM 2736 C CA . ASN B 1 133 ? 5.844 16.438 3.48 1 96.69 133 ASN B CA 1
ATOM 2737 C C . ASN B 1 133 ? 5.598 17.906 3.141 1 96.69 133 ASN B C 1
ATOM 2739 O O . ASN B 1 133 ? 6.457 18.75 3.383 1 96.69 133 ASN B O 1
ATOM 2743 N N . CYS B 1 134 ? 4.48 18.188 2.566 1 97.44 134 CYS B N 1
ATOM 2744 C CA . CYS B 1 134 ? 4.172 19.562 2.16 1 97.44 134 CYS B CA 1
ATOM 2745 C C . CYS B 1 134 ? 4.039 20.469 3.373 1 97.44 134 CYS B C 1
ATOM 2747 O O . CYS B 1 134 ? 4.449 21.625 3.33 1 97.44 134 CYS B O 1
ATOM 2749 N N . PHE B 1 135 ? 3.52 19.938 4.465 1 98.25 135 PHE B N 1
ATOM 2750 C CA . PHE B 1 135 ? 3.25 20.781 5.629 1 98.25 135 PHE B CA 1
ATOM 2751 C C . PHE B 1 135 ? 4.434 20.766 6.59 1 98.25 135 PHE B C 1
ATOM 2753 O O . PHE B 1 135 ? 4.453 21.516 7.57 1 98.25 135 PHE B O 1
ATOM 2760 N N . LEU B 1 136 ? 5.422 19.984 6.32 1 97.62 136 LEU B N 1
ATOM 2761 C CA . LEU B 1 136 ? 6.523 19.734 7.246 1 97.62 136 LEU B CA 1
ATOM 2762 C C . LEU B 1 136 ? 7.254 21.031 7.582 1 97.62 136 LEU B C 1
ATOM 2764 O O . LEU B 1 136 ? 7.555 21.297 8.75 1 97.62 136 LEU B O 1
ATOM 2768 N N . PRO B 1 137 ? 7.523 21.906 6.594 1 97.88 137 PRO B N 1
ATOM 2769 C CA . PRO B 1 137 ? 8.203 23.156 6.949 1 97.88 137 PRO B CA 1
ATOM 2770 C C . PRO B 1 137 ? 7.41 23.984 7.961 1 97.88 137 PRO B C 1
ATOM 2772 O O . PRO B 1 137 ? 7.992 24.531 8.891 1 97.88 137 PRO B O 1
ATOM 2775 N N . LEU B 1 138 ? 6.145 24.062 7.805 1 98.56 138 LEU B N 1
ATOM 2776 C CA . LEU B 1 138 ? 5.324 24.797 8.758 1 98.56 138 LEU B CA 1
ATOM 2777 C C . LEU B 1 138 ? 5.312 24.109 10.117 1 98.56 138 LEU B C 1
ATOM 2779 O O . LEU B 1 138 ? 5.324 24.766 11.156 1 98.56 138 LEU B O 1
ATOM 2783 N N . LEU B 1 139 ? 5.277 22.781 10.094 1 98.31 139 LEU B N 1
ATOM 2784 C CA . LEU B 1 139 ? 5.262 22 11.328 1 98.31 139 LEU B CA 1
ATOM 2785 C C . LEU B 1 139 ? 6.57 22.172 12.094 1 98.31 139 LEU B C 1
ATOM 2787 O O . LEU B 1 139 ? 6.566 22.266 13.32 1 98.31 139 LEU B O 1
ATOM 2791 N N . ARG B 1 140 ? 7.617 22.172 11.367 1 97.75 140 ARG B N 1
ATOM 2792 C CA . ARG B 1 140 ? 8.922 22.375 11.984 1 97.75 140 ARG B CA 1
ATOM 2793 C C . ARG B 1 140 ? 9.008 23.734 12.68 1 97.75 140 ARG B C 1
ATOM 2795 O O . ARG B 1 140 ? 9.656 23.859 13.719 1 97.75 140 ARG B O 1
ATOM 2802 N N . ALA B 1 141 ? 8.406 24.688 12.086 1 97.81 141 ALA B N 1
ATOM 2803 C CA . ALA B 1 141 ? 8.414 26.047 12.625 1 97.81 141 ALA B CA 1
ATOM 2804 C C . ALA B 1 141 ? 7.418 26.188 13.773 1 97.81 141 ALA B C 1
ATOM 2806 O O . ALA B 1 141 ? 7.457 27.156 14.531 1 97.81 141 ALA B O 1
ATOM 2807 N N . GLY B 1 142 ? 6.504 25.188 13.914 1 96.69 142 GLY B N 1
ATOM 2808 C CA . GLY B 1 142 ? 5.484 25.234 14.945 1 96.69 142 GLY B CA 1
ATOM 2809 C C . GLY B 1 142 ? 6.016 24.891 16.328 1 96.69 142 GLY B C 1
ATOM 2810 O O . GLY B 1 142 ? 7.148 24.422 16.469 1 96.69 142 GLY B O 1
ATOM 2811 N N . ASN B 1 143 ? 5.145 25.062 17.328 1 93.94 143 ASN B N 1
ATOM 2812 C CA . ASN B 1 143 ? 5.57 24.844 18.719 1 93.94 143 ASN B CA 1
ATOM 2813 C C . ASN B 1 143 ? 5.309 23.406 19.172 1 93.94 143 ASN B C 1
ATOM 2815 O O . ASN B 1 143 ? 6.02 22.891 20.031 1 93.94 143 ASN B O 1
ATOM 2819 N N . HIS B 1 144 ? 4.352 22.75 18.578 1 93.44 144 HIS B N 1
ATOM 2820 C CA . HIS B 1 144 ? 3.924 21.453 19.094 1 93.44 144 HIS B CA 1
ATOM 2821 C C . HIS B 1 144 ? 4.547 20.312 18.312 1 93.44 144 HIS B C 1
ATOM 2823 O O . HIS B 1 144 ? 4.848 19.25 18.875 1 93.44 144 HIS B O 1
ATOM 2829 N N . LYS B 1 145 ? 4.641 20.391 16.953 1 95.5 145 LYS B N 1
ATOM 2830 C CA . LYS B 1 145 ? 5.191 19.375 16.062 1 95.5 145 LYS B CA 1
ATOM 2831 C C . LYS B 1 145 ? 4.461 18.047 16.234 1 95.5 145 LYS B C 1
ATOM 2833 O O . LYS B 1 145 ? 5.09 17 16.469 1 95.5 145 LYS B O 1
ATOM 2838 N N . ARG B 1 146 ? 3.121 18.062 16.031 1 92.94 146 ARG B N 1
ATOM 2839 C CA . ARG B 1 146 ? 2.264 16.891 16.219 1 92.94 146 ARG B CA 1
ATOM 2840 C C . ARG B 1 146 ? 1.569 16.516 14.906 1 92.94 146 ARG B C 1
ATOM 2842 O O . ARG B 1 146 ? 1.049 17.391 14.203 1 92.94 146 ARG B O 1
ATOM 2849 N N . VAL B 1 147 ? 1.633 15.289 14.633 1 94.44 147 VAL B N 1
ATOM 2850 C CA . VAL B 1 147 ? 0.942 14.773 13.453 1 94.44 147 VAL B CA 1
ATOM 2851 C C . VAL B 1 147 ? 0.085 13.57 13.844 1 94.44 147 VAL B C 1
ATOM 2853 O O . VAL B 1 147 ? 0.579 12.617 14.453 1 94.44 147 VAL B O 1
ATOM 2856 N N . ILE B 1 148 ? -1.237 13.633 13.531 1 88.81 148 ILE B N 1
ATOM 2857 C CA . ILE B 1 148 ? -2.156 12.523 13.75 1 88.81 148 ILE B CA 1
ATOM 2858 C C . ILE B 1 148 ? -2.588 11.938 12.398 1 88.81 148 ILE B C 1
ATOM 2860 O O . ILE B 1 148 ? -2.936 12.688 11.484 1 88.81 148 ILE B O 1
ATOM 2864 N N . CYS B 1 149 ? -2.467 10.695 12.266 1 87.25 149 CYS B N 1
ATOM 2865 C CA . CYS B 1 149 ? -2.965 10 11.078 1 87.25 149 CYS B CA 1
ATOM 2866 C C . CYS B 1 149 ? -4.027 8.977 11.461 1 87.25 149 CYS B C 1
ATOM 2868 O O . CYS B 1 149 ? -3.824 8.164 12.367 1 87.25 149 CYS B O 1
ATOM 2870 N N . LEU B 1 150 ? -5.156 9.023 10.898 1 73.12 150 LEU B N 1
ATOM 2871 C CA . LEU B 1 150 ? -6.242 8.094 11.195 1 73.12 150 LEU B CA 1
ATOM 2872 C C . LEU B 1 150 ? -6.055 6.781 10.445 1 73.12 150 LEU B C 1
ATOM 2874 O O . LEU B 1 150 ? -6.031 6.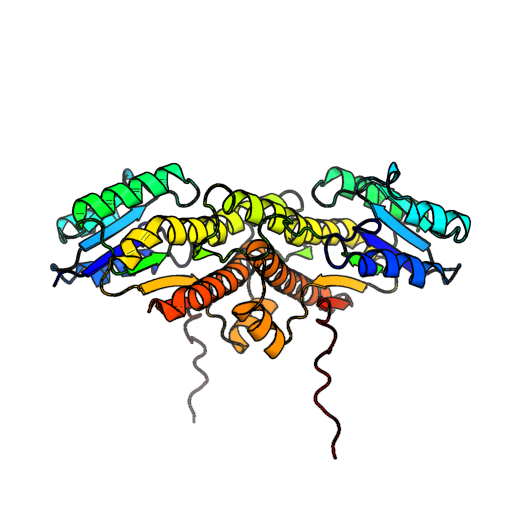766 9.211 1 73.12 150 LEU B O 1
ATOM 2878 N N . SER B 1 151 ? -5.469 5.801 11.172 1 58.94 151 SER B N 1
ATOM 2879 C CA . SER B 1 151 ? -5.273 4.445 10.672 1 58.94 151 SER B CA 1
ATOM 2880 C C . SER B 1 151 ? -6.086 3.438 11.484 1 58.94 151 SER B C 1
ATOM 2882 O O . SER B 1 151 ? -6.82 3.816 12.398 1 58.94 151 SER B O 1
ATOM 2884 N N . SER B 1 152 ? -6.227 2.109 11.102 1 47.25 152 SER B N 1
ATOM 2885 C CA . SER B 1 152 ? -6.734 1.062 11.977 1 47.25 152 SER B CA 1
ATOM 2886 C C . SER B 1 152 ? -5.719 0.703 13.055 1 47.25 152 SER B C 1
ATOM 2888 O O . SER B 1 152 ? -4.512 0.765 12.82 1 47.25 152 SER B O 1
ATOM 2890 N N . GLY B 1 153 ? -5.891 1.11 14.289 1 41.81 153 GLY B N 1
ATOM 2891 C CA . GLY B 1 153 ? -4.934 0.855 15.359 1 41.81 153 GLY B CA 1
ATOM 2892 C C . GLY B 1 153 ? -4.164 -0.438 15.172 1 41.81 153 GLY B C 1
ATOM 2893 O O . GLY B 1 153 ? -4.73 -1.448 14.742 1 41.81 153 GLY B O 1
ATOM 2894 N N . LEU B 1 154 ? -2.801 -0.49 15.016 1 39.12 154 LEU B N 1
ATOM 2895 C CA . LEU B 1 154 ? -1.845 -1.588 14.938 1 39.12 154 LEU B CA 1
ATOM 2896 C C . LEU B 1 154 ? -2.008 -2.541 16.109 1 39.12 154 LEU B C 1
ATOM 2898 O O . LEU B 1 154 ? -1.108 -3.33 16.406 1 39.12 154 LEU B O 1
ATOM 2902 N N . GLY B 1 155 ? -2.918 -2.514 17.062 1 37.25 155 GLY B N 1
ATOM 2903 C CA . GLY B 1 155 ? -2.75 -3.492 18.125 1 37.25 155 GLY B CA 1
ATOM 2904 C C . GLY B 1 155 ? -2.82 -4.926 17.625 1 37.25 155 GLY B C 1
ATOM 2905 O O . GLY B 1 155 ? -3.379 -5.195 16.562 1 37.25 155 GLY B O 1
ATOM 2906 N N . ASP B 1 156 ? -2 -5.832 18.141 1 39.41 156 ASP B N 1
ATOM 2907 C CA . ASP B 1 156 ? -1.733 -7.246 17.891 1 39.41 156 ASP B CA 1
ATOM 2908 C C . ASP B 1 156 ? -3.014 -7.992 17.516 1 39.41 156 ASP B C 1
ATOM 2910 O O . ASP B 1 156 ? -3.047 -8.719 16.531 1 39.41 156 ASP B O 1
ATOM 2914 N N . GLU B 1 157 ? -3.879 -8.117 18.562 1 39.31 157 GLU B N 1
ATOM 2915 C CA . GLU B 1 157 ? -5.145 -8.836 18.5 1 39.31 157 GLU B CA 1
ATOM 2916 C C . GLU B 1 157 ? -6.043 -8.281 17.406 1 39.31 157 GLU B C 1
ATOM 2918 O O . GLU B 1 157 ? -6.73 -9.039 16.719 1 39.31 157 GLU B O 1
ATOM 2923 N N . GLU B 1 158 ? -6.105 -7.031 17.312 1 40.94 158 GLU B N 1
ATOM 2924 C CA . GLU B 1 158 ? -6.98 -6.312 16.391 1 40.94 158 GLU B CA 1
ATOM 2925 C C . GLU B 1 158 ? -6.48 -6.43 14.961 1 40.94 158 GLU B C 1
ATOM 2927 O O . GLU B 1 158 ? -7.277 -6.512 14.023 1 40.94 158 GLU B O 1
ATOM 2932 N N . PHE B 1 159 ? -5.25 -6.445 14.773 1 43.5 159 PHE B N 1
ATOM 2933 C CA . PHE B 1 159 ? -4.621 -6.812 13.516 1 43.5 159 PHE B CA 1
ATOM 2934 C C . PHE B 1 159 ? -5.121 -8.172 13.039 1 43.5 159 PHE B C 1
ATOM 2936 O O . PHE B 1 159 ? -5.441 -8.336 11.859 1 43.5 159 PHE B O 1
ATOM 2943 N N . THR B 1 160 ? -4.863 -9.055 14.031 1 42.72 160 THR B N 1
ATOM 2944 C CA . THR B 1 160 ? -5.301 -10.422 13.758 1 42.72 160 THR B CA 1
ATOM 2945 C C . THR B 1 160 ? -6.762 -10.445 13.312 1 42.72 160 THR B C 1
ATOM 2947 O O . THR B 1 160 ? -7.121 -11.18 12.391 1 42.72 160 THR B O 1
ATOM 2950 N N . LYS B 1 161 ? -7.637 -9.797 14.172 1 42.62 161 LYS B N 1
ATOM 2951 C CA . LYS B 1 161 ? -9.078 -9.688 13.953 1 42.62 161 LYS B CA 1
ATOM 2952 C C . LYS B 1 161 ? -9.383 -8.922 12.672 1 42.62 161 LYS B C 1
ATOM 2954 O O . LYS B 1 161 ? -10.367 -9.219 11.984 1 42.62 161 LYS B O 1
ATOM 2959 N N . MET B 1 162 ? -8.719 -7.98 12.367 1 42.19 162 MET B N 1
ATOM 2960 C CA . MET B 1 162 ? -8.781 -7.211 11.133 1 42.19 162 MET B CA 1
ATOM 2961 C C . MET B 1 162 ? -8.461 -8.086 9.922 1 42.19 162 MET B C 1
ATOM 2963 O O . MET B 1 162 ? -9.086 -7.961 8.875 1 42.19 162 MET B O 1
ATOM 2967 N N . CYS B 1 163 ? -7.305 -8.852 10.016 1 43.94 163 CYS B N 1
ATOM 2968 C CA . CYS B 1 163 ? -6.852 -9.812 9.016 1 43.94 163 CYS B CA 1
ATOM 2969 C C . CYS B 1 163 ? -7.91 -10.875 8.758 1 43.94 163 CYS B C 1
ATOM 2971 O O . CYS B 1 163 ? -8.109 -11.297 7.617 1 43.94 163 CYS B O 1
ATOM 2973 N N . GLY B 1 164 ? -8.32 -11.547 9.844 1 43.97 164 GLY B N 1
ATOM 2974 C CA . GLY B 1 164 ? -9.297 -12.617 9.734 1 43.97 164 GLY B CA 1
ATOM 2975 C C . GLY B 1 164 ? -10.656 -12.133 9.273 1 43.97 164 GLY B C 1
ATOM 2976 O O . GLY B 1 164 ? -11.367 -12.844 8.555 1 43.97 164 GLY B O 1
ATOM 2977 N N . PHE B 1 165 ? -11.312 -11.094 10.016 1 43.69 165 PHE B N 1
ATOM 2978 C CA . PHE B 1 165 ? -12.68 -10.648 9.797 1 43.69 165 PHE B CA 1
ATOM 2979 C C . PHE B 1 165 ? -12.719 -9.469 8.836 1 43.69 165 PHE B C 1
ATOM 2981 O O . PHE B 1 165 ? -13.789 -8.914 8.57 1 43.69 165 PHE B O 1
ATOM 2988 N N . ALA B 1 166 ? -11.656 -8.602 8.656 1 49.19 166 ALA B N 1
ATOM 2989 C CA . ALA B 1 166 ? -11.992 -7.25 8.211 1 49.19 166 ALA B CA 1
ATOM 2990 C C . ALA B 1 166 ? -12.375 -7.242 6.73 1 49.19 166 ALA B C 1
ATOM 2992 O O . ALA B 1 166 ? -11.57 -7.625 5.875 1 49.19 166 ALA B O 1
ATOM 2993 N N . PRO B 1 167 ? -13.523 -6.965 6.539 1 57.41 167 PRO B N 1
ATOM 2994 C CA . PRO B 1 167 ? -14.094 -6.473 5.281 1 57.41 167 PRO B CA 1
ATOM 2995 C C . PRO B 1 167 ? -13.25 -5.375 4.637 1 57.41 167 PRO B C 1
ATOM 2997 O O . PRO B 1 167 ? -12.344 -4.84 5.273 1 57.41 167 PRO B O 1
ATOM 3000 N N . HIS B 1 168 ? -13.062 -5.383 3.35 1 74.56 168 HIS B N 1
ATOM 3001 C CA . HIS B 1 168 ? -12.578 -4.383 2.404 1 74.56 168 HIS B CA 1
ATOM 3002 C C . HIS B 1 168 ? -11.094 -4.582 2.102 1 74.56 168 HIS B C 1
ATOM 3004 O O . HIS B 1 168 ? -10.25 -3.883 2.658 1 74.56 168 HIS B O 1
ATOM 3010 N N . THR B 1 169 ? -10.789 -5.41 1.382 1 83.19 169 THR B N 1
ATOM 3011 C CA . THR B 1 169 ? -9.438 -5.816 1.028 1 83.19 169 THR B CA 1
ATOM 3012 C C . THR B 1 169 ? -8.57 -4.598 0.708 1 83.19 169 THR B C 1
ATOM 3014 O O . THR B 1 169 ? -7.555 -4.363 1.361 1 83.19 169 THR B O 1
ATOM 3017 N N . PRO B 1 170 ? -9.07 -3.699 -0.144 1 85.56 170 PRO B N 1
ATOM 3018 C CA . PRO B 1 170 ? -8.227 -2.545 -0.464 1 85.56 170 PRO B CA 1
ATOM 3019 C C . PRO B 1 170 ? -8.016 -1.614 0.729 1 85.56 170 PRO B C 1
ATOM 3021 O O . PRO B 1 170 ? -6.91 -1.113 0.943 1 85.56 170 PRO B O 1
ATOM 3024 N N . TYR B 1 171 ? -8.961 -1.444 1.529 1 83.31 171 TYR B N 1
ATOM 3025 C CA . TYR B 1 171 ? -8.867 -0.508 2.645 1 83.31 171 TYR B CA 1
ATOM 3026 C C . TYR B 1 171 ? -7.941 -1.042 3.73 1 83.31 171 TYR B C 1
ATOM 3028 O O . TYR B 1 171 ? -7.078 -0.318 4.23 1 83.31 171 TYR B O 1
ATOM 3036 N N . SER B 1 172 ? -8.125 -2.258 4.094 1 80.31 172 SER B N 1
ATOM 3037 C CA . SER B 1 172 ? -7.293 -2.854 5.133 1 80.31 172 SER B CA 1
ATOM 3038 C C . SER B 1 172 ? -5.82 -2.832 4.746 1 80.31 172 SER B C 1
ATOM 3040 O O . SER B 1 172 ? -4.953 -2.549 5.578 1 80.31 172 SER B O 1
ATOM 3042 N N . ILE B 1 173 ? -5.582 -3.115 3.562 1 83.38 173 ILE B N 1
ATOM 3043 C CA . ILE B 1 173 ? -4.211 -3.115 3.068 1 83.38 173 ILE B CA 1
ATOM 3044 C C . ILE B 1 173 ? -3.641 -1.699 3.125 1 83.38 173 ILE B C 1
ATOM 3046 O O . ILE B 1 173 ? -2.504 -1.496 3.559 1 83.38 173 ILE B O 1
ATOM 3050 N N . SER B 1 174 ? -4.387 -0.75 2.689 1 85.56 174 SER B N 1
ATOM 3051 C CA . SER B 1 174 ? -3.926 0.635 2.709 1 85.56 174 SER B CA 1
ATOM 3052 C C . SER B 1 174 ? -3.652 1.107 4.133 1 85.56 174 SER B C 1
ATOM 3054 O O . SER B 1 174 ? -2.699 1.852 4.375 1 85.56 174 SER B O 1
ATOM 3056 N N . LYS B 1 175 ? -4.508 0.761 5 1 80.88 175 LYS B N 1
ATOM 3057 C CA . LYS B 1 175 ? -4.324 1.166 6.391 1 80.88 175 LYS B CA 1
ATOM 3058 C C . LYS B 1 175 ? -3.041 0.579 6.969 1 80.88 175 LYS B C 1
ATOM 3060 O O . LYS B 1 175 ? -2.324 1.251 7.715 1 80.88 175 LYS B O 1
ATOM 3065 N N . TYR B 1 176 ? -2.85 -0.624 6.684 1 79.75 176 TYR B N 1
ATOM 3066 C CA . TYR B 1 176 ? -1.608 -1.254 7.121 1 79.75 176 TYR B CA 1
ATOM 3067 C C . TYR B 1 176 ? -0.398 -0.542 6.531 1 79.75 176 TYR B C 1
ATOM 3069 O O . TYR B 1 176 ? 0.577 -0.271 7.234 1 79.75 176 TYR B O 1
ATOM 3077 N N . ALA B 1 177 ? -0.48 -0.312 5.332 1 84.06 177 ALA B N 1
ATOM 3078 C CA . ALA B 1 177 ? 0.583 0.427 4.656 1 84.06 177 ALA B CA 1
ATOM 3079 C C . ALA B 1 177 ? 0.787 1.799 5.293 1 84.06 177 ALA B C 1
ATOM 3081 O O . ALA B 1 177 ? 1.923 2.236 5.488 1 84.06 177 ALA B O 1
ATOM 3082 N N . LEU B 1 178 ? -0.299 2.432 5.57 1 85.31 178 LEU B N 1
ATOM 3083 C CA . LEU B 1 178 ? -0.229 3.748 6.195 1 85.31 178 LEU B CA 1
ATOM 3084 C C . LEU B 1 178 ? 0.46 3.666 7.555 1 85.31 178 LEU B C 1
ATOM 3086 O O . LEU B 1 178 ? 1.253 4.543 7.906 1 85.31 178 LEU B O 1
ATOM 3090 N N . ASN B 1 179 ? 0.154 2.701 8.297 1 79.12 179 ASN B N 1
ATOM 3091 C CA . ASN B 1 179 ? 0.78 2.527 9.609 1 79.12 179 ASN B CA 1
ATOM 3092 C C . ASN B 1 179 ? 2.301 2.469 9.492 1 79.12 179 ASN B C 1
ATOM 3094 O O . ASN B 1 179 ? 3.01 3.074 10.305 1 79.12 179 ASN B O 1
ATOM 3098 N N . LEU B 1 180 ? 2.734 1.745 8.547 1 79.62 180 LEU B N 1
ATOM 3099 C CA . LEU B 1 180 ? 4.184 1.681 8.383 1 79.62 180 LEU B CA 1
ATOM 3100 C C . LEU B 1 180 ? 4.738 3.023 7.922 1 79.62 180 LEU B C 1
ATOM 3102 O O . LEU B 1 180 ? 5.816 3.438 8.352 1 79.62 180 LEU B O 1
ATOM 3106 N N . ALA B 1 181 ? 4.07 3.635 7.004 1 85.19 181 ALA B N 1
ATOM 3107 C CA . ALA B 1 181 ? 4.516 4.957 6.566 1 85.19 181 ALA B CA 1
ATOM 3108 C C . ALA B 1 181 ? 4.641 5.91 7.75 1 85.19 181 ALA B C 1
ATOM 3110 O O . ALA B 1 181 ? 5.648 6.605 7.891 1 85.19 181 ALA B O 1
ATOM 3111 N N . VAL B 1 182 ? 3.613 5.941 8.555 1 84 182 VAL B N 1
ATOM 3112 C CA . VAL B 1 182 ? 3.588 6.824 9.719 1 84 182 VAL B CA 1
ATOM 3113 C C . VAL B 1 182 ? 4.758 6.492 10.641 1 84 182 VAL B C 1
ATOM 3115 O O . VAL B 1 182 ? 5.426 7.391 11.156 1 84 182 VAL B O 1
ATOM 3118 N N . LEU B 1 183 ? 4.965 5.227 10.844 1 80.12 183 LEU B N 1
ATOM 3119 C CA . LEU B 1 183 ? 6.09 4.801 11.664 1 80.12 183 LEU B CA 1
ATOM 3120 C C . LEU B 1 183 ? 7.41 5.301 11.086 1 80.12 183 LEU B C 1
ATOM 3122 O O . LEU B 1 183 ? 8.281 5.758 11.828 1 80.12 183 LEU B O 1
ATOM 3126 N N . LYS B 1 184 ? 7.578 5.219 9.859 1 84.25 184 LYS B N 1
ATOM 3127 C CA . LYS B 1 184 ? 8.805 5.68 9.211 1 84.25 184 LYS B CA 1
ATOM 3128 C C . LYS B 1 184 ? 8.984 7.188 9.383 1 84.25 184 LYS B C 1
ATOM 3130 O O . LYS B 1 184 ? 10.094 7.66 9.625 1 84.25 184 LYS B O 1
ATOM 3135 N N . TYR B 1 185 ? 7.941 7.922 9.258 1 88.44 185 TYR 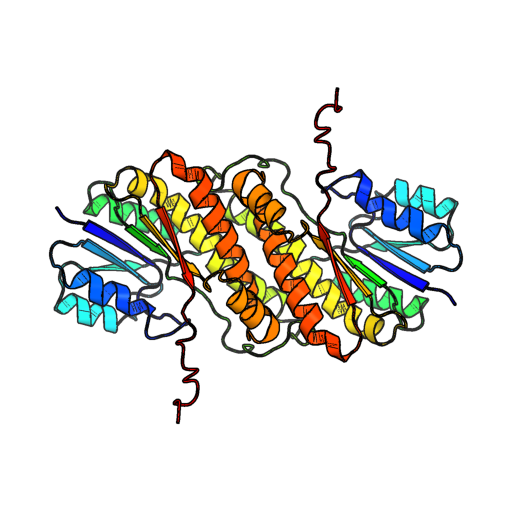B N 1
ATOM 3136 C CA . TYR B 1 185 ? 8.008 9.352 9.516 1 88.44 185 TYR B CA 1
ATOM 3137 C C . TYR B 1 185 ? 8.398 9.625 10.961 1 88.44 185 TYR B C 1
ATOM 3139 O O . TYR B 1 185 ? 9.242 10.484 11.234 1 88.44 185 TYR B O 1
ATOM 3147 N N . ALA B 1 186 ? 7.75 8.938 11.883 1 83.94 186 ALA B N 1
ATOM 3148 C CA . ALA B 1 186 ? 8.008 9.125 13.305 1 83.94 186 ALA B CA 1
ATOM 3149 C C . ALA B 1 186 ? 9.484 8.906 13.625 1 83.94 186 ALA B C 1
ATOM 3151 O O . ALA B 1 186 ? 10.094 9.695 14.352 1 83.94 186 ALA B O 1
ATOM 3152 N N . LEU B 1 187 ? 9.984 7.875 13.047 1 82.38 187 LEU B N 1
ATOM 3153 C CA . LEU B 1 187 ? 11.391 7.551 13.289 1 82.38 187 LEU B CA 1
ATOM 3154 C C . LEU B 1 187 ? 12.305 8.594 12.656 1 82.38 187 LEU B C 1
ATOM 3156 O O . LEU B 1 187 ? 13.281 9.023 13.266 1 82.38 187 LEU B O 1
ATOM 3160 N N . ALA B 1 188 ? 12.047 9.023 11.484 1 85.94 188 ALA B N 1
ATOM 3161 C CA . ALA B 1 188 ? 12.867 9.977 10.742 1 85.94 188 ALA B CA 1
ATOM 3162 C C . ALA B 1 188 ? 12.898 11.336 11.43 1 85.94 188 ALA B C 1
ATOM 3164 O O . ALA B 1 188 ? 13.898 12.055 11.367 1 85.94 188 ALA B O 1
ATOM 3165 N N . LEU B 1 189 ? 11.82 11.672 12.125 1 91 189 LEU B N 1
ATOM 3166 C CA . LEU B 1 189 ? 11.688 13.031 12.648 1 91 189 LEU B CA 1
ATOM 3167 C C . LEU B 1 189 ? 11.758 13.039 14.172 1 91 189 LEU B C 1
ATOM 3169 O O . LEU B 1 189 ? 11.523 14.07 14.797 1 91 189 LEU B O 1
ATOM 3173 N N . LYS B 1 190 ? 12.07 11.938 14.734 1 86.81 190 LYS B N 1
ATOM 3174 C CA . LYS B 1 190 ? 12.102 11.766 16.188 1 86.81 190 LYS B CA 1
ATOM 3175 C C . LYS B 1 190 ? 13.07 12.75 16.828 1 86.81 190 LYS B C 1
ATOM 3177 O O . LYS B 1 190 ? 12.727 13.398 17.828 1 86.81 190 LYS B O 1
ATOM 3182 N N . GLU B 1 191 ? 14.156 12.844 16.25 1 91.75 191 GLU B N 1
ATOM 3183 C CA . GLU B 1 191 ? 15.195 13.688 16.828 1 91.75 191 GLU B CA 1
ATOM 3184 C C . GLU B 1 191 ? 14.812 15.164 16.75 1 91.75 191 GLU B C 1
ATOM 3186 O O . GLU B 1 191 ? 15.375 15.992 17.469 1 91.75 191 GLU B O 1
ATOM 3191 N N . GLU B 1 192 ? 13.898 15.516 15.891 1 94.62 192 GLU B N 1
ATOM 3192 C CA . GLU B 1 192 ? 13.445 16.906 15.758 1 94.62 192 GLU B CA 1
ATOM 3193 C C . GLU B 1 192 ? 12.32 17.203 16.734 1 94.62 192 GLU B C 1
ATOM 3195 O O . GLU B 1 192 ? 11.805 18.328 16.766 1 94.62 192 GLU B O 1
ATOM 3200 N N . GLY B 1 193 ? 11.906 16.172 17.484 1 92.06 193 GLY B N 1
ATOM 3201 C CA . GLY B 1 193 ? 10.906 16.391 18.516 1 92.06 193 GLY B CA 1
ATOM 3202 C C . GLY B 1 193 ? 9.492 16.125 18.047 1 92.06 193 GLY B C 1
ATOM 3203 O O . GLY B 1 193 ? 8.531 16.438 18.75 1 92.06 193 GLY B O 1
ATOM 3204 N N . PHE B 1 194 ? 9.367 15.602 16.891 1 92.94 194 PHE B N 1
ATOM 3205 C CA . PHE B 1 194 ? 8.031 15.305 16.359 1 92.94 194 PHE B CA 1
ATOM 3206 C C . PHE B 1 194 ? 7.414 14.117 17.078 1 92.94 194 PHE B C 1
ATOM 3208 O O . PHE B 1 194 ? 8.117 13.18 17.469 1 92.94 194 PHE B O 1
ATOM 3215 N N . ILE B 1 195 ? 6.059 14.164 17.219 1 89 195 ILE B N 1
ATOM 3216 C CA . ILE B 1 195 ? 5.273 13.031 17.703 1 89 195 ILE B CA 1
ATOM 3217 C C . ILE B 1 195 ? 4.203 12.672 16.672 1 89 195 ILE B C 1
ATOM 3219 O O . ILE B 1 195 ? 3.42 13.523 16.266 1 89 195 ILE B O 1
ATOM 3223 N N . PHE B 1 196 ? 4.301 11.484 16.266 1 88.44 196 PHE B N 1
ATOM 3224 C CA . PHE B 1 196 ? 3.301 10.938 15.352 1 88.44 196 PHE B CA 1
ATOM 3225 C C . PHE B 1 196 ? 2.369 9.984 16.094 1 88.44 196 PHE B C 1
ATOM 3227 O O . PHE B 1 196 ? 2.822 9.133 16.859 1 88.44 196 PHE B O 1
ATOM 3234 N N . LEU B 1 197 ? 1.044 10.156 15.82 1 76.94 197 LEU B N 1
ATOM 3235 C CA . LEU B 1 197 ? 0.038 9.266 16.391 1 76.94 197 LEU B CA 1
ATOM 3236 C C . LEU B 1 197 ? -0.827 8.648 15.289 1 76.94 197 LEU B C 1
ATOM 3238 O O . LEU B 1 197 ? -1.311 9.359 14.406 1 76.94 197 LEU B O 1
ATOM 3242 N N . ALA B 1 198 ? -0.784 7.375 15.258 1 72.5 198 ALA B N 1
ATOM 3243 C CA . ALA B 1 198 ? -1.721 6.676 14.383 1 72.5 198 ALA B CA 1
ATOM 3244 C C . ALA B 1 198 ? -2.932 6.172 15.164 1 72.5 198 ALA B C 1
ATOM 3246 O O . ALA B 1 198 ? -2.783 5.457 16.156 1 72.5 198 ALA B O 1
ATOM 3247 N N . ILE B 1 199 ? -4.117 6.645 14.992 1 57.12 199 ILE B N 1
ATOM 3248 C CA . ILE B 1 199 ? -5.328 6.262 15.711 1 57.12 199 ILE B CA 1
ATOM 3249 C C . ILE B 1 199 ? -6.145 5.281 14.867 1 57.12 199 ILE B C 1
ATOM 3251 O O . ILE B 1 199 ? -6.336 5.496 13.664 1 57.12 199 ILE B O 1
ATOM 3255 N N . SER B 1 200 ? -6.25 3.971 15.367 1 49.19 200 SER B N 1
ATOM 3256 C CA . SER B 1 200 ? -7.191 3.049 14.742 1 49.19 200 SER B CA 1
ATOM 3257 C C . SER B 1 200 ? -8.625 3.379 15.125 1 49.19 200 SER B C 1
ATOM 3259 O O . SER B 1 200 ? -8.914 3.662 16.297 1 49.19 200 SER B O 1
ATOM 3261 N N . PRO B 1 201 ? -9.523 3.545 14.242 1 40.41 201 PRO B N 1
ATOM 3262 C CA . PRO B 1 201 ? -10.898 3.68 14.734 1 40.41 201 PRO B CA 1
ATOM 3263 C C . PRO B 1 201 ? -11.336 2.496 15.594 1 40.41 201 PRO B C 1
ATOM 3265 O O . PRO B 1 201 ? -11.008 1.348 15.281 1 40.41 201 PRO B O 1
ATOM 3268 N N . GLY B 1 202 ? -11.203 2.477 16.922 1 33.25 202 GLY B N 1
ATOM 3269 C CA . GLY B 1 202 ? -11.734 1.51 17.875 1 33.25 202 GLY B CA 1
ATOM 3270 C C . GLY B 1 202 ? -12.961 0.785 17.359 1 33.25 202 GLY B C 1
ATOM 3271 O O . GLY B 1 202 ? -13.859 1.404 16.766 1 33.25 202 GLY B O 1
ATOM 3272 N N . VAL B 1 203 ? -12.898 -0.454 16.781 1 30.84 203 VAL B N 1
ATOM 3273 C CA . VAL B 1 203 ? -14.133 -1.151 17.109 1 30.84 203 VAL B CA 1
ATOM 3274 C C . VAL B 1 203 ? -14.516 -0.87 18.562 1 30.84 203 VAL B C 1
ATOM 3276 O O . VAL B 1 203 ? -13.727 -1.11 19.469 1 30.84 203 VAL B O 1
ATOM 3279 N N . VAL B 1 204 ? -15.359 0.07 18.922 1 27 204 VAL B N 1
ATOM 3280 C CA . VAL B 1 204 ? -15.961 0.124 20.25 1 27 204 VAL B CA 1
ATOM 3281 C C . VAL B 1 204 ? -16.125 -1.29 20.797 1 27 204 VAL B C 1
ATOM 3283 O O . VAL B 1 204 ? -16.391 -2.23 20.047 1 27 204 VAL B O 1
ATOM 3286 N N . ASN B 1 205 ? -15.461 -1.578 21.891 1 27.92 205 ASN B N 1
ATOM 3287 C CA . ASN B 1 205 ? -15.711 -2.67 22.828 1 27.92 205 ASN B CA 1
ATOM 3288 C C . ASN B 1 205 ? -17.188 -3.076 22.844 1 27.92 205 ASN B C 1
ATOM 3290 O O . ASN B 1 205 ? -17.969 -2.594 23.656 1 27.92 205 ASN B O 1
ATOM 3294 N N . THR B 1 206 ? -17.953 -3.164 21.938 1 27.05 206 THR B N 1
ATOM 3295 C CA . THR B 1 206 ? -19.266 -3.678 22.344 1 27.05 206 THR B CA 1
ATOM 3296 C C . THR B 1 206 ? -19.141 -5.113 22.844 1 27.05 206 THR B C 1
ATOM 3298 O O . THR B 1 206 ? -20.141 -5.824 22.953 1 27.05 206 THR B O 1
ATOM 3301 N N . PHE B 1 207 ? -17.969 -5.738 22.875 1 25.14 207 PHE B N 1
ATOM 3302 C CA . PHE B 1 207 ? -18.25 -7.012 23.531 1 25.14 207 PHE B CA 1
ATOM 3303 C C . PHE B 1 207 ? -18.422 -6.832 25.031 1 25.14 207 PHE B C 1
ATOM 3305 O O . PHE B 1 207 ? -17.438 -6.543 25.734 1 25.14 207 PHE B O 1
ATOM 3312 N N . GLU B 1 208 ? -19.578 -6.352 25.516 1 25.94 208 GLU B N 1
ATOM 3313 C CA . GLU B 1 208 ? -20.078 -6.711 26.844 1 25.94 208 GLU B CA 1
ATOM 3314 C C . GLU B 1 208 ? -19.906 -8.203 27.109 1 25.94 208 GLU B C 1
ATOM 3316 O O . GLU B 1 208 ? -20.469 -9.039 26.391 1 25.94 208 GLU B O 1
ATOM 3321 N N . GLY B 1 209 ? -18.797 -8.703 27.531 1 26.67 209 GLY B N 1
ATOM 3322 C CA . GLY B 1 209 ? -18.875 -9.938 28.297 1 26.67 209 GLY B CA 1
ATOM 3323 C C . GLY B 1 209 ? -20.016 -9.969 29.281 1 26.67 209 GLY B C 1
ATOM 3324 O O . GLY B 1 209 ? -20.578 -8.922 29.625 1 26.67 209 GLY B O 1
ATOM 3325 N N . PRO B 1 210 ? -20.797 -11.125 29.438 1 27.16 210 PRO B N 1
ATOM 3326 C CA . PRO B 1 210 ? -21.75 -11.344 30.531 1 27.16 210 PRO B CA 1
ATOM 3327 C C . PRO B 1 210 ? -21.203 -10.891 31.891 1 27.16 210 PRO B C 1
ATOM 3329 O O . PRO B 1 210 ? -20 -10.82 32.062 1 27.16 210 PRO B O 1
ATOM 3332 N N . GLN B 1 211 ? -22.062 -10.297 32.781 1 23.23 211 GLN B N 1
ATOM 3333 C CA . GLN B 1 211 ? -22.109 -10.133 34.219 1 23.23 211 GLN B CA 1
ATOM 3334 C C . GLN B 1 211 ? -21.75 -11.43 34.938 1 23.23 211 GLN B C 1
ATOM 3336 O O . GLN B 1 211 ? -22.188 -12.508 34.531 1 23.23 211 GLN B O 1
ATOM 3341 N N . ARG B 1 212 ? -20.719 -11.406 35.844 1 23.92 212 ARG B N 1
ATOM 3342 C CA . ARG B 1 212 ? -20.672 -12.281 37 1 23.92 212 ARG B CA 1
ATOM 3343 C C . ARG B 1 212 ? -22.016 -12.336 37.719 1 23.92 212 ARG B C 1
ATOM 3345 O O . ARG B 1 212 ? -22.531 -11.305 38.125 1 23.92 212 ARG B O 1
ATOM 3352 N N . THR B 1 213 ? -22.969 -13.305 37.312 1 21.25 213 THR B N 1
ATOM 3353 C CA . THR B 1 213 ? -23.516 -13.828 38.562 1 21.25 213 THR B CA 1
ATOM 3354 C C . THR B 1 213 ? -22.5 -14.758 39.25 1 21.25 213 THR B C 1
ATOM 3356 O O . THR B 1 213 ? -21.688 -15.391 38.562 1 21.25 213 THR B O 1
#

Solvent-accessible surface area (backbone atoms only — not comparable to full-atom values): 22136 Å² total; per-residue (Å²): 134,70,48,36,36,41,30,37,28,29,58,68,17,75,65,61,52,72,58,34,37,44,55,58,56,60,55,46,67,44,71,60,29,39,34,37,36,20,16,70,51,56,90,74,27,58,69,59,53,58,48,33,77,78,29,81,38,53,42,81,39,62,35,47,61,76,36,66,68,39,46,52,52,45,42,52,50,48,22,72,75,54,73,48,32,28,23,33,40,35,42,51,48,60,54,64,75,79,87,54,36,75,41,46,67,76,68,41,56,73,88,45,47,53,56,49,36,48,55,21,32,42,39,39,30,43,10,48,52,49,49,50,48,67,40,37,67,26,25,70,61,23,88,60,25,35,37,38,35,67,25,63,41,79,49,71,70,51,42,51,46,43,51,72,66,48,56,20,50,42,42,54,30,25,30,52,22,28,50,48,48,50,48,35,41,33,59,73,35,39,88,77,59,40,45,64,43,68,45,25,73,68,77,72,78,70,74,73,70,85,76,87,124,132,68,48,37,37,41,30,36,28,30,58,68,17,75,67,60,52,72,58,33,36,44,54,57,58,60,55,47,70,44,72,60,27,38,35,37,36,19,16,71,52,53,90,74,27,56,70,58,54,57,49,33,77,78,29,82,38,51,43,79,38,62,35,46,62,75,35,66,67,39,46,52,52,45,42,51,52,48,23,72,74,53,73,47,31,29,23,31,40,35,43,52,48,62,53,63,75,80,86,55,36,74,41,47,67,77,67,42,57,72,87,45,46,53,57,50,36,48,56,22,31,42,39,39,30,43,11,47,53,48,49,51,49,66,40,39,67,27,26,69,61,22,90,60,26,35,38,37,36,68,26,62,43,80,49,71,69,52,42,50,47,41,50,73,67,48,56,20,50,42,43,54,30,24,31,52,21,28,50,48,47,49,47,34,40,32,58,75,34,38,90,77,59,42,46,64,43,69,45,24,74,68,76,72,77,70,74,72,69,82,77,85,124

Organism: NCBI:txid1423351

Foldseek 3Di:
DEAEEEAEPCAAQPVPRVPSVVVVVVQLVPLSYAYEYEDQDLVPRVVLVVVCVVRVSYHYAYDQLLDLVSLLVSQVVVCVVPVLAHAEYEYRDFDADDPQQAPDPVRPDPVCNVVRLVVRLSRQAVSVLSNCVSNVRRLLVYDHQEYEHAAAPPDPVVLVVCVVHGTGVSNSVNRVNNVVVQVVVCVVCVVSPHDYHYHRPDPPPVPPDDDDD/DEAEEEAEPCAADVVPRVPSVVVVVVQLVPLSYAYEYEDQDLVPRVVLVVVCVVRVSYHYAYDQLLDLVSLLVSQVVVCVVPVLAHAEYEYRDFDADDPQFAPDPVRPDPVCNVVRLVVRLSRQAVSVLSNCVSNVRRLLVYDHQEYEHEAAPPDPVVLVVCVVHGTGVSNNVNRVNNVVVQVVVCVVCVVSPHDYHYHRPDPPPVPPDDDDD

InterPro domains:
  IPR002347 Short-chain dehydrogenase/reductase SDR [PF00106] (7-206)
  IPR002347 Short-chain dehydrogenase/reductase SDR [PR00081] (4-21)
  IPR002347 Short-chain dehydrogenase/reductase SDR [PR00081] (84-95)
  IPR002347 Short-chain dehydrogenase/reductase SDR [PR00081] (139-155)
  IPR002347 Short-chain dehydrogenase/reductase SDR [PR00081] (171-190)
  IPR002347 Short-chain dehydrogenase/reductase SDR [PR00081] (192-209)
  IPR036291 NAD(P)-binding domain superfamily [SSF51735] (4-206)
  IPR052184 Short-chain dehydrogenases/reductases (SDR) enzymes [PTHR45458] (1-206)

Radius of gyration: 24.0 Å; Cα contacts (8 Å, |Δi|>4): 829; chains: 2; bounding box: 60×71×64 Å

Nearest PDB structures (foldseek):
  7xwj-assembly2_B  TM=8.656E-01  e=2.335E-14  Meyerozyma guilliermondii
  3wxb-assembly1_B  TM=8.262E-01  e=1.912E-12  Gallus gallus
  4nbw-assembly1_D  TM=8.425E-01  e=5.763E-10  Plesiocystis pacifica SIR-1
  6vlx-assembly1_A-2  TM=7.926E-01  e=2.834E-06  Alistipes finegoldii
  6vly-assembly1_C  TM=7.706E-01  e=1.953E-06  Alistipes finegoldii

Secondary structure (DSSP, 8-state):
-PPEEEEES-S--STTHHHHHHHHHHHHTSTTSEEEEEES-GGG-HHHHHHHHH-TTEEEEE--TT-HHHHHHHHHHHHHHHTS--SEEEE------SS-TT--GGGS-HHHHHHHHHHHHIIIIIIHHHHHHHHHHHHHHSSS-EEEEE-----HHHHHHHHHH---HHHHHHHHHHHHHHHHHHHHHGGGT-EEEEE--------------/-PPEEEEES-S--STTHHHHHHHHHHHHTSTTSEEEEEES-GGG-HHHHHHHHH-TTEEEEE--TT-HHHHHHHHHHHHHHHTS--SEEEE------SS-TT--GGGS-HHHHHHHHHHHHIIIIIIHHHHHHHHHHHHHHSSS-EEEEE-----HHHHHHHHHH---HHHHHHHHHHHHHHHHHHHHHGGGT-EEEEE--------------

Sequence (426 aa):
MSVSYAITGANRGIVLRHEKFEFVNQLSANPNNIIFAFARNPGAATRLHDLRTQRKNIHIVKLDIRYLQELADAVKYVGSVTGDKLDWLINNAGYIEPSRFFVSPAEYPIEYLAKDMEITFETNVIGVSQTINCFLPLLRAGNHKRVICLSSGLGDEEFTKMCGFAPHTPYSISKYALNLAVLKYALALKEEGFIFLAISPGVVNTFEGPQRTMSVSYAITGANRGIVLRHEKFEFVNQLSANPNNIIFAFARNPGAATRLHDLRTQRKNIHIVKLDIRYLQELADAVKYVGSVTGDKLDWLINNAGYIEPSRFFVSPAEYPIEYLAKDMEITFETNVIGVSQTINCFLPLLRAGNHKRVICLSSGLGDEEFTKMCGFAPHTPYSISKYALNLAVLKYALALKEEGFIFLAISPGVVNTFEGPQRT